Protein 5HAW (pdb70)

Radius of gyration: 21.85 Å; Cα contacts (8 Å, |Δi|>4): 457; chains: 4; bounding box: 50×58×68 Å

Sequence (393 aa):
INRREEILQALAEMLESNEGASRITTAKLAKQVGVSEAALYRHFPSKTRMFEGLIEFIEESLMSRINRIFDEEKDTLNRIRLVMQLLLAFAERNPGLTRILSGHALMFENERLRDRINQLFERIETSLRQILRERKKSFPVDENILAAQLLGQVEGSLNRFVRSDFKYLPTANFDEYWALLSAQIKNRREEILQALAEMLESNEGASRITTAKLAKQVGVSEAALYRHFPSKTRMFEGLIEFIEESLMSRINRIFDEEKDTLNRIRLVMQLLLAFAERNPGLTRILSGHALMFENERLRDRINQLFERIETSLRQILRERKLREGKSFPVDENILAAQLLGQVEGSLNRFVRSDFKYLPTANFDEYWALLSAQIKDYLDIPAFLRLDIPAFLR

CATH classification: 1.10.357.10

Foldseek 3Di:
DPLLVLLLVLQLVCLLDPNVQDADDLCNSCVSSVHDSVVNCVNPVDVLVSVVVLLVCVLCVLPVVLVCLVVPPDDLLSSLLVSLLCLLVVCLVRVSSLCQLLPSSCVNDDCVSVVSSVVSLVVSLVSQLVSQVVVPVHFPDDSSVVSVVSVVLSSVLSVCCNVVSNPRRSCVCSVVVSVVVVVRRD/DLLVLLLVLLLVCLLDPNVQDACDLCNSCVSSPHDSVVVCVNPVDVVVSVVVLVVVVLCQLVVVLVVLVVPPPDLLVSLLVSLVSLQVVCLVRVSVLCLLLPNSCVNDDCVSVVVSVVSLVVSLVSQLVSQVCCCVVPVDHWPDRSSVVSCVSVVLQSVLSVVCVVVSNPRRSCPCSVVVSVVVVVRTD/DDDDDDDDDD/DDDDDPPD

Secondary structure (DSSP, 8-state):
--HHHHHHHHHHHHHHSGGGGS---HHHHHHHHTS-HHHHTTT-S-HHHHHHHHHHHHHHHHHHHHHHHHHH---HHHHHHHHHHHHHHHHHH-HHHHHHHTSTGGGGS-THHHHHHHHHHHHHHHHHHHHHHTT----SS-HHHHHHHHHHHHHHHHHHHHHTTT-S-TTTTHHHHHHHHHTT--/-HHHHHHHHHHHHHHSGGGGS---HHHHHHHHTS-HHHHTTT-SSHHHHHHHHHHHHHHHHHHHHHHHHHH---HHHHHHHHHHHHHHHHHH-HHHHHHHTSTGGGGS-THHHHHHHHHHHHHHHHHHHHHHTHHHHHS---SS-HHHHHHHHHHHHHHHHHHHHHTTT-S-TTTTHHHHHHHHHHHH-/--PPPS--/-------S--

Organism: Vibrio cholerae serotype O1 (strain ATCC 39315 / El Tor Inaba N16961) (NCBI:txid243277)

Nearest PDB structures (foldseek):
  5haw-assembly1_A-2  TM=1.005E+00  e=2.336E-24  Vibrio cholerae O1 biovar El Tor str. N16961
  4gct-assembly1_A  TM=9.885E-01  e=1.305E-21  Vibrio cholerae O1 biovar El Tor str. N16961
  4gcl-assembly1_A  TM=9.780E-01  e=3.195E-18  Escherichia coli UTI89
  4gck-assembly1_D  TM=9.678E-01  e=8.045E-18  Klebsiella pneumoniae 342
  5hbu-assembly1_D  TM=9.707E-01  e=1.536E-17  Escherichia coli K-12

InterPro domains:
  IPR001647 DNA-binding HTH domain, TetR-type [PF00440] (18-58)
  IPR001647 DNA-binding HTH domain, TetR-type [PS50977] (7-68)
  IPR009057 Homedomain-like superfamily [SSF46689] (5-78)
  IPR023769 Nucleoid occlusion factor SlmA [MF_01839] (1-196)
  IPR036271 Tetracyclin repressor-like, C-terminal domain superfamily [SSF48498] (81-191)
  IPR050109 HTH-type, TetR-like transcriptional regulator [PTHR30055] (9-169)
  IPR054580 Nucleoid occlusion factor SlmA-like, C-terminal [PF22276] (80-196)

B-factor: mean 49.35, std 17.93, range [23.21, 140.12]

Structure (mmCIF, N/CA/C/O backbone):
data_5HAW
#
_entry.id   5HAW
#
_cell.length_a   69.585
_cell.length_b   69.585
_cell.length_c   249.795
_cell.angle_alpha   90.000
_cell.angle_beta   90.000
_cell.angle_gamma   120.000
#
_symmetry.space_group_name_H-M   'P 31 2 1'
#
loop_
_entity.id
_entity.type
_entity.pdbx_description
1 polymer 'Nucleoid occlusion factor SlmA'
2 polymer "DNA (5'-D(*GP*TP*GP*AP*GP*TP*AP*CP*TP*CP*AP*C)-3')"
3 polymer 'FtsZ CTT'
4 water water
#
loop_
_atom_site.group_PDB
_atom_site.id
_atom_site.type_symbol
_atom_site.label_atom_id
_atom_site.label_alt_id
_atom_site.label_comp_id
_atom_site.label_asym_id
_atom_site.label_entity_id
_atom_site.label_seq_id
_atom_site.pdbx_PDB_ins_code
_atom_site.Cartn_x
_atom_site.Cartn_y
_atom_site.Cartn_z
_atom_site.occupancy
_atom_site.B_iso_or_equiv
_atom_site.auth_seq_id
_atom_site.auth_comp_id
_atom_site.auth_asym_id
_atom_site.auth_atom_id
_atom_site.pdbx_PDB_model_num
ATOM 1 N N . ILE A 1 7 ? 35.916 -9.591 37.202 1.00 99.32 7 ILE A N 1
ATOM 2 C CA . ILE A 1 7 ? 37.260 -9.142 36.846 1.00 101.94 7 ILE A CA 1
ATOM 3 C C . ILE A 1 7 ? 38.189 -10.315 36.534 1.00 98.96 7 ILE A C 1
ATOM 4 O O . ILE A 1 7 ? 38.964 -10.266 35.579 1.00 99.56 7 ILE A O 1
ATOM 9 N N . ASN A 1 8 ? 38.105 -11.365 37.346 1.00 96.35 8 ASN A N 1
ATOM 10 C CA . ASN A 1 8 ? 38.933 -12.553 37.165 1.00 89.48 8 ASN A CA 1
ATOM 11 C C . ASN A 1 8 ? 38.085 -13.814 37.060 1.00 73.33 8 ASN A C 1
ATOM 12 O O . ASN A 1 8 ? 37.987 -14.419 35.995 1.00 59.88 8 ASN A O 1
ATOM 17 N N . ARG A 1 9 ? 37.474 -14.214 38.169 1.00 60.41 9 ARG A N 1
ATOM 18 C CA . ARG A 1 9 ? 36.616 -15.387 38.145 1.00 58.52 9 ARG A CA 1
ATOM 19 C C . ARG A 1 9 ? 35.328 -15.077 37.396 1.00 54.34 9 ARG A C 1
ATOM 20 O O . ARG A 1 9 ? 34.756 -15.944 36.736 1.00 52.48 9 ARG A O 1
ATOM 28 N N . ARG A 1 10 ? 34.873 -13.833 37.506 1.00 44.67 10 ARG A N 1
ATOM 29 C CA . ARG A 1 10 ? 33.674 -13.393 36.818 1.00 46.44 10 ARG A CA 1
ATOM 30 C C . ARG A 1 10 ? 33.927 -13.444 35.310 1.00 48.66 10 ARG A C 1
ATOM 31 O O . ARG A 1 10 ? 33.064 -13.832 34.533 1.00 48.56 10 ARG A O 1
ATOM 39 N N . GLU A 1 11 ? 35.128 -13.048 34.910 1.00 50.77 11 GLU A N 1
ATOM 40 C CA . GLU A 1 11 ? 35.497 -13.036 33.501 1.00 50.00 11 GLU A CA 1
ATOM 41 C C . GLU A 1 11 ? 35.699 -14.456 32.977 1.00 46.50 11 GLU A C 1
ATOM 42 O O . GLU A 1 11 ? 35.296 -14.773 31.857 1.00 44.48 11 GLU A O 1
ATOM 48 N N . GLU A 1 12 ? 36.302 -15.312 33.798 1.00 46.54 12 GLU A N 1
ATOM 49 C CA . GLU A 1 12 ? 36.456 -16.720 33.453 1.00 50.99 12 GLU A CA 1
ATOM 50 C C . GLU A 1 12 ? 35.117 -17.375 33.139 1.00 51.32 12 GLU A C 1
ATOM 51 O O . GLU A 1 12 ? 35.023 -18.190 32.221 1.00 47.35 12 GLU A O 1
ATOM 57 N N . ILE A 1 13 ? 34.089 -17.036 33.915 1.00 43.81 13 ILE A N 1
ATOM 58 C CA . ILE A 1 13 ? 32.762 -17.600 33.699 1.00 40.09 13 ILE A CA 1
ATOM 59 C C . ILE A 1 13 ? 32.181 -17.115 32.364 1.00 39.49 13 ILE A C 1
ATOM 60 O O . ILE A 1 13 ? 31.633 -17.903 31.594 1.00 38.66 13 ILE A O 1
ATOM 65 N N . LEU A 1 14 ? 32.303 -15.818 32.098 1.00 39.44 14 LEU A N 1
ATOM 66 C CA . LEU A 1 14 ? 31.797 -15.250 30.846 1.00 42.64 14 LEU A CA 1
ATOM 67 C C . LEU A 1 14 ? 32.535 -15.805 29.649 1.00 41.06 14 LEU A C 1
ATOM 68 O O . LEU A 1 14 ? 31.934 -16.023 28.595 1.00 34.63 14 LEU A O 1
ATOM 73 N N . GLN A 1 15 ? 33.839 -16.019 29.798 1.00 38.76 15 GLN A N 1
ATOM 74 C CA . GLN A 1 15 ? 34.616 -16.582 28.704 1.00 45.47 15 GLN A CA 1
ATOM 75 C C . GLN A 1 15 ? 34.203 -18.037 28.484 1.00 46.71 15 GLN A C 1
ATOM 76 O O . GLN A 1 15 ? 34.179 -18.516 27.352 1.00 40.52 15 GLN A O 1
ATOM 82 N N . ALA A 1 16 ? 33.861 -18.740 29.560 1.00 44.64 16 ALA A N 1
ATOM 83 C CA . ALA A 1 16 ? 33.408 -20.117 29.419 1.00 41.14 16 ALA A CA 1
ATOM 84 C C . ALA A 1 16 ? 32.056 -20.182 28.713 1.00 42.16 16 ALA A C 1
ATOM 85 O O . ALA A 1 16 ? 31.821 -21.072 27.894 1.00 42.10 16 ALA A O 1
ATOM 87 N N . LEU A 1 17 ? 31.169 -19.245 29.043 1.00 35.10 17 LEU A N 1
ATOM 88 C CA . LEU A 1 17 ? 29.861 -19.174 28.411 1.00 38.19 17 LEU A CA 1
ATOM 89 C C . LEU A 1 17 ? 30.009 -18.903 26.905 1.00 34.63 17 LEU A C 1
ATOM 90 O O . LEU A 1 17 ? 29.393 -19.568 26.068 1.00 35.80 17 LEU A O 1
ATOM 95 N N . ALA A 1 18 ? 30.837 -17.929 26.558 1.00 35.27 18 ALA A N 1
ATOM 96 C CA . ALA A 1 18 ? 31.057 -17.616 25.144 1.00 34.29 18 ALA A CA 1
ATOM 97 C C . ALA A 1 18 ? 31.699 -18.780 24.385 1.00 36.12 18 ALA A C 1
ATOM 98 O O . ALA A 1 18 ? 31.394 -18.994 23.219 1.00 33.91 18 ALA A O 1
ATOM 100 N N . GLU A 1 19 ? 32.577 -19.531 25.042 1.00 39.41 19 GLU A N 1
ATOM 101 C CA . GLU A 1 19 ? 33.173 -20.716 24.426 1.00 45.28 19 GLU A CA 1
ATOM 102 C C . GLU A 1 19 ? 32.108 -21.762 24.086 1.00 45.75 19 GLU A C 1
ATOM 103 O O . GLU A 1 19 ? 32.146 -22.381 23.029 1.00 45.00 19 GLU A O 1
ATOM 109 N N . MET A 1 20 ? 31.161 -21.967 24.991 1.00 38.89 20 MET A N 1
ATOM 110 C CA . MET A 1 20 ? 30.102 -22.944 24.761 1.00 36.34 20 MET A CA 1
ATOM 111 C C . MET A 1 20 ? 29.146 -22.472 23.665 1.00 38.24 20 MET A C 1
ATOM 112 O O . MET A 1 20 ? 28.708 -23.260 22.828 1.00 40.12 20 MET A O 1
ATOM 117 N N . LEU A 1 21 ? 28.828 -21.182 23.678 1.00 33.85 21 LEU A N 1
ATOM 118 C CA . LEU A 1 21 ? 27.963 -20.593 22.660 1.00 31.98 21 LEU A CA 1
ATOM 119 C C . LEU A 1 21 ? 28.546 -20.806 21.274 1.00 38.20 21 LEU A C 1
ATOM 120 O O . LEU A 1 21 ? 27.812 -20.907 20.299 1.00 39.45 21 LEU A O 1
ATOM 125 N N . GLU A 1 22 ? 29.870 -20.873 21.207 1.00 37.11 22 GLU A N 1
ATOM 126 C CA . GLU A 1 22 ? 30.606 -20.955 19.949 1.00 50.67 22 GLU A CA 1
ATOM 127 C C . GLU A 1 22 ? 30.703 -22.388 19.432 1.00 49.28 22 GLU A C 1
ATOM 128 O O . GLU A 1 22 ? 30.886 -22.610 18.240 1.00 48.44 22 GLU A O 1
ATOM 134 N N . SER A 1 23 ? 30.581 -23.360 20.330 1.00 41.16 23 SER A N 1
ATOM 135 C CA . SER A 1 23 ? 30.649 -24.763 19.937 1.00 46.70 23 SER A CA 1
ATOM 136 C C . SER A 1 23 ? 29.266 -25.345 19.632 1.00 44.06 23 SER A C 1
ATOM 137 O O . SER A 1 23 ? 28.269 -24.625 19.606 1.00 42.22 23 SER A O 1
ATOM 140 N N . ASN A 1 24 ? 29.215 -26.652 19.400 1.00 47.97 24 ASN A N 1
ATOM 141 C CA . ASN A 1 24 ? 27.950 -27.333 19.158 1.00 58.95 24 ASN A CA 1
ATOM 142 C C . ASN A 1 24 ? 26.973 -27.192 20.320 1.00 57.57 24 ASN A C 1
ATOM 143 O O . ASN A 1 24 ? 25.759 -27.192 20.117 1.00 59.42 24 ASN A O 1
ATOM 148 N N . GLU A 1 25 ? 27.505 -27.070 21.534 1.00 50.10 25 GLU A N 1
ATOM 149 C CA . GLU A 1 25 ? 26.670 -26.931 22.724 1.00 48.02 25 GLU A CA 1
ATOM 150 C C . GLU A 1 25 ? 25.793 -25.691 22.641 1.00 38.93 25 GLU A C 1
ATOM 151 O O . GLU A 1 25 ? 24.742 -25.629 23.274 1.00 43.47 25 GLU A O 1
ATOM 157 N N . GLY A 1 26 ? 26.240 -24.703 21.868 1.00 36.56 26 GLY A N 1
ATOM 158 C CA . GLY A 1 26 ? 25.496 -23.467 21.682 1.00 33.91 26 GLY A CA 1
ATOM 159 C C . GLY A 1 26 ? 24.141 -23.638 21.013 1.00 36.02 26 GLY A C 1
ATOM 160 O O . GLY A 1 26 ? 23.323 -22.724 21.021 1.00 39.00 26 GLY A O 1
ATOM 161 N N . ALA A 1 27 ? 23.896 -24.809 20.437 1.00 38.60 27 ALA A N 1
ATOM 162 C CA . ALA A 1 27 ? 22.625 -25.075 19.774 1.00 44.35 27 ALA A CA 1
ATOM 163 C C . ALA A 1 27 ? 21.583 -25.554 20.776 1.00 41.64 27 ALA A C 1
ATOM 164 O O . ALA A 1 27 ? 20.408 -25.721 20.438 1.00 39.48 27 ALA A O 1
ATOM 166 N N . SER A 1 28 ? 22.024 -25.769 22.013 1.00 36.06 28 SER A N 1
ATOM 167 C CA . SER A 1 28 ? 21.168 -26.309 23.063 1.00 40.15 28 SER A CA 1
ATOM 168 C C . SER A 1 28 ? 21.242 -25.464 24.328 1.00 35.60 28 SER A C 1
ATOM 169 O O . SER A 1 28 ? 22.092 -24.579 24.458 1.00 35.48 28 SER A O 1
ATOM 172 N N . ARG A 1 29 ? 20.344 -25.734 25.263 1.00 32.61 29 ARG A N 1
ATOM 173 C CA . ARG A 1 29 ? 20.363 -25.028 26.535 1.00 34.05 29 ARG A CA 1
ATOM 174 C C . ARG A 1 29 ? 21.729 -25.175 27.182 1.00 31.81 29 ARG A C 1
ATOM 175 O O . ARG A 1 29 ? 22.261 -26.278 27.298 1.00 36.73 29 ARG A O 1
ATOM 183 N N . ILE A 1 30 ? 22.309 -24.059 27.597 1.00 28.94 30 ILE A N 1
ATOM 184 C CA . ILE A 1 30 ? 23.514 -24.128 28.404 1.00 30.81 30 ILE A CA 1
ATOM 185 C C . ILE A 1 30 ? 23.098 -24.132 29.882 1.00 31.73 30 ILE A C 1
ATOM 186 O O . ILE A 1 30 ? 22.791 -23.094 30.478 1.00 34.51 30 ILE A O 1
ATOM 191 N N . THR A 1 31 ? 23.069 -25.321 30.455 1.00 30.69 31 THR A N 1
ATOM 192 C CA . THR A 1 31 ? 22.612 -25.489 31.840 1.00 29.68 31 THR A CA 1
ATOM 193 C C . THR A 1 31 ? 23.704 -25.080 32.814 1.00 33.12 31 THR A C 1
ATOM 194 O O . THR A 1 31 ? 24.875 -24.982 32.438 1.00 35.92 31 THR A O 1
ATOM 198 N N . THR A 1 32 ? 23.330 -24.837 34.075 1.00 34.84 32 THR A N 1
ATOM 199 C CA . THR A 1 32 ? 24.337 -24.485 35.055 1.00 33.62 32 THR A CA 1
ATOM 200 C C . THR A 1 32 ? 25.302 -25.651 35.228 1.00 40.07 32 THR A C 1
ATOM 201 O O . THR A 1 32 ? 26.496 -25.454 35.450 1.00 40.17 32 THR A O 1
ATOM 205 N N . ALA A 1 33 ? 24.790 -26.871 35.097 1.00 36.84 33 ALA A N 1
ATOM 206 C CA . ALA A 1 33 ? 25.639 -28.050 35.238 1.00 35.52 33 ALA A CA 1
ATOM 207 C C . ALA A 1 33 ? 26.718 -28.097 34.152 1.00 39.93 33 ALA A C 1
ATOM 208 O O . ALA A 1 33 ? 27.886 -28.359 34.436 1.00 42.73 33 ALA A O 1
ATOM 210 N N . LYS A 1 34 ? 26.336 -27.836 32.907 1.00 40.79 34 LYS A N 1
ATOM 211 C CA . LYS A 1 34 ? 27.316 -27.867 31.825 1.00 42.29 34 LYS A CA 1
ATOM 212 C C . LYS A 1 34 ? 28.264 -26.671 31.910 1.00 44.57 34 LYS A C 1
ATOM 213 O O . LYS A 1 34 ? 29.470 -26.803 31.686 1.00 44.62 34 LYS A O 1
ATOM 219 N N . LEU A 1 35 ? 27.728 -25.505 32.254 1.00 42.71 35 LEU A N 1
ATOM 220 C CA . LEU A 1 35 ? 28.563 -24.315 32.379 1.00 39.58 35 LEU A CA 1
ATOM 221 C C . LEU A 1 35 ? 29.610 -24.484 33.468 1.00 42.07 35 LEU A C 1
ATOM 222 O O . LEU A 1 35 ? 30.782 -24.170 33.255 1.00 43.54 35 LEU A O 1
ATOM 227 N N . ALA A 1 36 ? 29.189 -24.969 34.634 1.00 43.39 36 ALA A N 1
ATOM 228 C CA . ALA A 1 36 ? 30.118 -25.177 35.735 1.00 43.47 36 ALA A CA 1
ATOM 229 C C . ALA A 1 36 ? 31.242 -26.113 35.310 1.00 44.06 36 ALA A C 1
ATOM 230 O O . ALA A 1 36 ? 32.411 -25.853 35.587 1.00 44.35 36 ALA A O 1
ATOM 232 N N . LYS A 1 37 ? 30.886 -27.197 34.627 1.00 44.06 37 LYS A N 1
ATOM 233 C CA . LYS A 1 37 ? 31.877 -28.167 34.170 1.00 51.81 37 LYS A CA 1
ATOM 234 C C . LYS A 1 37 ? 32.857 -27.551 33.166 1.00 57.84 37 LYS A C 1
ATOM 235 O O . LYS A 1 37 ? 34.036 -27.908 33.130 1.00 53.68 37 LYS A O 1
ATOM 241 N N . GLN A 1 38 ? 32.365 -26.625 32.352 1.00 44.05 38 GLN A N 1
ATOM 242 C CA . GLN A 1 38 ? 33.216 -25.955 31.378 1.00 47.50 38 GLN A CA 1
ATOM 243 C C . GLN A 1 38 ? 34.187 -25.036 32.104 1.00 48.33 38 GLN A C 1
ATOM 244 O O . GLN A 1 38 ? 35.342 -24.912 31.715 1.00 48.40 38 GLN A O 1
ATOM 250 N N . VAL A 1 39 ? 33.716 -24.402 33.169 1.00 44.58 39 VAL A N 1
ATOM 251 C CA . VAL A 1 39 ? 34.547 -23.489 33.943 1.00 49.09 39 VAL A CA 1
ATOM 252 C C . VAL A 1 39 ? 35.500 -24.256 34.856 1.00 53.56 39 VAL A C 1
ATOM 253 O O . VAL A 1 39 ? 36.532 -23.734 35.258 1.00 55.74 39 VAL A O 1
ATOM 257 N N . GLY A 1 40 ? 35.146 -25.494 35.184 1.00 54.24 40 GLY A N 1
ATOM 258 C CA . GLY A 1 40 ? 35.944 -26.305 36.091 1.00 54.07 40 GLY A CA 1
ATOM 259 C C . GLY A 1 40 ? 35.660 -26.035 37.560 1.00 56.10 40 GLY A C 1
ATOM 260 O O . GLY A 1 40 ? 36.531 -26.185 38.417 1.00 55.91 40 GLY A O 1
ATOM 261 N N . VAL A 1 41 ? 34.435 -25.625 37.860 1.00 53.02 41 VAL A N 1
ATOM 262 C CA . VAL A 1 41 ? 34.046 -25.369 39.237 1.00 51.45 41 VAL A CA 1
ATOM 263 C C . VAL A 1 41 ? 32.691 -26.001 39.506 1.00 48.80 41 VAL A C 1
ATOM 264 O O . VAL A 1 41 ? 32.078 -26.582 38.613 1.00 51.21 41 VAL A O 1
ATOM 268 N N . SER A 1 42 ? 32.230 -25.907 40.747 1.00 49.72 42 SER A N 1
ATOM 269 C CA . SER A 1 42 ? 30.915 -26.421 41.099 1.00 45.50 42 SER A CA 1
ATOM 270 C C . SER A 1 42 ? 29.856 -25.424 40.636 1.00 44.76 42 SER A C 1
ATOM 271 O O . SER A 1 42 ? 30.150 -24.245 40.441 1.00 47.94 42 SER A O 1
ATOM 274 N N . GLU A 1 43 ? 28.623 -25.891 40.478 1.00 47.03 43 GLU A N 1
ATOM 275 C CA . GLU A 1 43 ? 27.521 -24.989 40.191 1.00 47.15 43 GLU A CA 1
ATOM 276 C C . GLU A 1 43 ? 27.447 -23.865 41.221 1.00 47.90 43 GLU A C 1
ATOM 277 O O . GLU A 1 43 ? 27.210 -22.714 40.877 1.00 44.68 43 GLU A O 1
ATOM 283 N N . ALA A 1 44 ? 27.681 -24.192 42.489 1.00 50.01 44 ALA A N 1
ATOM 284 C CA . ALA A 1 44 ? 27.555 -23.200 43.544 1.00 34.01 44 ALA A CA 1
ATOM 285 C C . ALA A 1 44 ? 28.539 -22.034 43.403 1.00 41.36 44 ALA A C 1
ATOM 286 O O . ALA A 1 44 ? 28.198 -20.882 43.701 1.00 45.02 44 ALA A O 1
ATOM 288 N N . ALA A 1 45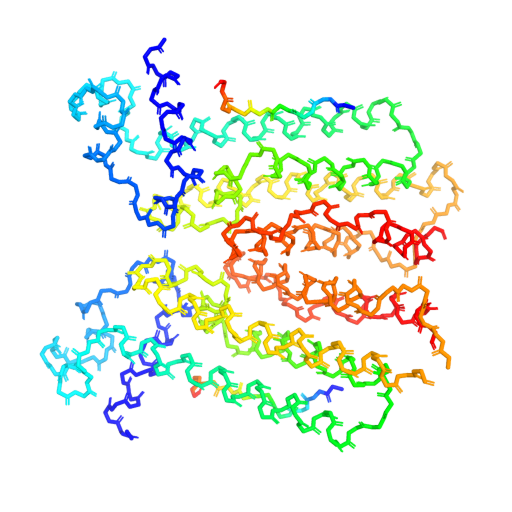 ? 29.751 -22.329 42.937 1.00 39.79 45 ALA A N 1
ATOM 289 C CA . ALA A 1 45 ? 30.757 -21.296 42.699 1.00 47.61 45 ALA A CA 1
ATOM 290 C C . ALA A 1 45 ? 30.293 -20.244 41.694 1.00 48.91 45 ALA A C 1
ATOM 291 O O . ALA A 1 45 ? 30.663 -19.075 41.802 1.00 50.55 45 ALA A O 1
ATOM 293 N N . LEU A 1 46 ? 29.494 -20.652 40.711 1.00 45.48 46 LEU A N 1
ATOM 294 C CA . LEU A 1 46 ? 29.010 -19.697 39.716 1.00 44.68 46 LEU A CA 1
ATOM 295 C C . LEU A 1 46 ? 28.253 -18.573 40.403 1.00 42.22 46 LEU A C 1
ATOM 296 O O . LEU A 1 46 ? 28.394 -17.401 40.040 1.00 45.36 46 LEU A O 1
ATOM 301 N N . TYR A 1 47 ? 27.463 -18.955 41.404 1.00 44.03 47 TYR A N 1
ATOM 302 C CA . TYR A 1 47 ? 26.549 -18.052 42.109 1.00 48.75 47 TYR A CA 1
ATOM 303 C C . TYR A 1 47 ? 27.226 -17.130 43.134 1.00 54.86 47 TYR A C 1
ATOM 304 O O . TYR A 1 47 ? 26.581 -16.257 43.712 1.00 52.70 47 TYR A O 1
ATOM 313 N N . ARG A 1 48 ? 28.529 -17.309 43.326 1.00 54.60 48 ARG A N 1
ATOM 314 C CA . ARG A 1 48 ? 29.316 -16.379 44.124 1.00 60.36 48 ARG A CA 1
ATOM 315 C C . ARG A 1 48 ? 29.707 -15.169 43.287 1.00 58.52 48 ARG A C 1
ATOM 316 O O . ARG A 1 48 ? 30.082 -14.130 43.814 1.00 56.81 48 ARG A O 1
ATOM 324 N N . HIS A 1 49 ? 29.611 -15.297 41.970 1.00 42.88 49 HIS A N 1
ATOM 325 C CA . HIS A 1 49 ? 30.022 -14.213 41.095 1.00 47.02 49 HIS A CA 1
ATOM 326 C C . HIS A 1 49 ? 28.857 -13.618 40.301 1.00 50.76 49 HIS A C 1
ATOM 327 O O . HIS A 1 49 ? 28.943 -12.496 39.807 1.00 49.37 49 HIS A O 1
ATOM 334 N N . PHE A 1 50 ? 27.765 -14.368 40.202 1.00 47.95 50 PHE A N 1
ATOM 335 C CA . PHE A 1 50 ? 26.560 -13.896 39.526 1.00 40.03 50 PHE A CA 1
ATOM 336 C C . PHE A 1 50 ? 25.346 -14.337 40.322 1.00 42.61 50 PHE A C 1
ATOM 337 O O . PHE A 1 50 ? 25.315 -15.450 40.846 1.00 53.06 50 PHE A O 1
ATOM 345 N N . PRO A 1 51 ? 24.332 -13.466 40.407 1.00 46.94 51 PRO A N 1
ATOM 346 C CA . PRO A 1 51 ? 23.060 -13.779 41.067 1.00 48.90 51 PRO A CA 1
ATOM 347 C C . PRO A 1 51 ? 22.243 -14.814 40.290 1.00 47.91 51 PRO A C 1
ATOM 348 O O . PRO A 1 51 ? 21.427 -15.521 40.881 1.00 43.72 51 PRO A O 1
ATOM 352 N N . SER A 1 52 ? 22.443 -14.894 38.977 1.00 39.38 52 SER A N 1
ATOM 353 C CA . SER A 1 52 ? 21.615 -15.760 38.151 1.00 36.61 52 SER A CA 1
ATOM 354 C C . SER A 1 52 ? 22.256 -15.973 36.785 1.00 36.26 52 SER A C 1
ATOM 355 O O . SER A 1 52 ? 23.119 -15.205 36.365 1.00 35.04 52 SER A O 1
ATOM 358 N N . LYS A 1 53 ? 21.824 -17.010 36.080 1.00 31.26 53 LYS A N 1
ATOM 359 C CA . LYS A 1 53 ? 22.338 -17.259 34.740 1.00 34.17 53 LYS A CA 1
ATOM 360 C C . LYS A 1 53 ? 21.933 -16.117 33.801 1.00 33.30 53 LYS A C 1
ATOM 361 O O . LYS A 1 53 ? 22.707 -15.706 32.948 1.00 32.02 53 LYS A O 1
ATOM 367 N N . THR A 1 54 ? 20.733 -15.578 33.977 1.00 34.19 54 THR A N 1
ATOM 368 C CA . THR A 1 54 ? 20.317 -14.427 33.176 1.00 37.54 54 THR A CA 1
ATOM 369 C C . THR A 1 54 ? 21.344 -13.286 33.245 1.00 41.14 54 THR A C 1
ATOM 370 O O . THR A 1 54 ? 21.612 -12.612 32.256 1.00 36.45 54 THR A O 1
ATOM 374 N N . ARG A 1 55 ? 21.931 -13.082 34.419 1.00 38.27 55 ARG A N 1
ATOM 375 C CA . ARG A 1 55 ? 22.929 -12.037 34.596 1.00 36.71 55 ARG A CA 1
ATOM 376 C C . ARG A 1 55 ? 24.252 -12.341 33.901 1.00 35.80 55 ARG A C 1
ATOM 377 O O . ARG A 1 55 ? 24.964 -11.427 33.506 1.00 35.65 55 ARG A O 1
ATOM 385 N N . MET A 1 56 ? 24.585 -13.619 33.752 1.00 35.88 56 MET A N 1
ATOM 386 C CA . MET A 1 56 ? 25.740 -14.006 32.950 1.00 38.09 56 MET A CA 1
ATOM 387 C C . MET A 1 56 ? 25.527 -13.625 31.488 1.00 32.70 56 MET A C 1
ATOM 388 O O . MET A 1 56 ? 26.418 -13.067 30.848 1.00 35.99 56 MET A O 1
ATOM 393 N N . PHE A 1 57 ? 24.345 -13.913 30.959 1.00 33.08 57 PHE A N 1
ATOM 394 C CA . PHE A 1 57 ? 24.032 -13.512 29.585 1.00 35.29 57 PHE A CA 1
ATOM 395 C C . PHE A 1 57 ? 24.035 -11.996 29.424 1.00 36.05 57 PHE A C 1
ATOM 396 O O . PHE A 1 57 ? 24.499 -11.479 28.408 1.00 34.75 57 PHE A O 1
ATOM 404 N N . GLU A 1 58 ? 23.534 -11.290 30.427 1.00 34.47 58 GLU A N 1
ATOM 405 C CA . GLU A 1 58 ? 23.557 -9.834 30.418 1.00 34.28 58 GLU A CA 1
ATOM 406 C C . GLU A 1 58 ? 24.976 -9.308 30.335 1.00 40.25 58 GLU A C 1
ATOM 407 O O . GLU A 1 58 ? 25.217 -8.254 29.754 1.00 37.06 58 GLU A O 1
ATOM 413 N N . GLY A 1 59 ? 25.918 -10.030 30.933 1.00 37.01 59 GLY A N 1
ATOM 414 C CA . GLY A 1 59 ? 27.316 -9.649 30.829 1.00 34.49 59 GLY A CA 1
ATOM 415 C C . GLY A 1 59 ? 27.768 -9.661 29.375 1.00 37.17 59 GLY A C 1
ATOM 416 O O . GLY A 1 59 ? 28.451 -8.741 28.905 1.00 38.77 59 GLY A O 1
ATOM 417 N N . LEU A 1 60 ? 27.390 -10.707 28.648 1.00 33.26 60 LEU A N 1
ATOM 418 C CA . LEU A 1 60 ? 27.751 -10.804 27.233 1.00 28.71 60 LEU A CA 1
ATOM 419 C C . LEU A 1 60 ? 27.034 -9.741 26.430 1.00 33.86 60 LEU A C 1
ATOM 420 O O . LEU A 1 60 ? 27.615 -9.136 25.525 1.00 39.44 60 LEU A O 1
ATOM 425 N N . ILE A 1 61 ? 25.766 -9.512 26.750 1.00 33.00 61 ILE A N 1
ATOM 426 C CA . ILE A 1 61 ? 24.994 -8.508 26.024 1.00 39.42 61 ILE A CA 1
ATOM 427 C C . ILE A 1 61 ? 25.576 -7.102 26.198 1.00 39.56 61 ILE A C 1
ATOM 428 O O . ILE A 1 61 ? 25.616 -6.313 25.246 1.00 35.91 61 ILE A O 1
ATOM 433 N N . GLU A 1 62 ? 26.049 -6.800 27.405 1.00 36.47 62 GLU A N 1
ATOM 434 C CA . GLU A 1 62 ? 26.665 -5.501 27.675 1.00 36.11 62 GLU A CA 1
ATOM 435 C C . GLU A 1 62 ? 27.929 -5.290 26.825 1.00 37.56 62 GLU A C 1
ATOM 436 O O . GLU A 1 62 ? 28.195 -4.181 26.366 1.00 39.21 62 GLU A O 1
ATOM 442 N N . PHE A 1 63 ? 28.701 -6.354 26.621 1.00 37.19 63 PHE A N 1
ATOM 443 C CA . PHE A 1 63 ? 29.877 -6.297 25.754 1.00 39.57 63 PHE A CA 1
ATOM 444 C C . PHE A 1 63 ? 29.496 -6.002 24.301 1.00 34.41 63 PHE A C 1
ATOM 445 O O . PHE A 1 63 ? 30.119 -5.173 23.641 1.00 33.35 63 PHE A O 1
ATOM 453 N N . ILE A 1 64 ? 28.472 -6.689 23.812 1.00 34.24 64 ILE A N 1
ATOM 454 C CA . ILE A 1 64 ? 27.977 -6.494 22.450 1.00 38.15 64 ILE A CA 1
ATOM 455 C C . ILE A 1 64 ? 27.500 -5.061 22.239 1.00 38.89 64 ILE A C 1
ATOM 456 O O . ILE A 1 64 ? 27.866 -4.408 21.256 1.00 39.74 64 ILE A O 1
ATOM 461 N N . GLU A 1 65 ? 26.694 -4.578 23.176 1.00 32.37 65 GLU A N 1
ATOM 462 C CA . GLU A 1 65 ? 26.148 -3.233 23.125 1.00 40.87 65 GLU A CA 1
ATOM 463 C C . GLU A 1 65 ? 27.247 -2.197 23.090 1.00 44.49 65 GLU A C 1
ATOM 464 O O . GLU A 1 65 ? 27.251 -1.319 22.236 1.00 43.92 65 GLU A O 1
ATOM 470 N N . GLU A 1 66 ? 28.164 -2.282 24.047 1.00 39.05 66 GLU A N 1
ATOM 471 C CA . GLU A 1 66 ? 29.208 -1.280 24.176 1.00 40.66 66 GLU A CA 1
ATOM 472 C C . GLU A 1 66 ? 30.189 -1.375 23.013 1.00 43.64 66 GLU A C 1
ATOM 473 O O . GLU A 1 66 ? 30.613 -0.357 22.469 1.00 41.31 66 GLU A O 1
ATOM 479 N N . SER A 1 67 ? 30.544 -2.598 22.635 1.00 40.79 67 SER A N 1
ATOM 480 C CA . SER A 1 67 ? 31.485 -2.808 21.553 1.00 38.03 67 SER A CA 1
ATOM 481 C C . SER A 1 67 ? 30.968 -2.178 20.267 1.00 44.13 67 SER A C 1
ATOM 482 O O . SER A 1 67 ? 31.694 -1.460 19.581 1.00 39.64 67 SER A O 1
ATOM 485 N N . LEU A 1 68 ? 29.707 -2.447 19.954 1.00 37.82 68 LEU A N 1
ATOM 486 C CA . LEU A 1 68 ? 29.138 -2.002 18.693 1.00 37.12 68 LEU A CA 1
ATOM 487 C C . LEU A 1 68 ? 28.775 -0.521 18.720 1.00 41.63 68 LEU A C 1
ATOM 488 O O . LEU A 1 68 ? 29.126 0.220 17.802 1.00 36.46 68 LEU A O 1
ATOM 493 N N . MET A 1 69 ? 28.095 -0.071 19.769 1.00 35.65 69 MET A N 1
ATOM 494 C CA . MET A 1 69 ? 27.632 1.310 19.751 1.00 38.08 69 MET A CA 1
ATOM 495 C C . MET A 1 69 ? 28.735 2.354 19.911 1.00 42.13 69 MET A C 1
ATOM 496 O O . MET A 1 69 ? 28.630 3.433 19.347 1.00 38.41 69 MET A O 1
ATOM 501 N N . SER A 1 70 ? 29.789 2.048 20.663 1.00 40.34 70 SER A N 1
ATOM 502 C CA . SER A 1 70 ? 30.895 2.990 20.777 1.00 41.53 70 SER A CA 1
ATOM 503 C C . SER A 1 70 ? 31.586 3.182 19.416 1.00 38.24 70 SER A C 1
ATOM 504 O O . SER A 1 70 ? 32.009 4.289 19.080 1.00 37.92 70 SER A O 1
ATOM 507 N N . ARG A 1 71 ? 31.692 2.108 18.642 1.00 37.45 71 ARG A N 1
ATOM 508 C CA . ARG A 1 71 ? 32.331 2.174 17.327 1.00 38.34 71 ARG A CA 1
ATOM 509 C C . ARG A 1 71 ? 31.437 2.819 16.261 1.00 37.01 71 ARG A C 1
ATOM 510 O O . ARG A 1 71 ? 31.921 3.558 15.407 1.00 37.27 71 ARG A O 1
ATOM 518 N N . ILE A 1 72 ? 30.139 2.552 16.324 1.00 38.61 72 ILE A N 1
ATOM 519 C CA . ILE A 1 72 ? 29.189 3.221 15.445 1.00 43.73 72 ILE A CA 1
ATOM 520 C C . ILE A 1 72 ? 29.165 4.727 15.702 1.00 44.66 72 ILE A C 1
ATOM 521 O O . ILE A 1 72 ? 29.162 5.514 14.759 1.00 38.35 72 ILE A O 1
ATOM 526 N N . ASN A 1 73 ? 29.168 5.136 16.973 1.00 37.72 73 ASN A N 1
ATOM 527 C CA . ASN A 1 73 ? 29.229 6.554 17.301 1.00 39.01 73 ASN A CA 1
ATOM 528 C C . ASN A 1 73 ? 30.525 7.196 16.812 1.00 43.37 73 ASN A C 1
ATOM 529 O O . ASN A 1 73 ? 30.530 8.349 16.376 1.00 38.63 73 ASN A O 1
ATOM 534 N N . ARG A 1 74 ? 31.625 6.449 16.896 1.00 36.56 74 ARG A N 1
ATOM 535 C CA . ARG A 1 74 ? 32.918 6.932 16.424 1.00 38.24 74 ARG A CA 1
ATOM 536 C C . ARG A 1 74 ? 32.921 7.123 14.906 1.00 35.06 74 ARG A C 1
ATOM 537 O O . ARG A 1 74 ? 33.459 8.112 14.404 1.00 40.92 74 ARG A O 1
ATOM 545 N N . ILE A 1 75 ? 32.341 6.164 14.192 1.00 32.09 75 ILE A N 1
ATOM 546 C CA . ILE A 1 75 ? 32.189 6.277 12.735 1.00 36.95 75 ILE A CA 1
ATOM 547 C C . ILE A 1 75 ? 31.374 7.520 12.407 1.00 43.60 75 ILE A C 1
ATOM 548 O O . ILE A 1 75 ? 31.772 8.352 11.580 1.00 39.92 75 ILE A O 1
ATOM 553 N N . PHE A 1 76 ? 30.237 7.651 13.080 1.00 40.45 76 PHE A N 1
ATOM 554 C CA . PHE A 1 76 ? 29.365 8.795 12.880 1.00 43.24 76 PHE A CA 1
ATOM 555 C C . PHE A 1 76 ? 30.088 10.123 13.113 1.00 52.61 76 PHE A C 1
ATOM 556 O O . PHE A 1 76 ? 29.955 11.048 12.312 1.00 49.29 76 PHE A O 1
ATOM 564 N N . ASP A 1 77 ? 30.861 10.211 14.196 1.00 43.26 77 ASP A N 1
ATOM 565 C CA . ASP A 1 77 ? 31.543 11.449 14.555 1.00 45.20 77 ASP A CA 1
ATOM 566 C C . ASP A 1 77 ? 32.834 11.716 13.783 1.00 44.53 77 ASP A C 1
ATOM 567 O O . ASP A 1 77 ? 33.222 12.867 13.625 1.00 45.67 77 ASP A O 1
ATOM 572 N N . GLU A 1 78 ? 33.512 10.666 13.325 1.00 43.95 78 GLU A N 1
ATOM 573 C CA . GLU A 1 78 ? 34.855 10.839 12.776 1.00 40.62 78 GLU A CA 1
ATOM 574 C C . GLU A 1 78 ? 34.939 10.703 11.252 1.00 49.58 78 GLU A C 1
ATOM 575 O O . GLU A 1 78 ? 35.816 11.293 10.618 1.00 45.94 78 GLU A O 1
ATOM 581 N N . GLU A 1 79 ? 34.028 9.938 10.667 1.00 45.94 79 GLU A N 1
ATOM 582 C CA . GLU A 1 79 ? 33.976 9.800 9.213 1.00 48.56 79 GLU A CA 1
ATOM 583 C C . GLU A 1 79 ? 32.910 10.736 8.651 1.00 54.28 79 GLU A C 1
ATOM 584 O O . GLU A 1 79 ? 31.800 10.806 9.172 1.00 58.36 79 GLU A O 1
ATOM 590 N N . LYS A 1 80 ? 33.254 11.449 7.585 1.00 59.50 80 LYS A N 1
ATOM 591 C CA . LYS A 1 80 ? 32.439 12.555 7.091 1.00 67.36 80 LYS A CA 1
ATOM 592 C C . LYS A 1 80 ? 31.401 12.181 6.022 1.00 68.38 80 LYS A C 1
ATOM 593 O O . LYS A 1 80 ? 30.295 12.723 6.008 1.00 73.38 80 LYS A O 1
ATOM 599 N N . ASP A 1 81 ? 31.756 11.261 5.132 1.00 56.86 81 ASP A N 1
ATOM 600 C CA . ASP A 1 81 ? 30.937 10.971 3.956 1.00 57.20 81 ASP A CA 1
ATOM 601 C C . ASP A 1 81 ? 29.781 10.025 4.276 1.00 54.80 81 ASP A C 1
ATOM 602 O O . ASP A 1 81 ? 29.943 9.084 5.047 1.00 54.24 81 ASP A O 1
ATOM 607 N N . THR A 1 82 ? 28.624 10.270 3.667 1.00 50.89 82 THR A N 1
ATOM 608 C CA . THR A 1 82 ? 27.442 9.430 3.874 1.00 51.16 82 THR A CA 1
ATOM 609 C C . THR A 1 82 ? 27.658 7.958 3.516 1.00 47.91 82 THR A C 1
ATOM 610 O O . THR A 1 82 ? 27.516 7.084 4.371 1.00 46.31 82 THR A O 1
ATOM 614 N N . LEU A 1 83 ? 27.982 7.676 2.258 1.00 47.53 83 LEU A N 1
ATOM 615 C CA . LEU A 1 83 ? 28.177 6.294 1.827 1.00 45.52 83 LEU A CA 1
ATOM 616 C C . LEU A 1 83 ? 29.313 5.640 2.599 1.00 40.73 83 LEU A C 1
ATOM 617 O O . LEU A 1 83 ? 29.227 4.479 2.987 1.00 41.26 83 LEU A O 1
ATOM 622 N N . ASN A 1 84 ? 30.390 6.381 2.798 1.00 36.68 84 ASN A N 1
ATOM 623 C CA . ASN A 1 84 ? 31.484 5.885 3.614 1.00 42.25 84 ASN A CA 1
ATOM 624 C C . ASN A 1 84 ? 31.042 5.436 5.017 1.00 43.72 84 ASN A C 1
ATOM 625 O O . ASN A 1 84 ? 31.447 4.373 5.493 1.00 38.56 84 ASN A O 1
ATOM 630 N N . ARG A 1 85 ? 30.210 6.247 5.667 1.00 39.00 85 ARG A N 1
ATOM 631 C CA . ARG A 1 85 ? 29.715 5.948 7.010 1.00 40.50 85 ARG A CA 1
ATOM 632 C C . ARG A 1 85 ? 28.871 4.687 7.037 1.00 37.30 85 ARG A C 1
ATOM 633 O O . ARG A 1 85 ? 29.018 3.858 7.933 1.00 37.63 85 ARG A O 1
ATOM 641 N N . ILE A 1 86 ? 27.962 4.566 6.073 1.00 40.56 86 ILE A N 1
ATOM 642 C CA . ILE A 1 86 ? 27.122 3.380 5.952 1.00 37.85 86 ILE A CA 1
ATOM 643 C C . ILE A 1 86 ? 27.963 2.128 5.732 1.00 38.79 86 ILE A C 1
ATOM 644 O O . ILE A 1 86 ? 27.753 1.108 6.390 1.00 33.82 86 ILE A O 1
ATOM 649 N N . ARG A 1 87 ? 28.911 2.196 4.799 1.00 38.89 87 ARG A N 1
ATOM 650 C CA . ARG A 1 87 ? 29.749 1.032 4.529 1.00 39.22 87 ARG A CA 1
ATOM 651 C C . ARG A 1 87 ? 30.448 0.539 5.801 1.00 32.23 87 ARG A C 1
ATOM 652 O O . ARG A 1 87 ? 30.490 -0.655 6.065 1.00 31.20 87 ARG A O 1
ATOM 660 N N . LEU A 1 88 ? 31.015 1.468 6.561 1.00 30.37 88 LEU A N 1
ATOM 661 C CA . LEU A 1 88 ? 31.761 1.133 7.771 1.00 37.10 88 LEU A CA 1
ATOM 662 C C . LEU A 1 88 ? 30.874 0.541 8.861 1.00 31.25 88 LEU A C 1
ATOM 663 O O . LEU A 1 88 ? 31.291 -0.371 9.573 1.00 30.99 88 LEU A O 1
ATOM 668 N N . VAL A 1 89 ? 29.658 1.062 9.000 1.00 28.90 89 VAL A N 1
ATOM 669 C CA . VAL A 1 89 ? 28.754 0.557 10.027 1.00 31.98 89 VAL A CA 1
ATOM 670 C C . VAL A 1 89 ? 28.320 -0.855 9.635 1.00 34.41 89 VAL A C 1
ATOM 671 O O . VAL A 1 89 ? 28.304 -1.759 10.460 1.00 31.44 89 VAL A O 1
ATOM 675 N N . MET A 1 90 ? 28.024 -1.057 8.352 1.00 31.29 90 MET A N 1
ATOM 676 C CA . MET A 1 90 ? 27.632 -2.375 7.876 1.00 29.41 90 MET A CA 1
ATOM 677 C C . MET A 1 90 ? 28.756 -3.373 8.043 1.00 29.61 90 MET A C 1
ATOM 678 O O . MET A 1 90 ? 28.538 -4.489 8.517 1.00 29.74 90 MET A O 1
ATOM 683 N N . GLN A 1 91 ? 29.952 -2.982 7.621 1.00 29.03 91 GLN A N 1
ATOM 684 C CA . GLN A 1 91 ? 31.098 -3.880 7.684 1.00 34.04 91 GLN A CA 1
ATOM 685 C C . GLN A 1 91 ? 31.500 -4.182 9.123 1.00 29.20 91 GLN A C 1
ATOM 686 O O . GLN A 1 91 ? 31.927 -5.294 9.429 1.00 30.96 91 GLN A O 1
ATOM 692 N N . LEU A 1 92 ? 31.381 -3.185 9.994 1.00 28.32 92 LEU A N 1
ATOM 693 C CA . LEU A 1 92 ? 31.600 -3.401 11.425 1.00 27.82 92 LEU A CA 1
ATOM 694 C C . LEU A 1 92 ? 30.692 -4.505 11.987 1.00 30.24 92 LEU A C 1
ATOM 695 O O . LEU A 1 92 ? 31.166 -5.418 12.673 1.00 28.32 92 LEU A O 1
ATOM 700 N N . LEU A 1 93 ? 29.392 -4.418 11.705 1.00 27.83 93 LEU A N 1
ATOM 701 C CA . LEU A 1 93 ? 28.432 -5.404 12.198 1.00 29.13 93 LEU A CA 1
ATOM 702 C C . LEU A 1 93 ? 28.740 -6.801 11.699 1.00 28.86 93 LEU A C 1
ATOM 703 O O . LEU A 1 93 ? 28.708 -7.763 12.466 1.00 27.00 93 LEU A O 1
ATOM 708 N N . LEU A 1 94 ? 29.030 -6.922 10.405 1.00 29.19 94 LEU A N 1
ATOM 709 C CA . LEU A 1 94 ? 29.259 -8.228 9.810 1.00 29.06 94 LEU A CA 1
ATOM 710 C C . LEU A 1 94 ? 30.572 -8.831 10.309 1.00 25.31 94 LEU A C 1
ATOM 711 O O . LEU A 1 94 ? 30.641 -10.024 10.622 1.00 30.12 94 LEU A O 1
ATOM 716 N N . ALA A 1 95 ? 31.613 -8.007 10.381 1.00 25.21 95 ALA A N 1
ATOM 717 C CA . ALA A 1 95 ? 32.921 -8.470 10.860 1.00 28.37 95 ALA A CA 1
ATOM 718 C C . ALA A 1 95 ? 32.902 -8.795 12.355 1.00 30.71 95 ALA A C 1
ATOM 719 O O . ALA A 1 95 ? 33.598 -9.698 12.806 1.00 27.82 95 ALA A O 1
ATOM 721 N N . PHE A 1 96 ? 32.137 -8.032 13.119 1.00 27.42 96 PHE A N 1
ATOM 722 C CA . PHE A 1 96 ? 32.009 -8.299 14.558 1.00 23.92 96 PHE A CA 1
ATOM 723 C C . PHE A 1 96 ? 31.388 -9.678 14.726 1.00 30.65 96 PHE A C 1
ATOM 724 O O . PHE A 1 96 ? 31.839 -10.486 15.541 1.00 29.52 96 PHE A O 1
ATOM 732 N N . ALA A 1 97 ? 30.359 -9.958 13.932 1.00 29.44 97 ALA A N 1
ATOM 733 C CA . ALA A 1 97 ? 29.682 -11.246 14.030 1.00 33.27 97 ALA A CA 1
ATOM 734 C C . ALA A 1 97 ? 30.631 -12.375 13.647 1.00 29.93 97 ALA A C 1
ATOM 735 O O . ALA A 1 97 ? 30.720 -13.396 14.321 1.00 30.02 97 ALA A O 1
ATOM 737 N N . GLU A 1 98 ? 31.355 -12.188 12.557 1.00 30.47 98 GLU A N 1
ATOM 738 C CA . GLU A 1 98 ? 32.255 -13.225 12.073 1.00 25.29 98 GLU A CA 1
ATOM 739 C C . GLU A 1 98 ? 33.387 -13.535 13.068 1.00 31.24 98 GLU A C 1
ATOM 740 O O . GLU A 1 98 ? 33.798 -14.686 13.222 1.00 33.07 98 GLU A O 1
ATOM 746 N N . ARG A 1 99 ? 33.884 -12.502 13.736 1.00 30.99 99 ARG A N 1
ATOM 747 C CA . ARG A 1 99 ? 34.931 -12.649 14.747 1.00 29.14 99 ARG A CA 1
ATOM 748 C C . ARG A 1 99 ? 34.410 -13.207 16.082 1.00 33.39 99 ARG A C 1
ATOM 749 O O . ARG A 1 99 ? 35.200 -13.699 16.900 1.00 30.69 99 ARG A O 1
ATOM 757 N N . ASN A 1 100 ? 33.095 -13.125 16.293 1.00 30.65 100 ASN A N 1
ATOM 758 C CA . ASN A 1 100 ? 32.456 -13.577 17.547 1.00 29.01 100 ASN A CA 1
ATOM 759 C C . ASN A 1 100 ? 31.245 -14.480 17.308 1.00 26.61 100 ASN A C 1
ATOM 760 O O . ASN A 1 100 ? 30.122 -14.075 17.571 1.00 29.60 100 ASN A O 1
ATOM 765 N N . PRO A 1 101 ? 31.467 -15.700 16.784 1.00 30.63 101 PRO A N 1
ATOM 766 C CA . PRO A 1 101 ? 30.375 -16.611 16.416 1.00 31.29 101 PRO A CA 1
ATOM 767 C C . PRO A 1 101 ? 29.400 -16.873 17.571 1.00 34.06 101 PRO A C 1
ATOM 768 O O . PRO A 1 101 ? 28.186 -16.782 17.383 1.00 31.92 101 PRO A O 1
ATOM 772 N N . GLY A 1 102 ? 29.925 -17.224 18.737 1.00 29.88 102 GLY A N 1
ATOM 773 C CA . GLY A 1 102 ? 29.086 -17.463 19.906 1.00 28.84 102 GLY A CA 1
ATOM 774 C C . GLY A 1 102 ? 28.188 -16.285 20.241 1.00 32.47 102 GLY A C 1
ATOM 775 O O . GLY A 1 102 ? 26.993 -16.452 20.486 1.00 31.87 102 GLY A O 1
ATOM 776 N N . LEU A 1 103 ? 28.753 -15.085 20.246 1.00 29.88 103 LEU A N 1
ATOM 777 C CA . LEU A 1 103 ? 27.962 -13.894 20.545 1.00 25.25 103 LEU A CA 1
ATOM 778 C C . LEU A 1 103 ? 26.923 -13.630 19.460 1.00 30.59 103 LEU A C 1
ATOM 779 O O . LEU A 1 103 ? 25.896 -13.015 19.718 1.00 30.82 103 LEU A O 1
ATOM 784 N N . THR A 1 104 ? 27.178 -14.093 18.240 1.00 32.16 104 THR A N 1
ATOM 785 C CA . THR A 1 104 ? 26.192 -13.925 17.167 1.00 29.88 104 THR A CA 1
ATOM 786 C C . THR A 1 104 ? 24.934 -14.742 17.448 1.00 27.37 104 THR A C 1
ATOM 787 O O . THR A 1 104 ? 23.831 -14.342 17.084 1.00 29.68 104 THR A O 1
ATOM 791 N N . ARG A 1 105 ? 25.096 -15.881 18.108 1.00 25.07 105 ARG A N 1
ATOM 792 C CA . ARG A 1 105 ? 23.943 -16.674 18.534 1.00 31.80 105 ARG A CA 1
ATOM 793 C C . ARG A 1 105 ? 23.073 -15.898 19.529 1.00 35.05 105 ARG A C 1
ATOM 794 O O . ARG A 1 105 ? 21.877 -16.161 19.651 1.00 30.06 105 ARG A O 1
ATOM 802 N N . ILE A 1 106 ? 23.675 -14.943 20.238 1.00 28.82 106 ILE A N 1
ATOM 803 C CA . ILE A 1 106 ? 22.914 -14.037 21.094 1.00 29.23 106 ILE A CA 1
ATOM 804 C C . ILE A 1 106 ? 22.238 -12.930 20.290 1.00 33.43 106 ILE A C 1
ATOM 805 O O . ILE A 1 106 ? 21.041 -12.674 20.451 1.00 33.40 106 ILE A O 1
ATOM 810 N N . LEU A 1 107 ? 23.006 -12.288 19.414 1.00 32.80 107 LEU A N 1
ATOM 811 C CA . LEU A 1 107 ? 22.479 -11.288 18.487 1.00 34.00 107 LEU A CA 1
ATOM 812 C C . LEU A 1 107 ? 21.310 -11.798 17.645 1.00 34.01 107 LEU A C 1
ATOM 813 O O . LEU A 1 107 ? 20.342 -11.0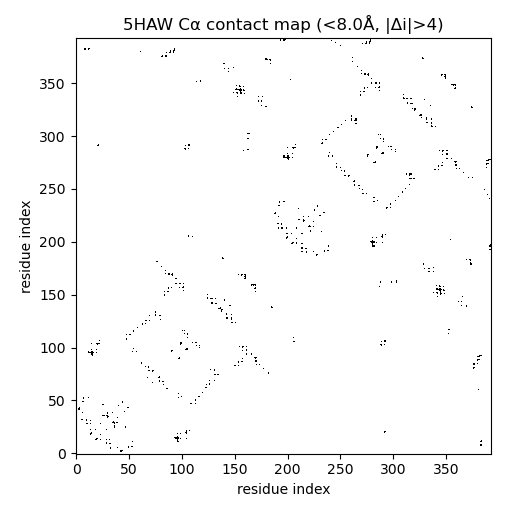72 17.418 1.00 34.76 107 LEU A O 1
ATOM 818 N N . SER A 1 108 ? 21.409 -13.033 17.162 1.00 30.75 108 SER A N 1
ATOM 819 C CA . SER A 1 108 ? 20.349 -13.609 16.342 1.00 35.09 108 SER A CA 1
ATOM 820 C C . SER A 1 108 ? 19.134 -14.026 17.176 1.00 38.32 108 SER A C 1
ATOM 821 O O . SER A 1 108 ? 18.068 -14.307 16.633 1.00 35.55 108 SER A O 1
ATOM 824 N N . GLY A 1 109 ? 19.297 -14.081 18.494 1.00 34.42 109 GLY A N 1
ATOM 825 C CA . GLY A 1 109 ? 18.195 -14.428 19.365 1.00 34.34 109 GLY A CA 1
ATOM 826 C C . GLY A 1 109 ? 18.052 -15.906 19.661 1.00 37.50 109 GLY A C 1
ATOM 827 O O . GLY A 1 109 ? 17.325 -16.282 20.575 1.00 36.84 109 GLY A O 1
ATOM 828 N N . HIS A 1 110 ? 18.746 -16.754 18.910 1.00 30.40 110 HIS A N 1
ATOM 829 C CA . HIS A 1 110 ? 18.600 -18.200 19.101 1.00 32.57 110 HIS A CA 1
ATOM 830 C C . HIS A 1 110 ? 19.055 -18.699 20.467 1.00 30.56 110 HIS A C 1
ATOM 831 O O . HIS A 1 110 ? 18.357 -19.488 21.108 1.00 31.90 110 HIS A O 1
ATOM 838 N N . ALA A 1 111 ? 20.213 -18.235 20.919 1.00 31.56 111 ALA A N 1
ATOM 839 C CA . ALA A 1 111 ? 20.741 -18.682 22.213 1.00 31.98 111 ALA A CA 1
ATOM 840 C C . ALA A 1 111 ? 19.892 -18.154 23.376 1.00 38.27 111 ALA A C 1
ATOM 841 O O . ALA A 1 111 ? 19.852 -18.740 24.478 1.00 34.93 111 ALA A O 1
ATOM 843 N N . LEU A 1 112 ? 19.197 -17.053 23.123 1.00 37.12 112 LEU A N 1
ATOM 844 C CA . LEU A 1 112 ? 18.402 -16.420 24.166 1.00 38.50 112 LEU A CA 1
ATOM 845 C C . LEU A 1 112 ? 17.041 -17.086 24.358 1.00 37.73 112 LEU A C 1
ATOM 846 O O . LEU A 1 112 ? 16.367 -16.843 25.361 1.00 36.04 112 LEU A O 1
ATOM 851 N N . MET A 1 113 ? 16.636 -17.926 23.405 1.00 33.63 113 MET A N 1
ATOM 852 C CA . MET A 1 113 ? 15.373 -18.647 23.535 1.00 32.96 113 MET A CA 1
ATOM 853 C C . MET A 1 113 ? 15.309 -19.443 24.837 1.00 38.12 113 MET A C 1
ATOM 854 O O . MET A 1 113 ? 14.236 -19.693 25.365 1.00 33.45 113 MET A O 1
ATOM 859 N N . PHE A 1 114 ? 16.464 -19.842 25.351 1.00 36.83 114 PHE A N 1
ATOM 860 C CA . PHE A 1 114 ? 16.516 -20.680 26.534 1.00 38.85 114 PHE A CA 1
ATOM 861 C C . PHE A 1 114 ? 16.490 -19.853 27.817 1.00 39.18 114 PHE A C 1
ATOM 862 O O . PHE A 1 114 ? 16.450 -20.397 28.912 1.00 43.82 114 PHE A O 1
ATOM 870 N N . GLU A 1 115 ? 16.510 -18.535 27.669 1.00 41.76 115 GLU A N 1
ATOM 871 C CA . GLU A 1 115 ? 16.650 -17.639 28.808 1.00 39.78 115 GLU A CA 1
ATOM 872 C C . GLU A 1 115 ? 15.491 -16.653 28.887 1.00 41.27 115 GLU A C 1
ATOM 873 O O . GLU A 1 115 ? 14.676 -16.559 27.974 1.00 41.80 115 GLU A O 1
ATOM 879 N N . ASN A 1 116 ? 15.419 -15.918 29.985 1.00 43.36 116 ASN A N 1
ATOM 880 C CA . ASN A 1 116 ? 14.309 -15.007 30.206 1.00 42.42 116 ASN A CA 1
ATOM 881 C C . ASN A 1 116 ? 14.134 -13.999 29.068 1.00 43.49 116 ASN A C 1
ATOM 882 O O . ASN A 1 116 ? 15.104 -13.414 28.588 1.00 43.60 116 ASN A O 1
ATOM 887 N N . GLU A 1 117 ? 12.891 -13.794 28.646 1.00 44.06 117 GLU A N 1
ATOM 888 C CA . GLU A 1 117 ? 12.617 -13.011 27.445 1.00 47.57 117 GLU A CA 1
ATOM 889 C C . GLU A 1 117 ? 13.079 -11.554 27.521 1.00 46.56 117 GLU A C 1
ATOM 890 O O . GLU A 1 117 ? 13.202 -10.881 26.492 1.00 43.11 117 GLU A O 1
ATOM 896 N N . ARG A 1 118 ? 13.344 -11.054 28.721 1.00 42.32 118 ARG A N 1
ATOM 897 C CA . ARG A 1 118 ? 13.806 -9.676 28.827 1.00 41.58 118 ARG A CA 1
ATOM 898 C C . ARG A 1 118 ? 15.173 -9.482 28.155 1.00 36.31 118 ARG A C 1
ATOM 899 O O . ARG A 1 118 ? 15.553 -8.364 27.808 1.00 41.36 118 ARG A O 1
ATOM 907 N N . LEU A 1 119 ? 15.911 -10.572 27.970 1.00 36.32 119 LEU A N 1
ATOM 908 C CA . LEU A 1 119 ? 17.213 -10.495 27.319 1.00 34.97 119 LEU A CA 1
ATOM 909 C C . LEU A 1 119 ? 17.058 -10.258 25.816 1.00 35.93 119 LEU A C 1
ATOM 910 O O . LEU A 1 119 ? 17.869 -9.564 25.204 1.00 33.79 119 LEU A O 1
ATOM 915 N N . ARG A 1 120 ? 16.021 -10.844 25.225 1.00 38.76 120 ARG A N 1
ATOM 916 C CA . ARG A 1 120 ? 15.713 -10.596 23.814 1.00 37.17 120 ARG A CA 1
ATOM 917 C C . ARG A 1 120 ? 15.201 -9.166 23.644 1.00 38.93 120 ARG A C 1
ATOM 918 O O . ARG A 1 120 ? 15.438 -8.529 22.618 1.00 37.49 120 ARG A O 1
ATOM 926 N N . ASP A 1 121 ? 14.505 -8.661 24.659 1.00 39.38 121 ASP A N 1
ATOM 927 C CA . ASP A 1 121 ? 14.099 -7.259 24.660 1.00 41.81 121 ASP A CA 1
ATOM 928 C C . ASP A 1 121 ? 15.312 -6.340 24.567 1.00 38.97 121 ASP A C 1
ATOM 929 O O . ASP A 1 121 ? 15.291 -5.348 23.834 1.00 43.28 121 ASP A O 1
ATOM 934 N N . ARG A 1 122 ? 16.364 -6.666 25.317 1.00 40.51 122 ARG A N 1
ATOM 935 C CA . ARG A 1 122 ? 17.602 -5.882 25.290 1.00 44.21 122 ARG A CA 1
ATOM 936 C C . ARG A 1 122 ? 18.244 -5.925 23.903 1.00 36.60 122 ARG A C 1
ATOM 937 O O . ARG A 1 122 ? 18.769 -4.924 23.418 1.00 36.23 122 ARG A O 1
ATOM 945 N N . ILE A 1 123 ? 18.210 -7.087 23.263 1.00 33.22 123 ILE A N 1
ATOM 946 C CA . ILE A 1 123 ? 18.749 -7.181 21.907 1.00 31.87 123 ILE A CA 1
ATOM 947 C C . ILE A 1 123 ? 17.920 -6.349 20.922 1.00 36.22 123 ILE A C 1
ATOM 948 O O . ILE A 1 123 ? 18.472 -5.669 20.048 1.00 40.73 123 ILE A O 1
ATOM 953 N N . ASN A 1 124 ? 16.597 -6.390 21.065 1.00 34.81 124 ASN A N 1
ATOM 954 C CA . ASN A 1 124 ? 15.740 -5.521 20.257 1.00 38.90 124 ASN A CA 1
ATOM 955 C C . ASN A 1 124 ? 16.083 -4.045 20.418 1.00 40.55 124 ASN A C 1
ATOM 956 O O . ASN A 1 124 ? 16.036 -3.281 19.451 1.00 38.97 124 ASN A O 1
ATOM 961 N N . GLN A 1 125 ? 16.410 -3.641 21.644 1.00 39.42 125 GLN A N 1
ATOM 962 C CA . GLN A 1 125 ? 16.784 -2.260 21.902 1.00 34.23 125 GLN A CA 1
ATOM 963 C C . GLN A 1 125 ? 18.097 -1.901 21.218 1.00 33.89 125 GLN A C 1
ATOM 964 O O . GLN A 1 125 ? 18.282 -0.774 20.788 1.00 38.78 125 GLN A O 1
ATOM 970 N N . LEU A 1 126 ? 19.016 -2.854 21.128 1.00 35.53 126 LEU A N 1
ATOM 971 C CA . LEU A 1 126 ? 20.280 -2.607 20.441 1.00 34.59 126 LEU A CA 1
ATOM 972 C C . LEU A 1 126 ? 20.049 -2.422 18.934 1.00 33.77 126 LEU A C 1
ATOM 973 O O . LEU A 1 126 ? 20.597 -1.504 18.331 1.00 35.37 126 LEU A O 1
ATOM 978 N N . PHE A 1 127 ? 19.236 -3.285 18.333 1.00 33.17 127 PHE A N 1
ATOM 979 C CA . PHE A 1 127 ? 18.949 -3.156 16.898 1.00 39.03 127 PHE A CA 1
ATOM 980 C C . PHE A 1 127 ? 18.255 -1.841 16.582 1.00 34.09 127 PHE A C 1
ATOM 981 O O . PHE A 1 127 ? 18.527 -1.225 15.562 1.00 40.37 127 PHE A O 1
ATOM 989 N N . GLU A 1 128 ? 17.365 -1.403 17.464 1.00 37.24 128 GLU A N 1
ATOM 990 C CA . GLU A 1 128 ? 16.720 -0.107 17.285 1.00 41.09 128 GLU A CA 1
ATOM 991 C C . GLU A 1 128 ? 17.742 1.028 17.358 1.00 39.45 128 GLU A C 1
ATOM 992 O O . GLU A 1 128 ? 17.668 1.978 16.583 1.00 43.95 128 GLU A O 1
ATOM 998 N N . ARG A 1 129 ? 18.705 0.930 18.272 1.00 37.34 129 ARG A N 1
ATOM 999 C CA . ARG A 1 129 ? 19.787 1.915 18.316 1.00 35.89 129 ARG A CA 1
ATOM 1000 C C . ARG A 1 129 ? 20.618 1.941 17.027 1.00 38.51 129 ARG A C 1
ATOM 1001 O O . ARG A 1 129 ? 21.002 3.006 16.551 1.00 36.05 129 ARG A O 1
ATOM 1009 N N . ILE A 1 130 ? 20.914 0.763 16.486 1.00 33.77 130 ILE A N 1
ATOM 1010 C CA . ILE A 1 130 ? 21.667 0.672 15.242 1.00 40.70 130 ILE A CA 1
ATOM 1011 C C . ILE A 1 130 ? 20.853 1.247 14.097 1.00 38.99 130 ILE A C 1
ATOM 1012 O O . ILE A 1 130 ? 21.366 2.014 13.281 1.00 38.23 130 ILE A O 1
ATOM 1017 N N . GLU A 1 131 ? 19.579 0.882 14.030 1.00 35.63 131 GLU A N 1
ATOM 1018 C CA . GLU A 1 131 ? 18.738 1.402 12.965 1.00 41.18 131 GLU A CA 1
ATOM 1019 C C . GLU A 1 131 ? 18.630 2.927 13.058 1.00 41.62 131 GLU A C 1
ATOM 1020 O O . GLU A 1 131 ? 18.640 3.624 12.045 1.00 39.92 131 GLU A O 1
ATOM 1026 N N . THR A 1 132 ? 18.557 3.446 14.277 1.00 40.64 132 THR A N 1
ATOM 1027 C CA . THR A 1 132 ? 18.538 4.886 14.478 1.00 43.15 132 THR A CA 1
ATOM 1028 C C . THR A 1 132 ? 19.795 5.547 13.912 1.00 47.20 132 THR A C 1
ATOM 1029 O O . THR A 1 132 ? 19.710 6.567 13.224 1.00 47.01 132 THR A O 1
ATOM 1033 N N . SER A 1 133 ? 20.959 4.961 14.179 1.00 43.42 133 SER A N 1
ATOM 1034 C CA . SER A 1 133 ? 22.206 5.498 13.631 1.00 41.34 133 SER A CA 1
ATOM 1035 C C . SER A 1 133 ? 22.183 5.538 12.107 1.00 42.58 133 SER A C 1
ATOM 1036 O O . SER A 1 133 ? 22.602 6.521 11.499 1.00 42.22 133 SER A O 1
ATOM 1039 N N . LEU A 1 134 ? 21.704 4.456 11.503 1.00 36.59 134 LEU A N 1
ATOM 1040 C CA . LEU A 1 134 ? 21.595 4.343 10.059 1.00 39.04 134 LEU A CA 1
ATOM 1041 C C . LEU A 1 134 ? 20.714 5.452 9.495 1.00 45.53 134 LEU A C 1
ATOM 1042 O O . LEU A 1 134 ? 21.072 6.092 8.502 1.00 43.79 134 LEU A O 1
ATOM 1047 N N . ARG A 1 135 ? 19.554 5.664 10.117 1.00 44.11 135 ARG A N 1
ATOM 1048 C CA . ARG A 1 135 ? 18.623 6.701 9.672 1.00 47.11 135 ARG A CA 1
ATOM 1049 C C . ARG A 1 135 ? 19.268 8.079 9.744 1.00 48.23 135 ARG A C 1
ATOM 1050 O O . ARG A 1 135 ? 19.134 8.881 8.821 1.00 48.70 135 ARG A O 1
ATOM 1058 N N . GLN A 1 136 ? 19.954 8.350 10.850 1.00 44.71 136 GLN A N 1
ATOM 1059 C CA . GLN A 1 136 ? 20.597 9.645 11.058 1.00 50.26 136 GLN A CA 1
ATOM 1060 C C . GLN A 1 136 ? 21.694 9.889 10.030 1.00 51.06 136 GLN A C 1
ATOM 1061 O O . GLN A 1 136 ? 21.829 10.996 9.506 1.00 53.54 136 GLN A O 1
ATOM 1067 N N . ILE A 1 137 ? 22.475 8.854 9.741 1.00 47.45 137 ILE A N 1
ATOM 1068 C CA . ILE A 1 137 ? 23.507 8.957 8.722 1.00 49.08 137 ILE A CA 1
ATOM 1069 C C . ILE A 1 137 ? 22.891 9.321 7.375 1.00 52.81 137 ILE A C 1
ATOM 1070 O O . ILE A 1 137 ? 23.357 10.241 6.703 1.00 52.99 137 ILE A O 1
ATOM 1075 N N . LEU A 1 138 ? 21.837 8.604 6.993 1.00 51.35 138 LEU A N 1
ATOM 1076 C CA . LEU A 1 138 ? 21.165 8.840 5.721 1.00 49.46 138 LEU A CA 1
ATOM 1077 C C . LEU A 1 138 ? 20.522 10.233 5.631 1.00 54.22 138 LEU A C 1
ATOM 1078 O O . LEU A 1 138 ? 20.590 10.886 4.588 1.00 53.00 138 LEU A O 1
ATOM 1083 N N . ARG A 1 139 ? 19.908 10.690 6.716 1.00 55.41 139 ARG A N 1
ATOM 1084 C CA . ARG A 1 139 ? 19.228 11.983 6.705 1.00 63.80 139 ARG A CA 1
ATOM 1085 C C . ARG A 1 139 ? 20.189 13.164 6.528 1.00 61.91 139 ARG A C 1
ATOM 1086 O O . ARG A 1 139 ? 19.785 14.239 6.094 1.00 59.40 139 ARG A O 1
ATOM 1094 N N . GLU A 1 140 ? 21.460 12.960 6.858 1.00 57.75 140 GLU A N 1
ATOM 1095 C CA . GLU A 1 140 ? 22.445 14.028 6.771 1.00 60.23 140 GLU A CA 1
ATOM 1096 C C . GLU A 1 140 ? 22.950 14.261 5.353 1.00 66.03 140 GLU A C 1
ATOM 1097 O O . GLU A 1 140 ? 23.684 15.215 5.106 1.00 74.42 140 GLU A O 1
ATOM 1103 N N . ARG A 1 141 ? 22.574 13.392 4.423 1.00 75.17 141 ARG A N 1
ATOM 1104 C CA . ARG A 1 141 ? 22.977 13.586 3.037 1.00 83.53 141 ARG A CA 1
ATOM 1105 C C . ARG A 1 141 ? 22.263 14.801 2.454 1.00 90.86 141 ARG A C 1
ATOM 1106 O O . ARG A 1 141 ? 22.818 15.519 1.625 1.00 92.85 141 ARG A O 1
ATOM 1114 N N . LYS A 1 142 ? 21.029 15.023 2.899 1.00 101.72 142 LYS A N 1
ATOM 1115 C CA . LYS A 1 142 ? 20.224 16.146 2.430 1.00 115.62 142 LYS A CA 1
ATOM 1116 C C . LYS A 1 142 ? 20.896 17.480 2.742 1.00 120.15 142 LYS A C 1
ATOM 1117 O O . LYS A 1 142 ? 21.210 18.256 1.837 1.00 121.80 142 LYS A O 1
ATOM 1123 N N . LYS A 1 147 ? 21.652 16.503 -1.797 1.00 120.55 143 LYS A N 1
ATOM 1124 C CA . LYS A 1 147 ? 21.115 15.472 -2.678 1.00 125.11 143 LYS A CA 1
ATOM 1125 C C . LYS A 1 147 ? 20.154 14.552 -1.930 1.00 125.45 143 LYS A C 1
ATOM 1126 O O . LYS A 1 147 ? 20.302 14.329 -0.728 1.00 125.13 143 LYS A O 1
ATOM 1132 N N . SER A 1 148 ? 19.171 14.019 -2.649 1.00 123.53 148 SER A N 1
ATOM 1133 C CA . SER A 1 148 ? 18.181 13.127 -2.056 1.00 121.38 148 SER A CA 1
ATOM 1134 C C . SER A 1 148 ? 18.388 11.680 -2.499 1.00 118.82 148 SER A C 1
ATOM 1135 O O . SER A 1 148 ? 18.975 11.419 -3.550 1.00 120.74 148 SER A O 1
ATOM 1138 N N . PHE A 1 149 ? 17.905 10.742 -1.690 1.00 112.34 149 PHE A N 1
ATOM 1139 C CA . PHE A 1 149 ? 17.961 9.328 -2.041 1.00 107.22 149 PHE A CA 1
ATOM 1140 C C . PHE A 1 149 ? 16.778 8.942 -2.916 1.00 109.52 149 PHE A C 1
ATOM 1141 O O . PHE A 1 149 ? 15.718 9.561 -2.842 1.00 112.20 149 PHE A O 1
ATOM 1149 N N . PRO A 1 150 ? 16.959 7.911 -3.750 1.00 108.34 150 PRO A N 1
ATOM 1150 C CA . PRO A 1 150 ? 15.864 7.400 -4.579 1.00 107.81 150 PRO A CA 1
ATOM 1151 C C . PRO A 1 150 ? 14.842 6.686 -3.708 1.00 98.85 150 PRO A C 1
ATOM 1152 O O . PRO A 1 150 ? 13.862 6.141 -4.215 1.00 96.23 150 PRO A O 1
ATOM 1156 N N . VAL A 1 151 ? 15.075 6.703 -2.399 1.00 93.11 151 VAL A N 1
ATOM 1157 C CA . VAL A 1 151 ? 14.224 5.993 -1.457 1.00 86.23 151 VAL A CA 1
ATOM 1158 C C . VAL A 1 151 ? 14.174 6.696 -0.096 1.00 78.64 151 VAL A C 1
ATOM 1159 O O . VAL A 1 151 ? 15.117 7.379 0.302 1.00 73.26 151 VAL A O 1
ATOM 1163 N N . ASP A 1 152 ? 13.050 6.533 0.595 1.00 74.55 152 ASP A N 1
ATOM 1164 C CA . ASP A 1 152 ? 12.878 6.998 1.963 1.00 73.15 152 ASP A CA 1
ATOM 1165 C C . ASP A 1 152 ? 14.054 6.549 2.836 1.00 65.09 152 ASP A C 1
ATOM 1166 O O . ASP A 1 152 ? 14.514 5.410 2.740 1.00 56.92 152 ASP A O 1
ATOM 1171 N N . GLU A 1 153 ? 14.537 7.452 3.685 1.00 59.25 153 GLU A N 1
ATOM 11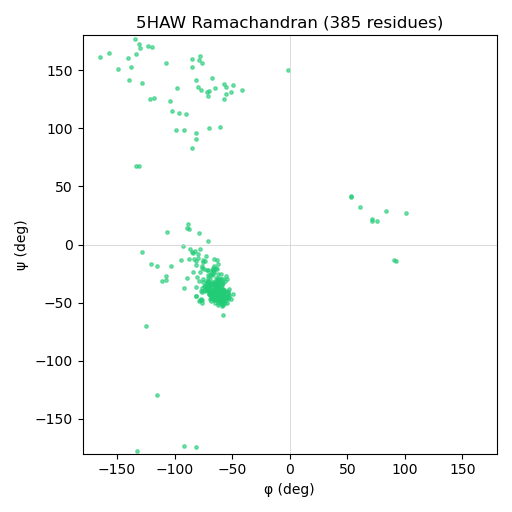72 C CA . GLU A 1 153 ? 15.628 7.145 4.606 1.00 60.70 153 GLU A CA 1
ATOM 1173 C C . GLU A 1 153 ? 15.271 6.023 5.590 1.00 53.89 153 GLU A C 1
ATOM 1174 O O . GLU A 1 153 ? 16.088 5.137 5.856 1.00 47.47 153 GLU A O 1
ATOM 1180 N N . ASN A 1 154 ? 14.059 6.063 6.135 1.00 55.91 154 ASN A N 1
ATOM 1181 C CA . ASN A 1 154 ? 13.608 5.018 7.050 1.00 55.60 154 ASN A CA 1
ATOM 1182 C C . ASN A 1 154 ? 13.550 3.668 6.345 1.00 52.73 154 ASN A C 1
ATOM 1183 O O . ASN A 1 154 ? 13.906 2.637 6.917 1.00 52.30 154 ASN A O 1
ATOM 1188 N N . ILE A 1 155 ? 13.098 3.683 5.098 1.00 40.94 155 ILE A N 1
ATOM 1189 C CA . ILE A 1 155 ? 12.983 2.455 4.325 1.00 39.23 155 ILE A CA 1
ATOM 1190 C C . ILE A 1 155 ? 14.357 1.873 4.022 1.00 40.20 155 ILE A C 1
ATOM 1191 O O . ILE A 1 155 ? 14.573 0.678 4.186 1.00 46.31 155 ILE A O 1
ATOM 1196 N N . LEU A 1 156 ? 15.293 2.718 3.604 1.00 42.80 156 LEU A N 1
ATOM 1197 C CA . LEU A 1 156 ? 16.631 2.243 3.269 1.00 42.12 156 LEU A CA 1
ATOM 1198 C C . LEU A 1 156 ? 17.329 1.677 4.502 1.00 42.80 156 LEU A C 1
ATOM 1199 O O . LEU A 1 156 ? 17.962 0.624 4.434 1.00 41.55 156 LEU A O 1
ATOM 1204 N N . ALA A 1 157 ? 17.229 2.395 5.616 1.00 43.05 157 ALA A N 1
ATOM 1205 C CA . ALA A 1 157 ? 17.864 1.967 6.862 1.00 40.47 157 ALA A CA 1
ATOM 1206 C C . ALA A 1 157 ? 17.374 0.578 7.254 1.00 40.12 157 ALA A C 1
ATOM 1207 O O . ALA A 1 157 ? 18.167 -0.285 7.639 1.00 37.33 157 ALA A O 1
ATOM 1209 N N . ALA A 1 158 ? 16.066 0.368 7.145 1.00 40.15 158 ALA A N 1
ATOM 1210 C CA . ALA A 1 158 ? 15.470 -0.930 7.452 1.00 43.74 158 ALA A CA 1
ATOM 1211 C C . ALA A 1 158 ? 15.936 -2.025 6.501 1.00 38.58 158 ALA A C 1
ATOM 1212 O O . ALA A 1 158 ? 16.111 -3.167 6.920 1.00 41.03 158 ALA A O 1
ATOM 1214 N N . GLN A 1 159 ? 16.109 -1.688 5.221 1.00 39.22 159 GLN A N 1
ATOM 1215 C CA . GLN A 1 159 ? 16.596 -2.661 4.244 1.00 43.01 159 GLN A CA 1
ATOM 1216 C C . GLN A 1 159 ? 18.032 -3.058 4.557 1.00 38.15 159 GLN A C 1
ATOM 1217 O O . GLN A 1 159 ? 18.364 -4.235 4.515 1.00 35.32 159 GLN A O 1
ATOM 1223 N N . LEU A 1 160 ? 18.875 -2.063 4.842 1.00 33.47 160 LEU A N 1
ATOM 1224 C CA . LEU A 1 160 ? 20.284 -2.275 5.188 1.00 34.86 160 LEU A CA 1
ATOM 1225 C C . LEU A 1 160 ? 20.458 -3.176 6.414 1.00 36.33 160 LEU A C 1
ATOM 1226 O O . LEU A 1 160 ? 21.247 -4.127 6.403 1.00 33.78 160 LEU A O 1
ATOM 1231 N N . LEU A 1 161 ? 19.730 -2.874 7.480 1.00 38.50 161 LEU A N 1
ATOM 1232 C CA . LEU A 1 161 ? 19.829 -3.676 8.695 1.00 32.90 161 LEU A CA 1
ATOM 1233 C C . LEU A 1 161 ? 19.229 -5.069 8.471 1.00 31.67 161 LEU A C 1
ATOM 1234 O O . LEU A 1 161 ? 19.708 -6.068 9.016 1.00 32.61 161 LEU A O 1
ATOM 1239 N N . GLY A 1 162 ? 18.180 -5.130 7.662 1.00 36.72 162 GLY A N 1
ATOM 1240 C CA . GLY A 1 162 ? 17.599 -6.406 7.273 1.00 36.06 162 GLY A CA 1
ATOM 1241 C C . GLY A 1 162 ? 18.588 -7.332 6.581 1.00 35.35 162 GLY A C 1
ATOM 1242 O O . GLY A 1 162 ? 18.609 -8.532 6.842 1.00 34.80 162 GLY A O 1
ATOM 1243 N N . GLN A 1 163 ? 19.392 -6.781 5.675 1.00 33.90 163 GLN A N 1
ATOM 1244 C CA . GLN A 1 163 ? 20.443 -7.558 5.019 1.00 33.12 163 GLN A CA 1
ATOM 1245 C C . GLN A 1 163 ? 21.448 -8.086 6.059 1.00 29.60 163 GLN A C 1
ATOM 1246 O O . GLN A 1 163 ? 21.809 -9.260 6.033 1.00 31.88 163 GLN A O 1
ATOM 1252 N N . VAL A 1 164 ? 21.875 -7.230 6.988 1.00 30.27 164 VAL A N 1
ATOM 1253 C CA . VAL A 1 164 ? 22.753 -7.659 8.075 1.00 31.26 164 VAL A CA 1
ATOM 1254 C C . VAL A 1 164 ? 22.104 -8.770 8.910 1.00 29.51 164 VAL A C 1
ATOM 1255 O O . VAL A 1 164 ? 22.732 -9.794 9.193 1.00 30.85 164 VAL A O 1
ATOM 1259 N N . GLU A 1 165 ? 20.849 -8.576 9.307 1.00 29.12 165 GLU A N 1
ATOM 1260 C CA . GLU A 1 165 ? 20.174 -9.570 10.138 1.00 29.59 165 GLU A CA 1
ATOM 1261 C C . GLU A 1 165 ? 20.080 -10.919 9.445 1.00 33.70 165 GLU A C 1
ATOM 1262 O O . GLU A 1 165 ? 20.213 -11.968 10.082 1.00 27.71 165 GLU A O 1
ATOM 1268 N N . GLY A 1 166 ? 19.860 -10.895 8.133 1.00 31.92 166 GLY A N 1
ATOM 1269 C CA . GLY A 1 166 ? 19.724 -12.134 7.401 1.00 26.59 166 GLY A CA 1
ATOM 1270 C C . GLY A 1 166 ? 21.059 -12.827 7.308 1.00 28.46 166 GLY A C 1
ATOM 1271 O O . GLY A 1 166 ? 21.129 -14.051 7.363 1.00 30.42 166 GLY A O 1
ATOM 1272 N N . SER A 1 167 ? 22.116 -12.039 7.113 1.00 27.84 167 SER A N 1
ATOM 1273 C CA . SER A 1 167 ? 23.472 -12.575 7.097 1.00 30.74 167 SER A CA 1
ATOM 1274 C C . SER A 1 167 ? 23.829 -13.209 8.437 1.00 28.96 167 SER A C 1
ATOM 1275 O O . SER A 1 167 ? 24.482 -14.254 8.480 1.00 32.53 167 SER A O 1
ATOM 1278 N N . LEU A 1 168 ? 23.407 -12.589 9.534 1.00 28.37 168 LEU A N 1
ATOM 1279 C CA . LEU A 1 168 ? 23.715 -13.146 10.850 1.00 28.37 168 LEU A CA 1
ATOM 1280 C C . LEU A 1 168 ? 22.972 -14.451 11.037 1.00 30.68 168 LEU A C 1
ATOM 1281 O O . LEU A 1 168 ? 23.532 -15.444 11.522 1.00 27.78 168 LEU A O 1
ATOM 1286 N N . ASN A 1 169 ? 21.699 -14.442 10.650 1.00 26.15 169 ASN A N 1
ATOM 1287 C CA . ASN A 1 169 ? 20.889 -15.647 10.733 1.00 29.60 169 ASN A CA 1
ATOM 1288 C C . ASN A 1 169 ? 21.456 -16.794 9.913 1.00 32.64 169 ASN A C 1
ATOM 1289 O O . ASN A 1 169 ? 21.452 -17.931 10.369 1.00 28.57 169 ASN A O 1
ATOM 1294 N N . ARG A 1 170 ? 21.943 -16.496 8.706 1.00 30.67 170 ARG A N 1
ATOM 1295 C CA . ARG A 1 170 ? 22.525 -17.525 7.838 1.00 34.71 170 ARG A CA 1
ATOM 1296 C C . ARG A 1 170 ? 23.814 -18.087 8.435 1.00 29.04 170 ARG A C 1
ATOM 1297 O O . ARG A 1 170 ? 24.071 -19.290 8.359 1.00 31.96 170 ARG A O 1
ATOM 1305 N N . PHE A 1 171 ? 24.613 -17.204 9.025 1.00 29.35 171 PHE A N 1
ATOM 1306 C CA . PHE A 1 171 ? 25.846 -17.585 9.724 1.00 28.33 171 PHE A CA 1
ATOM 1307 C C . PHE A 1 171 ? 25.542 -18.583 10.843 1.00 31.83 171 PHE A C 1
ATOM 1308 O O . PHE A 1 171 ? 26.186 -19.631 10.952 1.00 30.45 171 PHE A O 1
ATOM 1316 N N . VAL A 1 172 ? 24.545 -18.266 11.663 1.00 29.81 172 VAL A N 1
ATOM 1317 C CA . VAL A 1 172 ? 24.191 -19.118 12.802 1.00 28.99 172 VAL A CA 1
ATOM 1318 C C . VAL A 1 172 ? 23.569 -20.446 12.381 1.00 33.89 172 VAL A C 1
ATOM 1319 O O . VAL A 1 172 ? 23.961 -21.506 12.873 1.00 29.27 172 VAL A O 1
ATOM 1323 N N . ARG A 1 173 ? 22.609 -20.409 11.461 1.00 29.08 173 ARG A N 1
ATOM 1324 C CA . ARG A 1 173 ? 21.910 -21.638 11.114 1.00 30.56 173 ARG A CA 1
ATOM 1325 C C . ARG A 1 173 ? 22.804 -22.589 10.310 1.00 31.91 173 ARG A C 1
ATOM 1326 O O . ARG A 1 173 ? 22.577 -23.791 10.313 1.00 34.39 173 ARG A O 1
ATOM 1334 N N . SER A 1 174 ? 23.840 -22.059 9.664 1.00 30.55 174 SER A N 1
ATOM 1335 C CA . SER A 1 174 ? 24.769 -22.891 8.890 1.00 32.34 174 SER A CA 1
ATOM 1336 C C . SER A 1 174 ? 25.906 -23.450 9.740 1.00 38.50 174 SER A C 1
ATOM 1337 O O . SER A 1 174 ? 26.887 -23.956 9.208 1.00 37.79 174 SER A O 1
ATOM 1340 N N . ASP A 1 175 ? 25.768 -23.364 11.060 1.00 40.26 175 ASP A N 1
ATOM 1341 C CA . ASP A 1 175 ? 26.865 -23.700 11.970 1.00 40.73 175 ASP A CA 1
ATOM 1342 C C . ASP A 1 175 ? 28.141 -22.928 11.629 1.00 41.16 175 ASP A C 1
ATOM 1343 O O . ASP A 1 175 ? 29.248 -23.466 11.674 1.00 40.09 175 ASP A O 1
ATOM 1348 N N . PHE A 1 176 ? 27.960 -21.654 11.295 1.00 31.10 176 PHE A N 1
ATOM 1349 C CA . PHE A 1 176 ? 29.061 -20.724 11.073 1.00 33.23 176 PHE A CA 1
ATOM 1350 C C . PHE A 1 176 ? 29.822 -21.006 9.774 1.00 36.34 176 PHE A C 1
ATOM 1351 O O . PHE A 1 176 ? 30.971 -20.612 9.630 1.00 35.03 176 PHE A O 1
ATOM 1359 N N . LYS A 1 177 ? 29.175 -21.692 8.842 1.00 35.28 177 LYS A N 1
ATOM 1360 C CA . LYS A 1 177 ? 29.784 -21.951 7.534 1.00 42.44 177 LYS A CA 1
ATOM 1361 C C . LYS A 1 177 ? 29.630 -20.749 6.603 1.00 39.84 177 LYS A C 1
ATOM 1362 O O . LYS A 1 177 ? 30.577 -20.358 5.904 1.00 44.48 177 LYS A O 1
ATOM 1368 N N . TYR A 1 178 ? 28.432 -20.171 6.575 1.00 34.33 178 TYR A N 1
ATOM 1369 C CA . TYR A 1 178 ? 28.160 -19.024 5.706 1.00 32.95 178 TYR A CA 1
ATOM 1370 C C . TYR A 1 178 ? 28.649 -17.725 6.337 1.00 32.19 178 TYR A C 1
ATOM 1371 O O . TYR A 1 178 ? 27.934 -17.108 7.132 1.00 33.96 178 TYR A O 1
ATOM 1380 N N . LEU A 1 179 ? 29.855 -17.294 5.971 1.00 34.07 179 LEU A N 1
ATOM 1381 C CA . LEU A 1 179 ? 30.471 -16.135 6.623 1.00 33.34 179 LEU A CA 1
ATOM 1382 C C . LEU A 1 179 ? 29.774 -14.833 6.258 1.00 34.02 179 LEU A C 1
ATOM 1383 O O . LEU A 1 179 ? 29.522 -14.568 5.090 1.00 33.48 179 LEU A O 1
ATOM 1388 N N . PRO A 1 180 ? 29.462 -14.013 7.267 1.00 33.39 180 PRO A N 1
ATOM 1389 C CA . PRO A 1 180 ? 28.669 -12.796 7.079 1.00 30.02 180 PRO A CA 1
ATOM 1390 C C . PRO A 1 180 ? 29.348 -11.755 6.202 1.00 31.10 180 PRO A C 1
ATOM 1391 O O . PRO A 1 180 ? 28.642 -10.967 5.580 1.00 32.27 180 PRO A O 1
ATOM 1395 N N . THR A 1 181 ? 30.678 -11.717 6.178 1.00 32.04 181 THR A N 1
ATOM 1396 C CA . THR A 1 181 ? 31.370 -10.707 5.381 1.00 32.88 181 THR A CA 1
ATOM 1397 C C . THR A 1 181 ? 31.598 -11.139 3.937 1.00 34.63 181 THR A C 1
ATOM 1398 O O . THR A 1 181 ? 31.944 -10.305 3.104 1.00 36.60 181 THR A O 1
ATOM 1402 N N . ALA A 1 182 ? 31.396 -12.424 3.641 1.00 35.70 182 ALA A N 1
ATOM 1403 C CA . ALA A 1 182 ? 31.828 -13.003 2.367 1.00 35.78 182 ALA A CA 1
ATOM 1404 C C . ALA A 1 182 ? 31.280 -12.271 1.161 1.00 41.01 182 ALA A C 1
ATOM 1405 O O . ALA A 1 182 ? 31.994 -12.025 0.197 1.00 37.86 182 ALA A O 1
ATOM 1407 N N . ASN A 1 183 ? 30.005 -11.926 1.193 1.00 39.44 183 ASN A N 1
ATOM 1408 C CA . ASN A 1 183 ? 29.416 -11.332 0.001 1.00 49.68 183 ASN A CA 1
ATOM 1409 C C . ASN A 1 183 ? 29.169 -9.833 0.132 1.00 48.04 183 ASN A C 1
ATOM 1410 O O . ASN A 1 183 ? 28.508 -9.236 -0.718 1.00 40.61 183 ASN A O 1
ATOM 1415 N N . PHE A 1 184 ? 29.709 -9.219 1.184 1.00 38.56 184 PHE A N 1
ATOM 1416 C CA . PHE A 1 184 ? 29.391 -7.823 1.445 1.00 31.44 184 PHE A CA 1
ATOM 1417 C C . PHE A 1 184 ? 29.923 -6.854 0.385 1.00 33.71 184 PHE A C 1
ATOM 1418 O O . PHE A 1 184 ? 29.247 -5.891 0.017 1.00 36.24 184 PHE A O 1
ATOM 1426 N N . ASP A 1 185 ? 31.133 -7.090 -0.102 1.00 33.91 185 ASP A N 1
ATOM 1427 C CA . ASP A 1 185 ? 31.692 -6.198 -1.110 1.00 38.67 185 ASP A CA 1
ATOM 1428 C C . ASP A 1 185 ? 30.840 -6.165 -2.391 1.00 40.62 185 ASP A C 1
ATOM 1429 O O . ASP A 1 185 ? 30.597 -5.096 -2.943 1.00 37.02 185 ASP A O 1
ATOM 1434 N N . GLU A 1 186 ? 30.376 -7.329 -2.840 1.00 34.03 186 GLU A N 1
ATOM 1435 C CA . GLU A 1 186 ? 29.484 -7.400 -3.993 1.00 44.03 186 GLU A CA 1
ATOM 1436 C C . GLU A 1 186 ? 28.148 -6.722 -3.688 1.00 35.51 186 GLU A C 1
ATOM 1437 O O . GLU A 1 186 ? 27.625 -5.962 -4.498 1.00 36.48 186 GLU A O 1
ATOM 1443 N N . TYR A 1 187 ? 27.586 -7.015 -2.522 1.00 36.92 187 TYR A N 1
ATOM 1444 C CA . TYR A 1 187 ? 26.357 -6.359 -2.096 1.00 37.12 187 TYR A CA 1
ATOM 1445 C C . TYR A 1 187 ? 26.486 -4.831 -2.133 1.00 35.80 187 TYR A C 1
ATOM 1446 O O . TYR A 1 187 ? 25.609 -4.135 -2.632 1.00 39.66 187 TYR A O 1
ATOM 1455 N N . TRP A 1 188 ? 27.582 -4.321 -1.587 1.00 31.58 188 TRP A N 1
ATOM 1456 C CA . TRP A 1 188 ? 27.796 -2.882 -1.484 1.00 32.43 188 TRP A CA 1
ATOM 1457 C C . TRP A 1 188 ? 28.117 -2.246 -2.846 1.00 34.36 188 TRP A C 1
ATOM 1458 O O . TRP A 1 188 ? 27.705 -1.126 -3.135 1.00 35.41 188 TRP A O 1
ATOM 1469 N N . ALA A 1 189 ? 28.849 -2.965 -3.684 1.00 33.66 189 ALA A N 1
ATOM 1470 C CA . ALA A 1 189 ? 29.129 -2.476 -5.035 1.00 36.81 189 ALA A CA 1
ATOM 1471 C C . ALA A 1 189 ? 27.821 -2.254 -5.794 1.00 39.03 189 ALA A C 1
ATOM 1472 O O . ALA A 1 189 ? 27.625 -1.219 -6.435 1.00 41.20 189 ALA A O 1
ATOM 1474 N N . LEU A 1 190 ? 26.927 -3.234 -5.707 1.00 37.04 190 LEU A N 1
ATOM 1475 C CA . LEU A 1 190 ? 25.642 -3.176 -6.398 1.00 42.35 190 LEU A CA 1
ATOM 1476 C C . LEU A 1 190 ? 24.809 -2.011 -5.897 1.00 44.15 190 LEU A C 1
ATOM 1477 O O . LEU A 1 190 ? 24.281 -1.222 -6.683 1.00 42.12 190 LEU A O 1
ATOM 1482 N N . LEU A 1 191 ? 24.678 -1.920 -4.579 1.00 36.91 191 LEU A N 1
ATOM 1483 C CA . LEU A 1 191 ? 23.838 -0.906 -3.968 1.00 36.51 191 LEU A CA 1
ATOM 1484 C C . LEU A 1 191 ? 24.400 0.497 -4.161 1.00 42.32 191 LEU A C 1
ATOM 1485 O O . LEU A 1 191 ? 23.674 1.407 -4.559 1.00 47.99 191 LEU A O 1
ATOM 1490 N N . SER A 1 192 ? 25.689 0.673 -3.882 1.00 38.72 192 SER A N 1
ATOM 1491 C CA . SER A 1 192 ? 26.290 2.005 -3.915 1.00 44.94 192 SER A CA 1
ATOM 1492 C C . SER A 1 192 ? 26.236 2.640 -5.303 1.00 47.34 192 SER A C 1
ATOM 1493 O O . SER A 1 192 ? 26.176 3.860 -5.423 1.00 52.10 192 SER A O 1
ATOM 1496 N N . ALA A 1 193 ? 26.240 1.817 -6.348 1.00 46.01 193 ALA A N 1
ATOM 1497 C CA . ALA A 1 193 ? 26.143 2.327 -7.716 1.00 50.60 193 ALA A CA 1
ATOM 1498 C C . ALA A 1 193 ? 24.789 2.989 -7.958 1.00 56.42 193 ALA A C 1
ATOM 1499 O O . ALA A 1 193 ? 24.632 3.765 -8.897 1.00 57.97 193 ALA A O 1
ATOM 1501 N N . GLN A 1 194 ? 23.814 2.682 -7.108 1.00 53.26 194 GLN A N 1
ATOM 1502 C CA . GLN A 1 194 ? 22.466 3.200 -7.297 1.00 55.64 194 GLN A CA 1
ATOM 1503 C C . GLN A 1 194 ? 22.078 4.281 -6.288 1.00 61.56 194 GLN A C 1
ATOM 1504 O O . GLN A 1 194 ? 21.297 5.174 -6.607 1.00 70.90 194 GLN A O 1
ATOM 1510 N N . ILE A 1 195 ? 22.613 4.219 -5.076 1.00 61.28 195 ILE A N 1
ATOM 1511 C CA . ILE A 1 195 ? 22.319 5.285 -4.118 1.00 62.51 195 ILE A CA 1
ATOM 1512 C C . ILE A 1 195 ? 23.325 6.416 -4.260 1.00 66.44 195 ILE A C 1
ATOM 1513 O O . ILE A 1 195 ? 23.487 7.248 -3.372 1.00 68.97 195 ILE A O 1
ATOM 1518 N N . LYS A 1 196 ? 23.997 6.414 -5.405 1.00 83.87 196 LYS A N 1
ATOM 1519 C CA . LYS A 1 196 ? 24.688 7.588 -5.919 1.00 96.29 196 LYS A CA 1
ATOM 1520 C C . LYS A 1 196 ? 25.813 8.039 -5.013 1.00 98.11 196 LYS A C 1
ATOM 1521 O O . LYS A 1 196 ? 25.950 9.221 -4.702 1.00 105.42 196 LYS A O 1
ATOM 1528 N N . ASN B 1 8 ? -8.131 -36.886 11.494 1.00 120.38 8 ASN B N 1
ATOM 1529 C CA . ASN B 1 8 ? -8.997 -35.776 11.875 1.00 116.13 8 ASN B CA 1
ATOM 1530 C C . ASN B 1 8 ? -8.516 -35.118 13.164 1.00 101.19 8 ASN B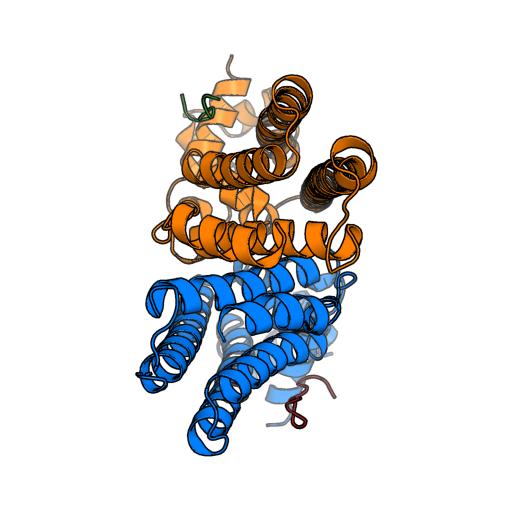 C 1
ATOM 1531 O O . ASN B 1 8 ? -8.470 -33.892 13.270 1.00 92.53 8 ASN B O 1
ATOM 1536 N N . ARG B 1 9 ? -8.156 -35.943 14.143 1.00 93.60 9 ARG B N 1
ATOM 1537 C CA . ARG B 1 9 ? -7.611 -35.447 15.400 1.00 88.31 9 ARG B CA 1
ATOM 1538 C C . ARG B 1 9 ? -6.163 -35.007 15.199 1.00 81.44 9 ARG B C 1
ATOM 1539 O O . ARG B 1 9 ? -5.680 -34.095 15.872 1.00 71.74 9 ARG B O 1
ATOM 1547 N N . ARG B 1 10 ? -5.482 -35.659 14.261 1.00 82.60 10 ARG B N 1
ATOM 1548 C CA . ARG B 1 10 ? -4.103 -35.323 13.925 1.00 72.48 10 ARG B CA 1
ATOM 1549 C C . ARG B 1 10 ? -3.985 -33.871 13.473 1.00 69.08 10 ARG B C 1
ATOM 1550 O O . ARG B 1 10 ? -3.095 -33.145 13.914 1.00 69.43 10 ARG B O 1
ATOM 1558 N N . GLU B 1 11 ? -4.886 -33.446 12.593 1.00 59.50 11 GLU B N 1
ATOM 1559 C CA . GLU B 1 11 ? -4.850 -32.078 12.093 1.00 66.47 11 GLU B CA 1
ATOM 1560 C C . GLU B 1 11 ? -5.336 -31.075 13.131 1.00 62.23 11 GLU B C 1
ATOM 1561 O O . GLU B 1 11 ? -5.029 -29.889 13.044 1.00 62.59 11 GLU B O 1
ATOM 1567 N N . GLU B 1 12 ? -6.098 -31.547 14.112 1.00 65.04 12 GLU B N 1
ATOM 1568 C CA . GLU B 1 12 ? -6.565 -30.670 15.179 1.00 67.53 12 GLU B CA 1
ATOM 1569 C C . GLU B 1 12 ? -5.410 -30.377 16.141 1.00 60.72 12 GLU B C 1
ATOM 1570 O O . GLU B 1 12 ? -5.322 -29.295 16.725 1.00 54.39 12 GLU B O 1
ATOM 1576 N N . ILE B 1 13 ? -4.518 -31.349 16.296 1.00 56.87 13 ILE B N 1
ATOM 1577 C CA . ILE B 1 13 ? -3.320 -31.141 17.094 1.00 53.35 13 ILE B CA 1
ATOM 1578 C C . ILE B 1 13 ? -2.389 -30.156 16.389 1.00 52.85 13 ILE B C 1
ATOM 1579 O O . ILE B 1 13 ? -1.849 -29.247 17.023 1.00 50.78 13 ILE B O 1
ATOM 1584 N N . LEU B 1 14 ? -2.220 -30.320 15.076 1.00 46.81 14 LEU B N 1
ATOM 1585 C CA . LEU B 1 14 ? -1.389 -29.393 14.301 1.00 47.52 14 LEU B CA 1
ATOM 1586 C C . LEU B 1 14 ? -1.954 -27.970 14.317 1.00 47.58 14 LEU B C 1
ATOM 1587 O O . LEU B 1 14 ? -1.207 -26.998 14.431 1.00 48.66 14 LEU B O 1
ATOM 1592 N N . GLN B 1 15 ? -3.274 -27.852 14.197 1.00 49.26 15 GLN B N 1
ATOM 1593 C CA . GLN B 1 15 ? -3.925 -26.548 14.270 1.00 55.03 15 GLN B CA 1
ATOM 1594 C C . GLN B 1 15 ? -3.667 -25.880 15.619 1.00 53.78 15 GLN B C 1
ATOM 1595 O O . GLN B 1 15 ? -3.442 -24.675 15.687 1.00 57.50 15 GLN B O 1
ATOM 1601 N N . ALA B 1 16 ? -3.709 -26.667 16.690 1.00 48.32 16 ALA B N 1
ATOM 1602 C CA . ALA B 1 16 ? -3.496 -26.135 18.032 1.00 50.05 16 ALA B CA 1
ATOM 1603 C C . ALA B 1 16 ? -2.064 -25.638 18.203 1.00 52.01 16 ALA B C 1
ATOM 1604 O O . ALA B 1 16 ? -1.834 -24.554 18.741 1.00 53.10 16 ALA B O 1
ATOM 1606 N N . LEU B 1 17 ? -1.107 -26.442 17.752 1.00 47.67 17 LEU B N 1
ATOM 1607 C CA . LEU B 1 17 ? 0.300 -26.062 17.807 1.00 46.27 17 LEU B CA 1
ATOM 1608 C C . LEU B 1 17 ? 0.556 -24.758 17.054 1.00 48.47 17 LEU B C 1
ATOM 1609 O O . LEU B 1 17 ? 1.317 -23.907 17.514 1.00 43.48 17 LEU B O 1
ATOM 1614 N N . ALA B 1 18 ? -0.089 -24.595 15.902 1.00 46.04 18 ALA B N 1
ATOM 1615 C CA . ALA B 1 18 ? 0.101 -23.389 15.107 1.00 48.30 18 ALA B CA 1
ATOM 1616 C C . ALA B 1 18 ? -0.522 -22.158 15.771 1.00 43.98 18 ALA B C 1
ATOM 1617 O O . ALA B 1 18 ? 0.018 -21.060 15.677 1.00 47.07 18 ALA B O 1
ATOM 1619 N N . GLU B 1 19 ? -1.657 -22.344 16.434 1.00 46.77 19 GLU B N 1
ATOM 1620 C CA . GLU B 1 19 ? -2.302 -21.254 17.164 1.00 52.85 19 GLU B CA 1
ATOM 1621 C C . GLU B 1 19 ? -1.415 -20.761 18.296 1.00 48.62 19 GLU B C 1
ATOM 1622 O O . GLU B 1 19 ? -1.348 -19.564 18.584 1.00 54.46 19 GLU B O 1
ATOM 1628 N N . MET B 1 20 ? -0.736 -21.695 18.948 1.00 45.93 20 MET B N 1
ATOM 1629 C CA . MET B 1 20 ? 0.115 -21.353 20.077 1.00 44.40 20 MET B CA 1
ATOM 1630 C C . MET B 1 20 ? 1.390 -20.676 19.611 1.00 44.15 20 MET B C 1
ATOM 1631 O O . MET B 1 20 ? 1.875 -19.739 20.235 1.00 44.61 20 MET B O 1
ATOM 1636 N N . LEU B 1 21 ? 1.922 -21.163 18.499 1.00 39.78 21 LEU B N 1
ATOM 1637 C CA . LEU B 1 21 ? 3.114 -20.607 17.894 1.00 40.35 21 LEU B CA 1
ATOM 1638 C C . LEU B 1 21 ? 2.823 -19.173 17.455 1.00 41.35 21 LEU B C 1
ATOM 1639 O O . LEU B 1 21 ? 3.695 -18.304 17.464 1.00 44.95 21 LEU B O 1
ATOM 1644 N N . GLU B 1 22 ? 1.577 -18.930 17.077 1.00 46.86 22 GLU B N 1
ATOM 1645 C CA . GLU B 1 22 ? 1.186 -17.643 16.528 1.00 53.06 22 GLU B CA 1
ATOM 1646 C C . GLU B 1 22 ? 0.994 -16.610 17.627 1.00 57.94 22 GLU B C 1
ATOM 1647 O O . GLU B 1 22 ? 1.230 -15.421 17.417 1.00 67.18 22 GLU B O 1
ATOM 1653 N N . SER B 1 23 ? 0.573 -17.068 18.801 1.00 55.36 23 SER B N 1
ATOM 1654 C CA . SER B 1 23 ? 0.346 -16.175 19.936 1.00 57.24 23 SER B CA 1
ATOM 1655 C C . SER B 1 23 ? 1.659 -15.857 20.638 1.00 62.08 23 SER B C 1
ATOM 1656 O O . SER B 1 23 ? 2.724 -16.257 20.175 1.00 61.31 23 SER B O 1
ATOM 1659 N N . ASN B 1 24 ? 1.584 -15.142 21.758 1.00 63.84 24 ASN B N 1
ATOM 1660 C CA . ASN B 1 24 ? 2.786 -14.801 22.512 1.00 66.53 24 ASN B CA 1
ATOM 1661 C C . ASN B 1 24 ? 3.428 -16.050 23.113 1.00 62.02 24 ASN B C 1
ATOM 1662 O O . ASN B 1 24 ? 4.612 -16.051 23.464 1.00 57.64 24 ASN B O 1
ATOM 1667 N N . GLU B 1 25 ? 2.638 -17.113 23.226 1.00 55.50 25 GLU B N 1
ATOM 1668 C CA . GLU B 1 25 ? 3.137 -18.399 23.699 1.00 56.96 25 GLU B CA 1
ATOM 1669 C C . GLU B 1 25 ? 4.316 -18.890 22.856 1.00 50.94 25 GLU B C 1
ATOM 1670 O O . GLU B 1 25 ? 5.203 -19.586 23.354 1.00 48.56 25 GLU B O 1
ATOM 1676 N N . GLY B 1 26 ? 4.313 -18.534 21.575 1.00 47.15 26 GLY B N 1
ATOM 1677 C CA . GLY B 1 26 ? 5.327 -19.006 20.648 1.00 39.87 26 GLY B CA 1
ATOM 1678 C C . GLY B 1 26 ? 6.720 -18.504 20.941 1.00 46.61 26 GLY B C 1
ATOM 1679 O O . GLY B 1 26 ? 7.696 -19.000 20.383 1.00 49.18 26 GLY B O 1
ATOM 1680 N N . ALA B 1 27 ? 6.818 -17.512 21.819 1.00 41.60 27 ALA B N 1
ATOM 1681 C CA . ALA B 1 27 ? 8.106 -16.952 22.191 1.00 44.38 27 ALA B CA 1
ATOM 1682 C C . ALA B 1 27 ? 8.785 -17.803 23.270 1.00 48.17 27 ALA B C 1
ATOM 1683 O O . ALA B 1 27 ? 9.929 -17.549 23.639 1.00 49.84 27 ALA B O 1
ATOM 1685 N N . SER B 1 28 ? 8.075 -18.809 23.774 1.00 40.94 28 SER B N 1
ATOM 1686 C CA . SER B 1 28 ? 8.642 -19.718 24.766 1.00 39.57 28 SER B CA 1
ATOM 1687 C C . SER B 1 28 ? 8.402 -21.169 24.388 1.00 40.87 28 SER B C 1
ATOM 1688 O O . SER B 1 28 ? 7.669 -21.461 23.437 1.00 43.73 28 SER B O 1
ATOM 1691 N N . ARG B 1 29 ? 9.005 -22.079 25.147 1.00 35.34 29 ARG B N 1
ATOM 1692 C CA . ARG B 1 29 ? 8.768 -23.504 24.953 1.00 37.61 29 ARG B CA 1
ATOM 1693 C C . ARG B 1 29 ? 7.273 -23.788 24.933 1.00 42.29 29 ARG B C 1
ATOM 1694 O O . ARG B 1 29 ? 6.544 -23.313 25.791 1.00 43.62 29 ARG B O 1
ATOM 1702 N N . ILE B 1 30 ? 6.811 -24.543 23.934 1.00 36.83 30 ILE B N 1
ATOM 1703 C CA . ILE B 1 30 ? 5.418 -24.977 23.886 1.00 35.18 30 ILE B CA 1
ATOM 1704 C C . ILE B 1 30 ? 5.322 -26.405 24.400 1.00 39.06 30 ILE B C 1
ATOM 1705 O O . ILE B 1 30 ? 5.575 -27.359 23.670 1.00 37.25 30 ILE B O 1
ATOM 1710 N N . THR B 1 31 ? 4.950 -26.549 25.669 1.00 37.92 31 THR B N 1
ATOM 1711 C CA . THR B 1 31 ? 4.958 -27.853 26.320 1.00 36.56 31 THR B CA 1
ATOM 1712 C C . THR B 1 31 ? 3.795 -28.718 25.896 1.00 37.80 31 THR B C 1
ATOM 1713 O O . THR B 1 31 ? 2.747 -28.225 25.468 1.00 38.22 31 THR B O 1
ATOM 1717 N N . THR B 1 32 ? 3.980 -30.023 26.036 1.00 39.21 32 THR B N 1
ATOM 1718 C CA . THR B 1 32 ? 2.920 -30.969 25.742 1.00 42.42 32 THR B CA 1
ATOM 1719 C C . THR B 1 32 ? 1.738 -30.781 26.694 1.00 48.25 32 THR B C 1
ATOM 1720 O O . THR B 1 32 ? 0.586 -30.954 26.289 1.00 48.50 32 THR B O 1
ATOM 1724 N N . ALA B 1 33 ? 2.017 -30.396 27.940 1.00 42.64 33 ALA B N 1
ATOM 1725 C CA . ALA B 1 33 ? 0.942 -30.074 28.874 1.00 49.15 33 ALA B CA 1
ATOM 1726 C C . ALA B 1 33 ? 0.129 -28.897 28.340 1.00 49.92 33 ALA B C 1
ATOM 1727 O O . ALA B 1 33 ? -1.095 -28.951 28.308 1.00 47.67 33 ALA B O 1
ATOM 1729 N N . LYS B 1 34 ? 0.809 -27.844 27.901 1.00 46.07 34 LYS B N 1
ATOM 1730 C CA . LYS B 1 34 ? 0.118 -26.683 27.338 1.00 53.56 34 LYS B CA 1
ATOM 1731 C C . LYS B 1 34 ? -0.594 -27.021 26.031 1.00 52.43 34 LYS B C 1
ATOM 1732 O O . LYS B 1 34 ? -1.734 -26.615 25.807 1.00 52.09 34 LYS B O 1
ATOM 1738 N N . LEU B 1 35 ? 0.080 -27.766 25.163 1.00 51.98 35 LEU B N 1
ATOM 1739 C CA . LEU B 1 35 ? -0.530 -28.157 23.899 1.00 49.00 35 LEU B CA 1
ATOM 1740 C C . LEU B 1 35 ? -1.786 -28.992 24.149 1.00 49.84 35 LEU B C 1
ATOM 1741 O O . LEU B 1 35 ? -2.843 -28.724 23.581 1.00 51.34 35 LEU B O 1
ATOM 1746 N N . ALA B 1 36 ? -1.667 -29.999 25.007 1.00 48.48 36 ALA B N 1
ATOM 1747 C CA . ALA B 1 36 ? -2.802 -30.858 25.341 1.00 57.97 36 ALA B CA 1
ATOM 1748 C C . ALA B 1 36 ? -4.005 -30.032 25.801 1.00 59.71 36 ALA B C 1
ATOM 1749 O O . ALA B 1 36 ? -5.144 -30.309 25.427 1.00 59.21 36 ALA B O 1
ATOM 1751 N N . LYS B 1 37 ? -3.737 -29.014 26.612 1.00 58.65 37 LYS B N 1
ATOM 1752 C CA . LYS B 1 37 ? -4.779 -28.144 27.137 1.00 60.68 37 LYS B CA 1
ATOM 1753 C C . LYS B 1 37 ? -5.426 -27.321 26.033 1.00 57.95 37 LYS B C 1
ATOM 1754 O O . LYS B 1 37 ? -6.649 -27.232 25.959 1.00 60.93 37 LYS B O 1
ATOM 1760 N N . GLN B 1 38 ? -4.603 -26.729 25.169 1.00 59.53 38 GLN B N 1
ATOM 1761 C CA . GLN B 1 38 ? -5.103 -25.949 24.039 1.00 55.38 38 GLN B CA 1
ATOM 1762 C C . GLN B 1 38 ? -5.992 -26.791 23.133 1.00 59.96 38 GLN B C 1
ATOM 1763 O O . GLN B 1 38 ? -6.953 -26.287 22.552 1.00 63.16 38 GLN B O 1
ATOM 1769 N N . VAL B 1 39 ? -5.658 -28.072 23.002 1.00 57.87 39 VAL B N 1
ATOM 1770 C CA . VAL B 1 39 ? -6.434 -28.987 22.173 1.00 58.27 39 VAL B CA 1
ATOM 1771 C C . VAL B 1 39 ? -7.718 -29.409 22.883 1.00 69.48 39 VAL B C 1
ATOM 1772 O O . VAL B 1 39 ? -8.779 -29.524 22.263 1.00 66.67 39 VAL B O 1
ATOM 1776 N N . GLY B 1 40 ? -7.609 -29.645 24.187 1.00 74.48 40 GLY B N 1
ATOM 1777 C CA . GLY B 1 40 ? -8.742 -30.065 24.989 1.00 79.46 40 GLY B CA 1
ATOM 1778 C C . GLY B 1 40 ? -8.739 -31.555 25.270 1.00 80.97 40 GLY B C 1
ATOM 1779 O O . GLY B 1 40 ? -9.794 -32.156 25.464 1.00 92.20 40 GLY B O 1
ATOM 1780 N N . VAL B 1 41 ? -7.553 -32.154 25.285 1.00 71.52 41 VAL B N 1
ATOM 1781 C CA . VAL B 1 41 ? -7.413 -33.574 25.590 1.00 63.83 41 VAL B CA 1
ATOM 1782 C C . VAL B 1 41 ? -6.294 -33.800 26.600 1.00 63.68 41 VAL B C 1
ATOM 1783 O O . VAL B 1 41 ? -5.683 -32.851 27.087 1.00 66.05 41 VAL B O 1
ATOM 1787 N N . SER B 1 42 ? -6.037 -35.062 26.922 1.00 63.17 42 SER B N 1
ATOM 1788 C CA . SER B 1 42 ? -4.944 -35.409 27.818 1.00 58.61 42 SER B CA 1
ATOM 1789 C C . SER B 1 42 ? -3.665 -35.509 27.008 1.00 53.44 42 SER B C 1
ATOM 1790 O O . SER B 1 42 ? -3.712 -35.691 25.797 1.00 55.32 42 SER B O 1
ATOM 1793 N N . GLU B 1 43 ? -2.522 -35.406 27.673 1.00 50.10 43 GLU B N 1
ATOM 1794 C CA . GLU B 1 43 ? -1.250 -35.583 26.989 1.00 60.09 43 GLU B CA 1
ATOM 1795 C C . GLU B 1 43 ? -1.189 -36.955 26.321 1.00 68.27 43 GLU B C 1
ATOM 1796 O O . GLU B 1 43 ? -0.725 -37.087 25.187 1.00 68.33 43 GLU B O 1
ATOM 1802 N N . ALA B 1 44 ? -1.675 -37.970 27.028 1.00 66.92 44 ALA B N 1
ATOM 1803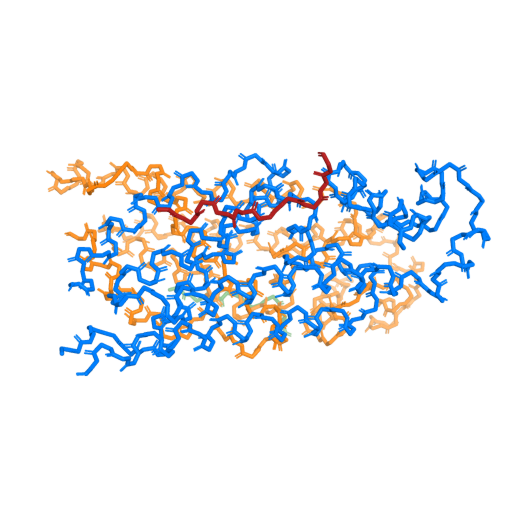 C CA . ALA B 1 44 ? -1.708 -39.332 26.502 1.00 66.27 44 ALA B CA 1
ATOM 1804 C C . ALA B 1 44 ? -2.398 -39.374 25.148 1.00 60.07 44 ALA B C 1
ATOM 1805 O O . ALA B 1 44 ? -1.937 -40.039 24.219 1.00 63.95 44 ALA B O 1
ATOM 1807 N N . ALA B 1 45 ? -3.513 -38.664 25.043 1.00 57.67 45 ALA B N 1
ATOM 1808 C CA . ALA B 1 45 ? -4.269 -38.622 23.804 1.00 59.63 45 ALA B CA 1
ATOM 1809 C C . ALA B 1 45 ? -3.400 -38.078 22.670 1.00 60.15 45 ALA B C 1
ATOM 1810 O O . ALA B 1 45 ? -3.407 -38.608 21.557 1.00 60.11 45 ALA B O 1
ATOM 1812 N N . LEU B 1 46 ? -2.650 -37.019 22.964 1.00 55.46 46 LEU B N 1
ATOM 1813 C CA . LEU B 1 46 ? -1.707 -36.448 22.008 1.00 53.77 46 LEU B CA 1
ATOM 1814 C C . LEU B 1 46 ? -0.798 -37.530 21.435 1.00 53.73 46 LEU B C 1
ATOM 1815 O O . LEU B 1 46 ? -0.587 -37.611 20.220 1.00 51.93 46 LEU B O 1
ATOM 1820 N N . TYR B 1 47 ? -0.265 -38.366 22.318 1.00 54.86 47 TYR B N 1
ATOM 1821 C CA . TYR B 1 47 ? 0.717 -39.368 21.922 1.00 55.96 47 TYR B CA 1
ATOM 1822 C C . TYR B 1 47 ? 0.122 -40.607 21.265 1.00 65.18 47 TYR B C 1
ATOM 1823 O O . TYR B 1 47 ? 0.827 -41.588 21.030 1.00 69.06 47 TYR B O 1
ATOM 1832 N N . ARG B 1 48 ? -1.169 -40.552 20.953 1.00 67.52 48 ARG B N 1
ATOM 1833 C CA . ARG B 1 48 ? -1.800 -41.614 20.177 1.00 70.41 48 ARG B CA 1
ATOM 1834 C C . ARG B 1 48 ? -1.800 -41.263 18.695 1.00 67.77 48 ARG B C 1
ATOM 1835 O O . ARG B 1 48 ? -2.047 -42.120 17.846 1.00 67.02 48 ARG B O 1
ATOM 1843 N N . HIS B 1 49 ? -1.508 -40.004 18.386 1.00 60.61 49 HIS B N 1
ATOM 1844 C CA . HIS B 1 49 ? -1.486 -39.554 16.997 1.00 63.99 49 HIS B CA 1
ATOM 1845 C C . HIS B 1 49 ? -0.075 -39.215 16.515 1.00 61.75 49 HIS B C 1
ATOM 1846 O O . HIS B 1 49 ? 0.245 -39.380 15.336 1.00 56.76 49 HIS B O 1
ATOM 1853 N N . PHE B 1 50 ? 0.766 -38.750 17.435 1.00 53.47 50 PHE B N 1
ATOM 1854 C CA . PHE B 1 50 ? 2.166 -38.471 17.133 1.00 52.78 50 PHE B CA 1
ATOM 1855 C C . PHE B 1 50 ? 3.055 -39.162 18.153 1.00 54.58 50 PHE B C 1
ATOM 1856 O O . PHE B 1 50 ? 2.746 -39.164 19.337 1.00 59.59 50 PHE B O 1
ATOM 1864 N N . PRO B 1 51 ? 4.171 -39.742 17.703 1.00 56.04 51 PRO B N 1
ATOM 1865 C CA . PRO B 1 51 ? 5.081 -40.430 18.627 1.00 53.03 51 PRO B CA 1
ATOM 1866 C C . PRO B 1 51 ? 5.923 -39.441 19.432 1.00 52.88 51 PRO B C 1
ATOM 1867 O O . PRO B 1 51 ? 6.466 -39.797 20.477 1.00 50.17 51 PRO B O 1
ATOM 1871 N N . SER B 1 52 ? 6.051 -38.214 18.939 1.00 41.81 52 SER B N 1
ATOM 1872 C CA . SER B 1 52 ? 6.891 -37.232 19.607 1.00 41.36 52 SER B CA 1
ATOM 1873 C C . SER B 1 52 ? 6.478 -35.825 19.234 1.00 42.06 52 SER B C 1
ATOM 1874 O O . SER B 1 52 ? 5.749 -35.624 18.257 1.00 39.51 52 SER B O 1
ATOM 1877 N N . LYS B 1 53 ? 6.948 -34.852 20.012 1.00 39.12 53 LYS B N 1
ATOM 1878 C CA . LYS B 1 53 ? 6.760 -33.449 19.674 1.00 41.63 53 LYS B CA 1
ATOM 1879 C C . LYS B 1 53 ? 7.394 -33.140 18.328 1.00 42.98 53 LYS B C 1
ATOM 1880 O O . LYS B 1 53 ? 6.852 -32.370 17.540 1.00 40.15 53 LYS B O 1
ATOM 1886 N N . THR B 1 54 ? 8.563 -33.720 18.087 1.00 38.00 54 THR B N 1
ATOM 1887 C CA . THR B 1 54 ? 9.293 -33.477 16.852 1.00 39.34 54 THR B CA 1
ATOM 1888 C C . THR B 1 54 ? 8.440 -33.831 15.627 1.00 40.25 54 THR B C 1
ATOM 1889 O O . THR B 1 54 ? 8.444 -33.103 14.639 1.00 42.26 54 THR B O 1
ATOM 1893 N N . ARG B 1 55 ? 7.688 -34.927 15.700 1.00 39.97 55 ARG B N 1
ATOM 1894 C CA . ARG B 1 55 ? 6.835 -35.333 14.584 1.00 41.66 55 ARG B CA 1
ATOM 1895 C C . ARG B 1 55 ? 5.676 -34.369 14.393 1.00 43.76 55 ARG B C 1
ATOM 1896 O O . ARG B 1 55 ? 5.171 -34.205 13.287 1.00 40.40 55 ARG B O 1
ATOM 1904 N N . MET B 1 56 ? 5.244 -33.747 15.479 1.00 41.75 56 MET B N 1
ATOM 1905 C CA . MET B 1 56 ? 4.237 -32.698 15.406 1.00 45.01 56 MET B CA 1
ATOM 1906 C C . MET B 1 56 ? 4.779 -31.494 14.647 1.00 42.39 56 MET B C 1
ATOM 1907 O O . MET B 1 56 ? 4.103 -30.939 13.784 1.00 45.27 56 MET B O 1
ATOM 1912 N N . PHE B 1 57 ? 5.999 -31.079 14.971 1.00 36.38 57 PHE B N 1
ATOM 1913 C CA . PHE B 1 57 ? 6.601 -29.958 14.263 1.00 37.89 57 PHE B CA 1
ATOM 1914 C C . PHE B 1 57 ? 6.857 -30.307 12.794 1.00 42.71 57 PHE B C 1
ATOM 1915 O O . PHE B 1 57 ? 6.743 -29.453 11.916 1.00 39.04 57 PHE B O 1
ATOM 1923 N N . GLU B 1 58 ? 7.189 -31.566 12.530 1.00 41.01 58 GLU B N 1
ATOM 1924 C CA . GLU B 1 58 ? 7.401 -32.019 11.158 1.00 38.07 58 GLU B CA 1
ATOM 1925 C C . GLU B 1 58 ? 6.127 -31.906 10.330 1.00 42.94 58 GLU B C 1
ATOM 1926 O O . GLU B 1 58 ? 6.177 -31.689 9.118 1.00 44.43 58 GLU B O 1
ATOM 1932 N N . GLY B 1 59 ? 4.982 -32.047 10.986 1.00 42.24 59 GLY B N 1
ATOM 1933 C CA . GLY B 1 59 ? 3.713 -31.860 10.313 1.00 42.89 59 GLY B CA 1
ATOM 1934 C C . GLY B 1 59 ? 3.586 -30.442 9.795 1.00 47.84 59 GLY B C 1
ATOM 1935 O O . GLY B 1 59 ? 3.128 -30.231 8.684 1.00 44.89 59 GLY B O 1
ATOM 1936 N N . LEU B 1 60 ? 3.993 -29.462 10.595 1.00 45.28 60 LEU B N 1
ATOM 1937 C CA . LEU B 1 60 ? 3.914 -28.076 10.163 1.00 43.74 60 LEU B CA 1
ATOM 1938 C C . LEU B 1 60 ? 4.964 -27.769 9.096 1.00 42.12 60 LEU B C 1
ATOM 1939 O O . LEU B 1 60 ? 4.708 -27.019 8.163 1.00 42.30 60 LEU B O 1
ATOM 1944 N N . ILE B 1 61 ? 6.153 -28.336 9.247 1.00 36.95 61 ILE B N 1
ATOM 1945 C CA . ILE B 1 61 ? 7.216 -28.098 8.294 1.00 35.52 61 ILE B CA 1
ATOM 1946 C C . ILE B 1 61 ? 6.804 -28.651 6.932 1.00 42.91 61 ILE B C 1
ATOM 1947 O O . ILE B 1 61 ? 7.136 -28.071 5.900 1.00 39.09 61 ILE B O 1
ATOM 1952 N N . GLU B 1 62 ? 6.059 -29.755 6.925 1.00 37.95 62 GLU B N 1
ATOM 1953 C CA . GLU B 1 62 ? 5.583 -30.322 5.663 1.00 43.62 62 GLU B CA 1
ATOM 1954 C C . GLU B 1 62 ? 4.690 -29.336 4.920 1.00 45.14 62 GLU B C 1
ATOM 1955 O O . GLU B 1 62 ? 4.791 -29.188 3.695 1.00 40.70 62 GLU B O 1
ATOM 1961 N N . PHE B 1 63 ? 3.800 -28.681 5.658 1.00 43.37 63 PHE B N 1
ATOM 1962 C CA . PHE B 1 63 ? 2.922 -27.682 5.068 1.00 40.93 63 PHE B CA 1
ATOM 1963 C C . PHE B 1 63 ? 3.745 -26.521 4.527 1.00 42.22 63 PHE B C 1
ATOM 1964 O O . PHE B 1 63 ? 3.494 -26.039 3.413 1.00 41.91 63 PHE B O 1
ATOM 1972 N N . ILE B 1 64 ? 4.742 -26.082 5.293 1.00 34.62 64 ILE B N 1
ATOM 1973 C CA . ILE B 1 64 ? 5.644 -25.028 4.804 1.00 37.54 64 ILE B CA 1
ATOM 1974 C C . ILE B 1 64 ? 6.356 -25.437 3.500 1.00 40.43 64 ILE B C 1
ATOM 1975 O O . ILE B 1 64 ? 6.350 -24.689 2.527 1.00 38.86 64 ILE B O 1
ATOM 1980 N N . GLU B 1 65 ? 6.975 -26.614 3.492 1.00 41.32 65 GLU B N 1
ATOM 1981 C CA . GLU B 1 65 ? 7.717 -27.085 2.326 1.00 42.49 65 GLU B CA 1
ATOM 1982 C C . GLU B 1 65 ? 6.843 -27.171 1.084 1.00 40.24 65 GLU B C 1
ATOM 1983 O O . GLU B 1 65 ? 7.225 -26.688 0.028 1.00 37.86 65 GLU B O 1
ATOM 1989 N N . GLU B 1 66 ? 5.676 -27.787 1.223 1.00 40.40 66 GLU B N 1
ATOM 1990 C CA . GLU B 1 66 ? 4.788 -28.020 0.094 1.00 42.96 66 GLU B CA 1
ATOM 1991 C C . GLU B 1 66 ? 4.213 -26.698 -0.411 1.00 45.74 66 GLU B C 1
ATOM 1992 O O . GLU B 1 66 ? 4.141 -26.465 -1.623 1.00 42.86 66 GLU B O 1
ATOM 1998 N N . SER B 1 67 ? 3.830 -25.828 0.520 1.00 40.13 67 SER B N 1
ATOM 1999 C CA . SER B 1 67 ? 3.315 -24.499 0.186 1.00 42.74 67 SER B CA 1
ATOM 2000 C C . SER B 1 67 ? 4.305 -23.673 -0.625 1.00 44.33 67 SER B C 1
ATOM 2001 O O . SER B 1 67 ? 3.943 -23.079 -1.644 1.00 44.05 67 SER B O 1
ATOM 2004 N N . LEU B 1 68 ? 5.551 -23.609 -0.166 1.00 36.78 68 LEU B N 1
ATOM 2005 C CA . LEU B 1 68 ? 6.543 -22.787 -0.849 1.00 38.83 68 LEU B CA 1
ATOM 2006 C C . LEU B 1 68 ? 7.057 -23.428 -2.141 1.00 41.07 68 LEU B C 1
ATOM 2007 O O . LEU B 1 68 ? 7.117 -22.768 -3.177 1.00 37.21 68 LEU B O 1
ATOM 2012 N N . MET B 1 69 ? 7.430 -24.702 -2.088 1.00 34.54 69 MET B N 1
ATOM 2013 C CA . MET B 1 69 ? 8.015 -25.350 -3.264 1.00 39.64 69 MET B CA 1
ATOM 2014 C C . MET B 1 69 ? 7.017 -25.509 -4.407 1.00 45.86 69 MET B C 1
ATOM 2015 O O . MET B 1 69 ? 7.376 -25.331 -5.571 1.00 43.27 69 MET B O 1
ATOM 2020 N N . SER B 1 70 ? 5.766 -25.833 -4.091 1.00 41.79 70 SER B N 1
ATOM 2021 C CA . SER B 1 70 ? 4.753 -25.985 -5.132 1.00 42.84 70 SER B CA 1
ATOM 2022 C C . SER B 1 70 ? 4.536 -24.662 -5.861 1.00 47.06 70 SER B C 1
ATOM 2023 O O . SER B 1 70 ? 4.426 -24.619 -7.087 1.00 40.56 70 SER B O 1
ATOM 2026 N N . ARG B 1 71 ? 4.485 -23.575 -5.107 1.00 40.93 71 ARG B N 1
ATOM 2027 C CA . ARG B 1 71 ? 4.323 -22.261 -5.710 1.00 41.61 71 ARG B CA 1
ATOM 2028 C C . ARG B 1 71 ? 5.563 -21.757 -6.446 1.00 42.42 71 ARG B C 1
ATOM 2029 O O . ARG B 1 71 ? 5.444 -21.042 -7.438 1.00 44.21 71 ARG B O 1
ATOM 2037 N N . ILE B 1 72 ? 6.751 -22.132 -5.986 1.00 38.58 72 ILE B N 1
ATOM 2038 C CA . ILE B 1 72 ? 7.948 -21.767 -6.737 1.00 39.70 72 ILE B CA 1
ATOM 2039 C C . ILE B 1 72 ? 7.894 -22.450 -8.106 1.00 40.11 72 ILE B C 1
ATOM 2040 O O . ILE B 1 72 ? 8.175 -21.826 -9.132 1.00 37.58 72 ILE B O 1
ATOM 2045 N N . ASN B 1 73 ? 7.505 -23.720 -8.131 1.00 40.66 73 ASN B N 1
ATOM 2046 C CA . ASN B 1 73 ? 7.371 -24.421 -9.416 1.00 44.50 73 ASN B CA 1
ATOM 2047 C C . ASN B 1 73 ? 6.337 -23.792 -10.347 1.00 42.24 73 ASN B C 1
ATOM 2048 O O . ASN B 1 73 ? 6.548 -23.697 -11.555 1.00 47.23 73 ASN B O 1
ATOM 2053 N N . ARG B 1 74 ? 5.213 -23.375 -9.782 1.00 42.58 74 ARG B N 1
ATOM 2054 C CA . ARG B 1 74 ? 4.177 -22.701 -10.546 1.00 46.41 74 ARG B CA 1
ATOM 2055 C C . ARG B 1 74 ? 4.706 -21.426 -11.210 1.00 50.14 74 ARG B C 1
ATOM 2056 O O . ARG B 1 74 ? 4.461 -21.177 -12.397 1.00 48.94 74 ARG B O 1
ATOM 2064 N N . ILE B 1 75 ? 5.436 -20.627 -10.441 1.00 44.03 75 ILE B N 1
ATOM 2065 C CA . ILE B 1 75 ? 6.031 -19.390 -10.936 1.00 42.58 75 ILE B CA 1
ATOM 2066 C C . ILE B 1 75 ? 6.989 -19.662 -12.094 1.00 44.47 75 ILE B C 1
ATOM 2067 O O . ILE B 1 75 ? 6.976 -18.965 -13.113 1.00 46.33 75 ILE B O 1
ATOM 2072 N N . PHE B 1 76 ? 7.821 -20.683 -11.927 1.00 43.11 76 PHE B N 1
ATOM 2073 C CA . PHE B 1 76 ? 8.792 -21.055 -12.942 1.00 43.70 76 PHE B CA 1
ATOM 2074 C C . PHE B 1 76 ? 8.084 -21.481 -14.225 1.00 46.75 76 PHE B C 1
ATOM 2075 O O . PHE B 1 76 ? 8.537 -21.191 -15.335 1.00 44.95 76 PHE B O 1
ATOM 2083 N N . ASP B 1 77 ? 6.954 -22.158 -14.067 1.00 45.13 77 ASP B N 1
ATOM 2084 C CA . ASP B 1 77 ? 6.208 -22.650 -15.219 1.00 51.51 77 ASP B CA 1
ATOM 2085 C C . ASP B 1 77 ? 5.313 -21.601 -15.887 1.00 50.24 77 ASP B C 1
ATOM 2086 O O . ASP B 1 77 ? 5.176 -21.592 -17.106 1.00 52.48 77 ASP B O 1
ATOM 2091 N N . GLU B 1 78 ? 4.711 -20.717 -15.101 1.00 43.96 78 GLU B N 1
ATOM 2092 C CA . GLU B 1 78 ? 3.760 -19.742 -15.642 1.00 50.82 78 GLU B CA 1
ATOM 2093 C C . GLU B 1 78 ? 4.402 -18.431 -16.104 1.00 51.13 78 GLU B C 1
ATOM 2094 O O . GLU B 1 78 ? 3.892 -17.765 -17.002 1.00 53.18 78 GLU B O 1
ATOM 2100 N N . GLU B 1 79 ? 5.513 -18.060 -15.486 1.00 46.81 79 GLU B N 1
ATOM 2101 C CA . GLU B 1 79 ? 6.168 -16.795 -15.782 1.00 43.65 79 GLU B CA 1
ATOM 2102 C C . GLU B 1 79 ? 7.566 -17.043 -16.325 1.00 49.07 79 GLU B C 1
ATOM 2103 O O . GLU B 1 79 ? 8.371 -17.728 -15.690 1.00 52.67 79 GLU B O 1
ATOM 2109 N N . LYS B 1 80 ? 7.857 -16.466 -17.490 1.00 44.62 80 LYS B N 1
ATOM 2110 C CA . LYS B 1 80 ? 9.123 -16.711 -18.179 1.00 44.85 80 LYS B CA 1
ATOM 2111 C C . LYS B 1 80 ? 10.142 -15.571 -18.062 1.00 45.86 80 LYS B C 1
ATOM 2112 O O . LYS B 1 80 ? 11.330 -15.775 -18.304 1.00 50.80 80 LYS B O 1
ATOM 2118 N N . ASP B 1 81 ? 9.686 -14.372 -17.713 1.00 48.91 81 ASP B N 1
ATOM 2119 C CA . ASP B 1 81 ? 10.606 -13.246 -17.546 1.00 44.41 81 ASP B CA 1
ATOM 2120 C C . ASP B 1 81 ? 11.439 -13.426 -16.272 1.00 43.07 81 ASP B C 1
ATOM 2121 O O . ASP B 1 81 ? 10.898 -13.723 -15.201 1.00 37.49 81 ASP B O 1
ATOM 2126 N N . THR B 1 82 ? 12.754 -13.264 -16.389 1.00 35.71 82 THR B N 1
ATOM 2127 C CA . THR B 1 82 ? 13.641 -13.536 -15.258 1.00 45.72 82 THR B CA 1
ATOM 2128 C C . THR B 1 82 ? 13.397 -12.635 -14.049 1.00 42.78 82 THR B C 1
ATOM 2129 O O . THR B 1 82 ? 13.242 -13.127 -12.924 1.00 41.73 82 THR B O 1
ATOM 2133 N N . LEU B 1 83 ? 13.377 -11.325 -14.261 1.00 39.80 83 LEU B N 1
ATOM 2134 C CA . LEU B 1 83 ? 13.177 -10.411 -13.143 1.00 45.85 83 LEU B CA 1
ATOM 2135 C C . LEU B 1 83 ? 11.806 -10.585 -12.498 1.00 47.43 83 LEU B C 1
ATOM 2136 O O . LEU B 1 83 ? 11.673 -10.440 -11.285 1.00 42.22 83 LEU B O 1
ATOM 2141 N N . ASN B 1 84 ? 10.791 -10.899 -13.297 1.00 40.38 84 ASN B N 1
ATOM 2142 C CA . ASN B 1 84 ? 9.451 -11.101 -12.752 1.00 44.63 84 ASN B CA 1
ATOM 2143 C C . ASN B 1 84 ? 9.386 -12.381 -11.944 1.00 45.23 84 ASN B C 1
ATOM 2144 O O . ASN B 1 84 ? 8.659 -12.468 -10.954 1.00 41.47 84 ASN B O 1
ATOM 2149 N N . ARG B 1 85 ? 10.153 -13.377 -12.372 1.00 37.68 85 ARG B N 1
ATOM 2150 C CA . ARG B 1 85 ? 10.245 -14.617 -11.629 1.00 37.94 85 ARG B CA 1
ATOM 2151 C C . ARG B 1 85 ? 10.817 -14.331 -10.250 1.00 38.08 85 ARG B C 1
ATOM 2152 O O . ARG B 1 85 ? 10.297 -14.799 -9.233 1.00 35.45 85 ARG B O 1
ATOM 2160 N N . ILE B 1 86 ? 11.902 -13.566 -10.222 1.00 34.57 86 ILE B N 1
ATOM 2161 C CA . ILE B 1 86 ? 12.558 -13.227 -8.963 1.00 36.17 86 ILE B CA 1
ATOM 2162 C C . ILE B 1 86 ? 11.630 -12.460 -8.032 1.00 41.75 86 ILE B C 1
ATOM 2163 O O . ILE B 1 86 ? 11.557 -12.748 -6.829 1.00 38.10 86 ILE B O 1
ATOM 2168 N N . ARG B 1 87 ? 10.937 -11.472 -8.584 1.00 36.46 87 ARG B N 1
ATOM 2169 C CA . ARG B 1 87 ? 10.031 -10.649 -7.796 1.00 42.01 87 ARG B CA 1
ATOM 2170 C C . ARG B 1 87 ? 8.916 -11.488 -7.188 1.00 44.52 87 ARG B C 1
ATOM 2171 O O . ARG B 1 87 ? 8.563 -11.304 -6.022 1.00 43.51 87 ARG B O 1
ATOM 2179 N N . LEU B 1 88 ? 8.376 -12.419 -7.968 1.00 39.70 88 LEU B N 1
ATOM 2180 C CA . LEU B 1 88 ? 7.297 -13.282 -7.486 1.00 36.52 88 LEU B CA 1
ATOM 2181 C C . LEU B 1 88 ? 7.765 -14.293 -6.444 1.00 39.81 88 LEU B C 1
ATOM 2182 O O . LEU B 1 88 ? 7.023 -14.625 -5.523 1.00 37.47 88 LEU B O 1
ATOM 2187 N N . VAL B 1 89 ? 8.985 -14.800 -6.578 1.00 38.06 89 VAL B N 1
ATOM 2188 C CA . VAL B 1 89 ? 9.494 -15.729 -5.567 1.00 35.10 89 VAL B CA 1
ATOM 2189 C C . VAL B 1 89 ? 9.772 -14.999 -4.247 1.00 36.70 89 VAL B C 1
ATOM 2190 O O . VAL B 1 89 ? 9.437 -15.495 -3.172 1.00 36.22 89 VAL B O 1
ATOM 2194 N N . MET B 1 90 ? 10.373 -13.813 -4.317 1.00 35.04 90 MET B N 1
ATOM 2195 C CA . MET B 1 90 ? 10.641 -13.071 -3.087 1.00 36.03 90 MET B CA 1
ATOM 2196 C C . MET B 1 90 ? 9.338 -12.681 -2.418 1.00 39.27 90 MET B C 1
ATOM 2197 O O . MET B 1 90 ? 9.193 -12.814 -1.212 1.00 35.75 90 MET B O 1
ATOM 2202 N N . GLN B 1 91 ? 8.393 -12.202 -3.216 1.00 38.39 91 GLN B N 1
ATOM 2203 C CA . GLN B 1 91 ? 7.069 -11.839 -2.734 1.00 42.65 91 GLN B CA 1
ATOM 2204 C C . GLN B 1 91 ? 6.376 -13.026 -2.072 1.00 43.37 91 GLN B C 1
ATOM 2205 O O . GLN B 1 91 ? 5.707 -12.874 -1.045 1.00 43.33 91 GLN B O 1
ATOM 2211 N N . LEU B 1 92 ? 6.544 -14.208 -2.663 1.00 38.35 92 LEU B N 1
ATOM 2212 C CA . LEU B 1 92 ? 5.941 -15.429 -2.134 1.00 37.08 92 LEU B CA 1
ATOM 2213 C C . LEU B 1 92 ? 6.445 -15.766 -0.729 1.00 34.55 92 LEU B C 1
ATOM 2214 O O . LEU B 1 92 ? 5.661 -16.139 0.148 1.00 32.16 92 LEU B O 1
ATOM 2219 N N . LEU B 1 93 ? 7.753 -15.66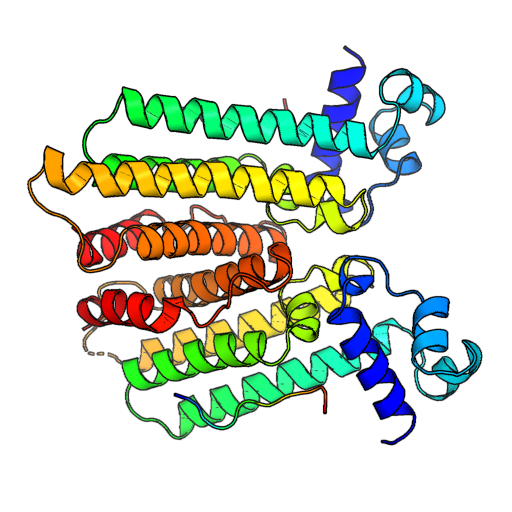2 -0.524 1.00 37.19 93 LEU B N 1
ATOM 2220 C CA . LEU B 1 93 ? 8.346 -16.048 0.758 1.00 38.87 93 LEU B CA 1
ATOM 2221 C C . LEU B 1 93 ? 7.925 -15.059 1.832 1.00 37.28 93 LEU B C 1
ATOM 2222 O O . LEU B 1 93 ? 7.587 -15.441 2.953 1.00 36.58 93 LEU B O 1
ATOM 2227 N N . LEU B 1 94 ? 7.943 -13.783 1.472 1.00 35.38 94 LEU B N 1
ATOM 2228 C CA . LEU B 1 94 ? 7.569 -12.705 2.381 1.00 39.94 94 LEU B CA 1
ATOM 2229 C C . LEU B 1 94 ? 6.082 -12.764 2.761 1.00 39.70 94 LEU B C 1
ATOM 2230 O O . LEU B 1 94 ? 5.734 -12.676 3.930 1.00 35.21 94 LEU B O 1
ATOM 2235 N N . ALA B 1 95 ? 5.209 -12.927 1.773 1.00 37.23 95 ALA B N 1
ATOM 2236 C CA . ALA B 1 95 ? 3.765 -12.957 2.015 1.00 37.28 95 ALA B CA 1
ATOM 2237 C C . ALA B 1 95 ? 3.319 -14.223 2.744 1.00 41.07 95 ALA B C 1
ATOM 2238 O O . ALA B 1 95 ? 2.399 -14.179 3.558 1.00 44.53 95 ALA B O 1
ATOM 2240 N N . PHE B 1 96 ? 3.961 -15.351 2.448 1.00 37.28 96 PHE B N 1
ATOM 2241 C CA . PHE B 1 96 ? 3.640 -16.585 3.147 1.00 39.56 96 PHE B CA 1
ATOM 2242 C C . PHE B 1 96 ? 3.936 -16.428 4.637 1.00 38.30 96 PHE B C 1
ATOM 2243 O O . PHE B 1 96 ? 3.162 -16.883 5.478 1.00 37.26 96 PHE B O 1
ATOM 2251 N N . ALA B 1 97 ? 5.058 -15.788 4.953 1.00 38.11 97 ALA B N 1
ATOM 2252 C CA . ALA B 1 97 ? 5.455 -15.567 6.348 1.00 42.57 97 ALA B CA 1
ATOM 2253 C C . ALA B 1 97 ? 4.472 -14.633 7.037 1.00 41.92 97 ALA B C 1
ATOM 2254 O O . ALA B 1 97 ? 4.051 -14.874 8.168 1.00 41.70 97 ALA B O 1
ATOM 2256 N N . GLU B 1 98 ? 4.115 -13.558 6.349 1.00 40.67 98 GLU B N 1
ATOM 2257 C CA . GLU B 1 98 ? 3.161 -12.601 6.884 1.00 47.90 98 GLU B CA 1
ATOM 2258 C C . GLU B 1 98 ? 1.815 -13.263 7.175 1.00 51.13 98 GLU B C 1
ATOM 2259 O O . GLU B 1 98 ? 1.193 -12.993 8.202 1.00 51.05 98 GLU B O 1
ATOM 2265 N N . ARG B 1 99 ? 1.376 -14.129 6.267 1.00 45.79 99 ARG B N 1
ATOM 2266 C CA . ARG B 1 99 ? 0.109 -14.840 6.421 1.00 45.69 99 ARG B CA 1
ATOM 2267 C C . ARG B 1 99 ? 0.184 -15.968 7.444 1.00 44.15 99 ARG B C 1
ATOM 2268 O O . ARG B 1 99 ? -0.845 -16.479 7.890 1.00 47.09 99 ARG B O 1
ATOM 2276 N N . ASN B 1 100 ? 1.401 -16.361 7.808 1.00 43.02 100 ASN B N 1
ATOM 2277 C CA . ASN B 1 100 ? 1.601 -17.449 8.763 1.00 39.54 100 ASN B CA 1
ATOM 2278 C C . ASN B 1 100 ? 2.645 -17.080 9.820 1.00 38.59 100 ASN B C 1
ATOM 2279 O O . ASN B 1 100 ? 3.737 -17.646 9.852 1.00 40.90 100 ASN B O 1
ATOM 2284 N N . PRO B 1 101 ? 2.315 -16.112 10.686 1.00 36.38 101 PRO B N 1
ATOM 2285 C CA . PRO B 1 101 ? 3.266 -15.627 11.689 1.00 36.35 101 PRO B CA 1
ATOM 2286 C C . PRO B 1 101 ? 3.862 -16.745 12.532 1.00 31.67 101 PRO B C 1
ATOM 2287 O O . PRO B 1 101 ? 5.069 -16.764 12.761 1.00 37.63 101 PRO B O 1
ATOM 2291 N N . GLY B 1 102 ? 3.033 -17.665 12.997 1.00 36.30 102 GLY B N 1
ATOM 2292 C CA . GLY B 1 102 ? 3.519 -18.715 13.874 1.00 37.54 102 GLY B CA 1
ATOM 2293 C C . GLY B 1 102 ? 4.492 -19.635 13.163 1.00 38.48 102 GLY B C 1
ATOM 2294 O O . GLY B 1 102 ? 5.506 -20.050 13.731 1.00 35.78 102 GLY B O 1
ATOM 2295 N N . LEU B 1 103 ? 4.179 -19.972 11.915 1.00 35.26 103 LEU B N 1
ATOM 2296 C CA . LEU B 1 103 ? 5.077 -20.807 11.118 1.00 33.16 103 LEU B CA 1
ATOM 2297 C C . LEU B 1 103 ? 6.373 -20.069 10.825 1.00 33.60 103 LEU B C 1
ATOM 2298 O O . LEU B 1 103 ? 7.401 -20.687 10.538 1.00 38.06 103 LEU B O 1
ATOM 2303 N N . THR B 1 104 ? 6.338 -18.743 10.900 1.00 34.18 104 THR B N 1
ATOM 2304 C CA . THR B 1 104 ? 7.550 -17.965 10.643 1.00 38.82 104 THR B CA 1
ATOM 2305 C C . THR B 1 104 ? 8.570 -18.135 11.774 1.00 35.35 104 THR B C 1
ATOM 2306 O O . THR B 1 104 ? 9.773 -17.993 11.558 1.00 33.81 104 THR B O 1
ATOM 2310 N N . ARG B 1 105 ? 8.090 -18.450 12.976 1.00 31.92 105 ARG B N 1
ATOM 2311 C CA . ARG B 1 105 ? 8.982 -18.746 14.092 1.00 29.83 105 ARG B CA 1
ATOM 2312 C C . ARG B 1 105 ? 9.736 -20.039 13.846 1.00 30.15 105 ARG B C 1
ATOM 2313 O O . ARG B 1 105 ? 10.818 -20.254 14.394 1.00 34.27 105 ARG B O 1
ATOM 2321 N N . ILE B 1 106 ? 9.135 -20.916 13.051 1.00 33.80 106 ILE B N 1
ATOM 2322 C CA . ILE B 1 106 ? 9.777 -22.152 12.647 1.00 33.86 106 ILE B CA 1
ATOM 2323 C C . ILE B 1 106 ? 10.804 -21.858 11.555 1.00 36.86 106 ILE B C 1
ATOM 2324 O O . ILE B 1 106 ? 11.939 -22.322 11.614 1.00 33.42 106 ILE B O 1
ATOM 2329 N N . LEU B 1 107 ? 10.406 -21.074 10.561 1.00 37.71 107 LEU B N 1
ATOM 2330 C CA . LEU B 1 107 ? 11.325 -20.699 9.490 1.00 42.32 107 LEU B CA 1
ATOM 2331 C C . LEU B 1 107 ? 12.550 -19.978 10.023 1.00 39.71 107 LEU B C 1
ATOM 2332 O O . LEU B 1 107 ? 13.662 -20.207 9.545 1.00 39.65 107 LEU B O 1
ATOM 2337 N N . SER B 1 108 ? 12.356 -19.113 11.017 1.00 35.79 108 SER B N 1
ATOM 2338 C CA . SER B 1 108 ? 13.447 -18.301 11.510 1.00 33.13 108 SER B CA 1
ATOM 2339 C C . SER B 1 108 ? 14.325 -19.117 12.455 1.00 37.79 108 SER B C 1
ATOM 2340 O O . SER B 1 108 ? 15.405 -18.671 12.832 1.00 33.01 108 SER B O 1
ATOM 2343 N N . GLY B 1 109 ? 13.843 -20.298 12.843 1.00 36.45 109 GLY B N 1
ATOM 2344 C CA . GLY B 1 109 ? 14.585 -21.202 13.710 1.00 32.58 109 GLY B CA 1
ATOM 2345 C C . GLY B 1 109 ? 14.327 -21.069 15.206 1.00 37.00 109 GLY B C 1
ATOM 2346 O O . GLY B 1 109 ? 14.707 -21.949 15.975 1.00 33.93 109 GLY B O 1
ATOM 2347 N N . HIS B 1 110 ? 13.687 -19.980 15.621 1.00 31.60 110 HIS B N 1
ATOM 2348 C CA . HIS B 1 110 ? 13.520 -19.672 17.050 1.00 35.87 110 HIS B CA 1
ATOM 2349 C C . HIS B 1 110 ? 12.641 -20.659 17.810 1.00 34.47 110 HIS B C 1
ATOM 2350 O O . HIS B 1 110 ? 12.982 -21.090 18.917 1.00 36.47 110 HIS B O 1
ATOM 2357 N N . ALA B 1 111 ? 11.523 -21.044 17.210 1.00 34.14 111 ALA B N 1
ATOM 2358 C CA . ALA B 1 111 ? 10.619 -21.981 17.863 1.00 37.40 111 ALA B CA 1
ATOM 2359 C C . ALA B 1 111 ? 11.238 -23.378 17.890 1.00 40.89 111 ALA B C 1
ATOM 2360 O O . ALA B 1 111 ? 10.865 -24.214 18.708 1.00 38.94 111 ALA B O 1
ATOM 2362 N N . LEU B 1 112 ? 12.181 -23.630 16.986 1.00 33.80 112 LEU B N 1
ATOM 2363 C CA . LEU B 1 112 ? 12.789 -24.956 16.889 1.00 31.77 112 LEU B CA 1
ATOM 2364 C C . LEU B 1 112 ? 13.932 -25.167 17.889 1.00 31.22 112 LEU B C 1
ATOM 2365 O O . LEU B 1 112 ? 14.393 -26.294 18.085 1.00 31.96 112 LEU B O 1
ATOM 2370 N N . MET B 1 113 ? 14.396 -24.087 18.517 1.00 32.66 113 MET B N 1
ATOM 2371 C CA . MET B 1 113 ? 15.460 -24.189 19.521 1.00 35.86 113 MET B CA 1
ATOM 2372 C C . MET B 1 113 ? 15.134 -25.180 20.635 1.00 34.40 113 MET B C 1
ATOM 2373 O O . MET B 1 113 ? 16.038 -25.786 21.211 1.00 33.34 113 MET B O 1
ATOM 2378 N N . PHE B 1 114 ? 13.847 -25.344 20.928 1.00 38.92 114 PHE B N 1
ATOM 2379 C CA . PHE B 1 114 ? 13.393 -26.229 22.003 1.00 40.77 114 PHE B CA 1
ATOM 2380 C C . PHE B 1 114 ? 13.274 -27.696 21.593 1.00 46.57 114 PHE B C 1
ATOM 2381 O O . PHE B 1 114 ? 13.030 -28.569 22.433 1.00 40.17 114 PHE B O 1
ATOM 2389 N N . GLU B 1 115 ? 13.452 -27.966 20.305 1.00 36.22 115 GLU B N 1
ATOM 2390 C CA . GLU B 1 115 ? 13.135 -29.277 19.758 1.00 35.57 115 GLU B CA 1
ATOM 2391 C C . GLU B 1 115 ? 14.334 -29.981 19.135 1.00 36.00 115 GLU B C 1
ATOM 2392 O O . GLU B 1 115 ? 15.401 -29.389 18.939 1.00 41.75 115 GLU B O 1
ATOM 2398 N N . ASN B 1 116 ? 14.131 -31.255 18.824 1.00 34.11 116 ASN B N 1
ATOM 2399 C CA . ASN B 1 116 ? 15.121 -32.088 18.159 1.00 39.70 116 ASN B CA 1
ATOM 2400 C C . ASN B 1 116 ? 15.815 -31.311 17.052 1.00 34.74 116 ASN B C 1
ATOM 2401 O O . ASN B 1 116 ? 15.175 -30.631 16.250 1.00 34.52 116 ASN B O 1
ATOM 2406 N N . GLU B 1 117 ? 17.137 -31.403 17.034 1.00 34.88 117 GLU B N 1
ATOM 2407 C CA . GLU B 1 117 ? 17.973 -30.594 16.156 1.00 37.50 117 GLU B CA 1
ATOM 2408 C C . GLU B 1 117 ? 17.759 -30.975 14.696 1.00 37.91 117 GLU B C 1
ATOM 2409 O O . GLU B 1 117 ? 18.017 -30.182 13.787 1.00 35.20 117 GLU B O 1
ATOM 2415 N N . ARG B 1 118 ? 17.259 -32.185 14.470 1.00 34.71 118 ARG B N 1
ATOM 2416 C CA . ARG B 1 118 ? 17.034 -32.645 13.106 1.00 39.26 118 ARG B CA 1
ATOM 2417 C C . ARG B 1 118 ? 15.993 -31.768 12.410 1.00 36.35 118 ARG B C 1
ATOM 2418 O O . ARG B 1 118 ? 15.964 -31.692 11.180 1.00 34.63 118 ARG B O 1
ATOM 2426 N N . LEU B 1 119 ? 15.170 -31.069 13.188 1.00 34.31 119 LEU B N 1
ATOM 2427 C CA . LEU B 1 119 ? 14.186 -30.153 12.603 1.00 34.42 119 LEU B CA 1
ATOM 2428 C C . LEU B 1 119 ? 14.849 -28.908 12.026 1.00 39.30 119 LEU B C 1
ATOM 2429 O O . LEU B 1 119 ? 14.429 -28.387 10.977 1.00 34.98 119 LEU B O 1
ATOM 2434 N N . ARG B 1 120 ? 15.883 -28.418 12.701 1.00 35.42 120 ARG B N 1
ATOM 2435 C CA . ARG B 1 120 ? 16.664 -27.305 12.138 1.00 33.56 120 ARG B CA 1
ATOM 2436 C C . ARG B 1 120 ? 17.394 -27.721 10.852 1.00 31.90 120 ARG B C 1
ATOM 2437 O O . ARG B 1 120 ? 17.474 -26.944 9.887 1.00 28.93 120 ARG B O 1
ATOM 2445 N N . ASP B 1 121 ? 17.912 -28.946 10.825 1.00 35.78 121 ASP B N 1
ATOM 2446 C CA . ASP B 1 121 ? 18.514 -29.481 9.599 1.00 36.50 121 ASP B CA 1
ATOM 2447 C C . ASP B 1 121 ? 17.505 -29.485 8.463 1.00 34.38 121 ASP B C 1
ATOM 2448 O O . ASP B 1 121 ? 17.854 -29.244 7.319 1.00 31.39 121 ASP B O 1
ATOM 2453 N N . ARG B 1 122 ? 16.258 -29.793 8.787 1.00 35.17 122 ARG B N 1
ATOM 2454 C CA . ARG B 1 122 ? 15.197 -29.835 7.800 1.00 38.74 122 ARG B CA 1
ATOM 2455 C C . ARG B 1 122 ? 14.896 -28.453 7.221 1.00 36.79 122 ARG B C 1
ATOM 2456 O O . ARG B 1 122 ? 14.738 -28.301 6.000 1.00 32.18 122 ARG B O 1
ATOM 2464 N N . ILE B 1 123 ? 14.831 -27.441 8.081 1.00 34.16 123 ILE B N 1
ATOM 2465 C CA . ILE B 1 123 ? 14.682 -26.058 7.623 1.00 33.79 123 ILE B CA 1
ATOM 2466 C C . ILE B 1 123 ? 15.888 -25.605 6.787 1.00 33.41 123 ILE B C 1
ATOM 2467 O O . ILE B 1 123 ? 15.733 -24.910 5.770 1.00 33.01 123 ILE B O 1
ATOM 2472 N N . ASN B 1 124 ? 17.092 -26.009 7.184 1.00 28.81 124 ASN B N 1
ATOM 2473 C CA . ASN B 1 124 ? 18.266 -25.676 6.369 1.00 28.99 124 ASN B CA 1
ATOM 2474 C C . ASN B 1 124 ? 18.132 -26.272 4.969 1.00 28.68 124 ASN B C 1
ATOM 2475 O O . ASN B 1 124 ? 18.464 -25.622 3.977 1.00 29.39 124 ASN B O 1
ATOM 2480 N N . GLN B 1 125 ? 17.633 -27.500 4.896 1.00 31.39 125 GLN B N 1
ATOM 2481 C CA . GLN B 1 125 ? 17.467 -28.162 3.608 1.00 32.91 125 GLN B CA 1
ATOM 2482 C C . GLN B 1 125 ? 16.434 -27.425 2.751 1.00 35.15 125 GLN B C 1
ATOM 2483 O O . GLN B 1 125 ? 16.611 -27.274 1.537 1.00 32.54 125 GLN B O 1
ATOM 2489 N N . LEU B 1 126 ? 15.358 -26.958 3.372 1.00 31.91 126 LEU B N 1
ATOM 2490 C CA . LEU B 1 126 ? 14.375 -26.146 2.651 1.00 33.31 126 LEU B CA 1
ATOM 2491 C C . LEU B 1 126 ? 14.988 -24.866 2.088 1.00 37.52 126 LEU B C 1
ATOM 2492 O O . LEU B 1 126 ? 14.765 -24.521 0.926 1.00 33.41 126 LEU B O 1
ATOM 2497 N N . PHE B 1 127 ? 15.745 -24.139 2.906 1.00 30.00 127 PHE B N 1
ATOM 2498 C CA . PHE B 1 127 ? 16.429 -22.961 2.398 1.00 34.22 127 PHE B CA 1
ATOM 2499 C C . PHE B 1 127 ? 17.396 -23.282 1.258 1.00 33.71 127 PHE B C 1
ATOM 2500 O O . PHE B 1 127 ? 17.540 -22.476 0.335 1.00 31.79 127 PHE B O 1
ATOM 2508 N N . GLU B 1 128 ? 18.061 -24.434 1.308 1.00 35.06 128 GLU B N 1
ATOM 2509 C CA . GLU B 1 128 ? 18.927 -24.834 0.183 1.00 37.07 128 GLU B CA 1
ATOM 2510 C C . GLU B 1 128 ? 18.126 -25.066 -1.090 1.00 34.05 128 GLU B C 1
ATOM 2511 O O . GLU B 1 128 ? 18.564 -24.699 -2.185 1.00 32.60 128 GLU B O 1
ATOM 2517 N N . ARG B 1 129 ? 16.951 -25.676 -0.957 1.00 34.01 129 ARG B N 1
ATOM 2518 C CA . ARG B 1 129 ? 16.096 -25.929 -2.121 1.00 37.08 129 ARG B CA 1
ATOM 2519 C C . ARG B 1 129 ? 15.611 -24.603 -2.690 1.00 37.18 129 ARG B C 1
ATOM 2520 O O . ARG B 1 129 ? 15.550 -24.417 -3.906 1.00 36.11 129 ARG B O 1
ATOM 2528 N N . ILE B 1 130 ? 15.293 -23.662 -1.811 1.00 34.05 130 ILE B N 1
ATOM 2529 C CA . ILE B 1 130 ? 14.888 -22.331 -2.267 1.00 34.40 130 ILE B CA 1
ATOM 2530 C C . ILE B 1 130 ? 16.039 -21.570 -2.927 1.00 35.47 130 ILE B C 1
ATOM 2531 O O . ILE B 1 130 ? 15.864 -20.934 -3.973 1.00 34.50 130 ILE B O 1
ATOM 2536 N N . GLU B 1 131 ? 17.226 -21.643 -2.331 1.00 31.53 131 GLU B N 1
ATOM 2537 C CA . GLU B 1 131 ? 18.367 -20.905 -2.864 1.00 34.84 131 GLU B CA 1
ATOM 2538 C C . GLU B 1 131 ? 18.800 -21.464 -4.225 1.00 34.94 131 GLU B C 1
ATOM 2539 O O . GLU B 1 131 ? 19.141 -20.693 -5.141 1.00 34.36 131 GLU B O 1
ATOM 2545 N N . THR B 1 132 ? 18.779 -22.788 -4.391 1.00 29.95 132 THR B N 1
ATOM 2546 C CA . THR B 1 132 ? 19.125 -23.332 -5.725 1.00 35.93 132 THR B CA 1
ATOM 2547 C C . THR B 1 132 ? 18.086 -22.941 -6.778 1.00 35.70 132 THR B C 1
ATOM 2548 O O . THR B 1 132 ? 18.420 -22.722 -7.955 1.00 37.42 132 THR B O 1
ATOM 2552 N N . SER B 1 133 ? 16.833 -22.822 -6.352 1.00 31.88 133 SER B N 1
ATOM 2553 C CA . SER B 1 133 ? 15.767 -22.361 -7.238 1.00 38.65 133 SER B CA 1
ATOM 2554 C C . SER B 1 133 ? 16.048 -20.965 -7.774 1.00 36.63 133 SER B C 1
ATOM 2555 O O . SER B 1 133 ? 15.918 -20.727 -8.969 1.00 33.99 133 SER B O 1
ATOM 2558 N N . LEU B 1 134 ? 16.425 -20.050 -6.885 1.00 33.86 134 LEU B N 1
ATOM 2559 C CA . LEU B 1 134 ? 16.759 -18.679 -7.268 1.00 33.15 134 LEU B CA 1
ATOM 2560 C C . LEU B 1 134 ? 17.972 -18.657 -8.184 1.00 34.22 134 LEU B C 1
ATOM 2561 O O . LEU B 1 134 ? 18.003 -17.930 -9.168 1.00 31.49 134 LEU B O 1
ATOM 2566 N N . ARG B 1 135 ? 18.984 -19.446 -7.848 1.00 30.50 135 ARG B N 1
ATOM 2567 C CA . ARG 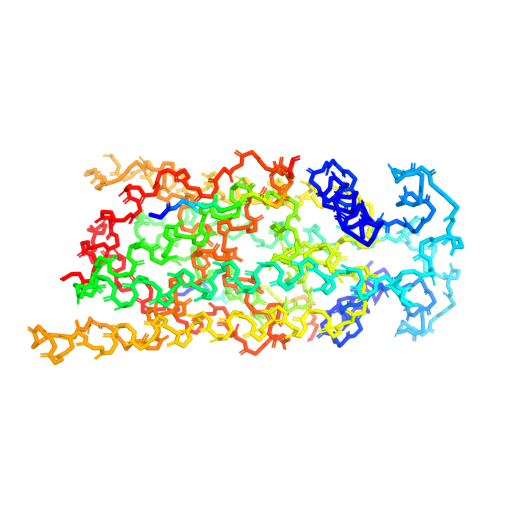B 1 135 ? 20.147 -19.616 -8.728 1.00 34.37 135 ARG B CA 1
ATOM 2568 C C . ARG B 1 135 ? 19.777 -20.060 -10.153 1.00 36.57 135 ARG B C 1
ATOM 2569 O O . ARG B 1 135 ? 20.323 -19.560 -11.148 1.00 30.90 135 ARG B O 1
ATOM 2577 N N . GLN B 1 136 ? 18.883 -21.037 -10.259 1.00 35.24 136 GLN B N 1
ATOM 2578 C CA . GLN B 1 136 ? 18.474 -21.556 -11.563 1.00 38.33 136 GLN B CA 1
ATOM 2579 C C . GLN B 1 136 ? 17.705 -20.504 -12.347 1.00 36.18 136 GLN B C 1
ATOM 2580 O O . GLN B 1 136 ? 17.911 -20.334 -13.547 1.00 38.83 136 GLN B O 1
ATOM 2586 N N . ILE B 1 137 ? 16.830 -19.786 -11.659 1.00 35.52 137 ILE B N 1
ATOM 2587 C CA . ILE B 1 137 ? 16.104 -18.679 -12.274 1.00 37.13 137 ILE B CA 1
ATOM 2588 C C . ILE B 1 137 ? 17.067 -17.610 -12.808 1.00 38.29 137 ILE B C 1
ATOM 2589 O O . ILE B 1 137 ? 16.966 -17.180 -13.957 1.00 38.60 137 ILE B O 1
ATOM 2594 N N . LEU B 1 138 ? 18.010 -17.185 -11.979 1.00 39.31 138 LEU B N 1
ATOM 2595 C CA . LEU B 1 138 ? 18.994 -16.188 -12.398 1.00 34.42 138 LEU B CA 1
ATOM 2596 C C . LEU B 1 138 ? 19.818 -16.665 -13.593 1.00 39.48 138 LEU B C 1
ATOM 2597 O O . LEU B 1 138 ? 20.061 -15.902 -14.533 1.00 39.51 138 LEU B O 1
ATOM 2602 N N . ARG B 1 139 ? 20.247 -17.925 -13.576 1.00 39.74 139 ARG B N 1
ATOM 2603 C CA . ARG B 1 139 ? 21.109 -18.421 -14.653 1.00 41.69 139 ARG B CA 1
ATOM 2604 C C . ARG B 1 139 ? 20.440 -18.493 -16.028 1.00 43.40 139 ARG B C 1
ATOM 2605 O O . ARG B 1 139 ? 21.126 -18.451 -17.048 1.00 41.40 139 ARG B O 1
ATOM 2613 N N . GLU B 1 140 ? 19.116 -18.593 -16.076 1.00 40.44 140 GLU B N 1
ATOM 2614 C CA . GLU B 1 140 ? 18.428 -18.655 -17.368 1.00 41.67 140 GLU B CA 1
ATOM 2615 C C . GLU B 1 140 ? 18.390 -17.320 -18.093 1.00 48.21 140 GLU B C 1
ATOM 2616 O O . GLU B 1 140 ? 18.097 -17.270 -19.283 1.00 48.35 140 GLU B O 1
ATOM 2622 N N . ARG B 1 141 ? 18.693 -16.235 -17.392 1.00 41.56 141 ARG B N 1
ATOM 2623 C CA . ARG B 1 141 ? 18.632 -14.924 -18.024 1.00 41.07 141 ARG B CA 1
ATOM 2624 C C . ARG B 1 141 ? 19.556 -14.805 -19.237 1.00 49.22 141 ARG B C 1
ATOM 2625 O O . ARG B 1 141 ? 19.203 -14.173 -20.236 1.00 46.98 141 ARG B O 1
ATOM 2633 N N . LYS B 1 142 ? 20.743 -15.395 -19.146 1.00 47.78 142 LYS B N 1
ATOM 2634 C CA . LYS B 1 142 ? 21.732 -15.238 -20.202 1.00 52.64 142 LYS B CA 1
ATOM 2635 C C . LYS B 1 142 ? 21.200 -15.762 -21.541 1.00 51.58 142 LYS B C 1
ATOM 2636 O O . LYS B 1 142 ? 21.355 -15.125 -22.573 1.00 49.49 142 LYS B O 1
ATOM 2642 N N . LEU B 1 143 ? 20.547 -16.915 -21.511 1.00 55.53 143 LEU B N 1
ATOM 2643 C CA . LEU B 1 143 ? 19.992 -17.496 -22.724 1.00 58.70 143 LEU B CA 1
ATOM 2644 C C . LEU B 1 143 ? 18.706 -16.790 -23.156 1.00 57.58 143 LEU B C 1
ATOM 2645 O O . LEU B 1 143 ? 18.494 -16.544 -24.341 1.00 56.33 143 LEU B O 1
ATOM 2650 N N . ARG B 1 144 ? 17.853 -16.454 -22.195 1.00 52.41 144 ARG B N 1
ATOM 2651 C CA . ARG B 1 144 ? 16.564 -15.849 -22.512 1.00 54.79 144 ARG B CA 1
ATOM 2652 C C . ARG B 1 144 ? 16.668 -14.416 -23.015 1.00 56.91 144 ARG B C 1
ATOM 2653 O O . ARG B 1 144 ? 15.845 -13.986 -23.818 1.00 55.28 144 ARG B O 1
ATOM 2661 N N . GLU B 1 145 ? 17.663 -13.679 -22.531 1.00 55.68 145 GLU B N 1
ATOM 2662 C CA . GLU B 1 145 ? 17.753 -12.246 -22.797 1.00 57.21 145 GLU B CA 1
ATOM 2663 C C . GLU B 1 145 ? 19.121 -11.844 -23.330 1.00 58.59 145 GLU B C 1
ATOM 2664 O O . GLU B 1 145 ? 19.329 -10.695 -23.701 1.00 61.91 145 GLU B O 1
ATOM 2670 N N . GLY B 1 146 ? 20.053 -12.791 -23.357 1.00 58.91 146 GLY B N 1
ATOM 2671 C CA . GLY B 1 146 ? 21.383 -12.522 -23.873 1.00 58.40 146 GLY B CA 1
ATOM 2672 C C . GLY B 1 146 ? 22.175 -11.631 -22.942 1.00 59.10 146 GLY B C 1
ATOM 2673 O O . GLY B 1 146 ? 23.161 -11.020 -23.342 1.00 57.84 146 GLY B O 1
ATOM 2674 N N . LYS B 1 147 ? 21.745 -11.577 -21.685 1.00 58.73 147 LYS B N 1
ATOM 2675 C CA . LYS B 1 147 ? 22.358 -10.720 -20.680 1.00 57.33 147 LYS B CA 1
ATOM 2676 C C . LYS B 1 147 ? 22.476 -11.486 -19.361 1.00 53.03 147 LYS B C 1
ATOM 2677 O O . LYS B 1 147 ? 21.703 -12.400 -19.099 1.00 53.90 147 LYS B O 1
ATOM 2683 N N . SER B 1 148 ? 23.451 -11.125 -18.537 1.00 58.42 148 SER B N 1
ATOM 2684 C CA . SER B 1 148 ? 23.600 -11.765 -17.234 1.00 66.65 148 SER B CA 1
ATOM 2685 C C . SER B 1 148 ? 23.361 -10.754 -16.115 1.00 62.52 148 SER B C 1
ATOM 2686 O O . SER B 1 148 ? 22.354 -10.041 -16.109 1.00 60.33 148 SER B O 1
ATOM 2689 N N . PHE B 1 149 ? 24.296 -10.692 -15.175 1.00 51.91 149 PHE B N 1
ATOM 2690 C CA . PHE B 1 149 ? 24.193 -9.775 -14.049 1.00 49.15 149 PHE B CA 1
ATOM 2691 C C . PHE B 1 149 ? 25.566 -9.193 -13.759 1.00 52.92 149 PHE B C 1
ATOM 2692 O O . PHE B 1 149 ? 26.581 -9.749 -14.184 1.00 52.48 149 PHE B O 1
ATOM 2700 N N . PRO B 1 150 ? 25.609 -8.060 -13.045 1.00 58.51 150 PRO B N 1
ATOM 2701 C CA . PRO B 1 150 ? 26.901 -7.469 -12.693 1.00 60.81 150 PRO B CA 1
ATOM 2702 C C . PRO B 1 150 ? 27.637 -8.267 -11.611 1.00 55.68 150 PRO B C 1
ATOM 2703 O O . PRO B 1 150 ? 28.807 -8.000 -11.351 1.00 59.09 150 PRO B O 1
ATOM 2707 N N . VAL B 1 151 ? 26.971 -9.238 -10.993 1.00 50.96 151 VAL B N 1
ATOM 2708 C CA . VAL B 1 151 ? 27.667 -10.155 -10.090 1.00 42.84 151 VAL B CA 1
ATOM 2709 C C . VAL B 1 151 ? 27.279 -11.604 -10.358 1.00 43.27 151 VAL B C 1
ATOM 2710 O O . VAL B 1 151 ? 26.291 -11.872 -11.040 1.00 43.87 151 VAL B O 1
ATOM 2714 N N . ASP B 1 152 ? 28.081 -12.531 -9.841 1.00 42.59 152 ASP B N 1
ATOM 2715 C CA . ASP B 1 152 ? 27.846 -13.959 -10.013 1.00 49.42 152 ASP B CA 1
ATOM 2716 C C . ASP B 1 152 ? 26.466 -14.341 -9.492 1.00 49.56 152 ASP B C 1
ATOM 2717 O O . ASP B 1 152 ? 26.034 -13.862 -8.444 1.00 43.12 152 ASP B O 1
ATOM 2722 N N . GLU B 1 153 ? 25.771 -15.200 -10.229 1.00 44.43 153 GLU B N 1
ATOM 2723 C CA . GLU B 1 153 ? 24.425 -15.607 -9.846 1.00 43.12 153 GLU B CA 1
ATOM 2724 C C . GLU B 1 153 ? 24.377 -16.231 -8.459 1.00 37.52 153 GLU B C 1
ATOM 2725 O O . GLU B 1 153 ? 23.367 -16.121 -7.758 1.00 35.84 153 GLU B O 1
ATOM 2731 N N . ASN B 1 154 ? 25.442 -16.927 -8.077 1.00 34.38 154 ASN B N 1
ATOM 2732 C CA . ASN B 1 154 ? 25.484 -17.563 -6.764 1.00 41.01 154 ASN B CA 1
ATOM 2733 C C . ASN B 1 154 ? 25.468 -16.521 -5.651 1.00 34.16 154 ASN B C 1
ATOM 2734 O O . ASN B 1 154 ? 24.832 -16.712 -4.616 1.00 34.41 154 ASN B O 1
ATOM 2739 N N . ILE B 1 155 ? 26.172 -15.417 -5.866 1.00 35.78 155 ILE B N 1
ATOM 2740 C CA . ILE B 1 155 ? 26.216 -14.338 -4.874 1.00 38.83 155 ILE B CA 1
ATOM 2741 C C . ILE B 1 155 ? 24.857 -13.646 -4.770 1.00 36.44 155 ILE B C 1
ATOM 2742 O O . ILE B 1 155 ? 24.370 -13.397 -3.684 1.00 33.26 155 ILE B O 1
ATOM 2747 N N . LEU B 1 156 ? 24.256 -13.325 -5.913 1.00 30.22 156 LEU B N 1
ATOM 2748 C CA . LEU B 1 156 ? 22.956 -12.649 -5.931 1.00 35.21 156 LEU B CA 1
ATOM 2749 C C . LEU B 1 156 ? 21.854 -13.461 -5.258 1.00 35.63 156 LEU B C 1
ATOM 2750 O O . LEU B 1 156 ? 21.037 -12.909 -4.531 1.00 35.59 156 LEU B O 1
ATOM 2755 N N . ALA B 1 157 ? 21.805 -14.761 -5.530 1.00 31.64 157 ALA B N 1
ATOM 2756 C CA . ALA B 1 157 ? 20.789 -15.614 -4.924 1.00 29.50 157 ALA B CA 1
ATOM 2757 C C . ALA B 1 157 ? 20.937 -15.636 -3.396 1.00 35.00 157 ALA B C 1
ATOM 2758 O O . ALA B 1 157 ? 19.939 -15.596 -2.671 1.00 29.12 157 ALA B O 1
ATOM 2760 N N . ALA B 1 158 ? 22.180 -15.707 -2.917 1.00 31.70 158 ALA B N 1
ATOM 2761 C CA . ALA B 1 158 ? 22.460 -15.694 -1.482 1.00 32.99 158 ALA B CA 1
ATOM 2762 C C . ALA B 1 158 ? 22.041 -14.380 -0.846 1.00 33.02 158 ALA B C 1
ATOM 2763 O O . ALA B 1 158 ? 21.534 -14.359 0.276 1.00 34.82 158 ALA B O 1
ATOM 2765 N N . GLN B 1 159 ? 22.288 -13.287 -1.559 1.00 31.07 159 GLN B N 1
ATOM 2766 C CA . GLN B 1 159 ? 21.975 -11.955 -1.065 1.00 36.94 159 GLN B CA 1
ATOM 2767 C C . GLN B 1 159 ? 20.469 -11.760 -1.004 1.00 38.58 159 GLN B C 1
ATOM 2768 O O . GLN B 1 159 ? 19.963 -11.179 -0.054 1.00 35.50 159 GLN B O 1
ATOM 2774 N N . LEU B 1 160 ? 19.756 -12.245 -2.021 1.00 30.44 160 LEU B N 1
ATOM 2775 C CA . LEU B 1 160 ? 18.294 -12.173 -2.054 1.00 31.56 160 LEU B CA 1
ATOM 2776 C C . LEU B 1 160 ? 17.641 -13.017 -0.960 1.00 33.73 160 LEU B C 1
ATOM 2777 O O . LEU B 1 160 ? 16.713 -12.568 -0.281 1.00 36.08 160 LEU B O 1
ATOM 2782 N N . LEU B 1 161 ? 18.090 -14.254 -0.796 1.00 35.44 161 LEU B N 1
ATOM 2783 C CA . LEU B 1 161 ? 17.513 -15.082 0.257 1.00 35.26 161 LEU B CA 1
ATOM 2784 C C . LEU B 1 161 ? 17.888 -14.505 1.614 1.00 36.18 161 LEU B C 1
ATOM 2785 O O . LEU B 1 161 ? 17.117 -14.575 2.562 1.00 34.59 161 LEU B O 1
ATOM 2790 N N . GLY B 1 162 ? 19.079 -13.935 1.714 1.00 32.81 162 GLY B N 1
ATOM 2791 C CA . GLY B 1 162 ? 19.492 -13.329 2.974 1.00 36.86 162 GLY B CA 1
ATOM 2792 C C . GLY B 1 162 ? 18.610 -12.143 3.327 1.00 32.80 162 GLY B C 1
ATOM 2793 O O . GLY B 1 162 ? 18.273 -11.928 4.484 1.00 31.64 162 GLY B O 1
ATOM 2794 N N . GLN B 1 163 ? 18.230 -11.366 2.320 1.00 30.27 163 GLN B N 1
ATOM 2795 C CA . GLN B 1 163 ? 17.354 -10.229 2.547 1.00 30.96 163 GLN B CA 1
ATOM 2796 C C . GLN B 1 163 ? 16.027 -10.736 3.087 1.00 35.88 163 GLN B C 1
ATOM 2797 O O . GLN B 1 163 ? 15.472 -10.178 4.039 1.00 33.38 163 GLN B O 1
ATOM 2803 N N . VAL B 1 164 ? 15.531 -11.819 2.496 1.00 31.86 164 VAL B N 1
ATOM 2804 C CA . VAL B 1 164 ? 14.290 -12.418 2.959 1.00 28.01 164 VAL B CA 1
ATOM 2805 C C . VAL B 1 164 ? 14.433 -12.954 4.378 1.00 28.69 164 VAL B C 1
ATOM 2806 O O . VAL B 1 164 ? 13.551 -12.768 5.218 1.00 33.60 164 VAL B O 1
ATOM 2810 N N . GLU B 1 165 ? 15.542 -13.624 4.662 1.00 29.74 165 GLU B N 1
ATOM 2811 C CA . GLU B 1 165 ? 15.722 -14.172 6.002 1.00 27.93 165 GLU B CA 1
ATOM 2812 C C . GLU B 1 165 ? 15.759 -13.056 7.037 1.00 35.23 165 GLU B C 1
ATOM 2813 O O . GLU B 1 165 ? 15.282 -13.233 8.151 1.00 33.80 165 GLU B O 1
ATOM 2819 N N . GLY B 1 166 ? 16.302 -11.903 6.651 1.00 31.32 166 GLY B N 1
ATOM 2820 C CA . GLY B 1 166 ? 16.353 -10.746 7.526 1.00 35.39 166 GLY B CA 1
ATOM 2821 C C . GLY B 1 166 ? 14.971 -10.211 7.845 1.00 39.15 166 GLY B C 1
ATOM 2822 O O . GLY B 1 166 ? 14.691 -9.843 8.993 1.00 34.50 166 GLY B O 1
ATOM 2823 N N . SER B 1 167 ? 14.112 -10.164 6.828 1.00 30.53 167 SER B N 1
ATOM 2824 C CA . SER B 1 167 ? 12.724 -9.737 6.997 1.00 32.37 167 SER B CA 1
ATOM 2825 C C . SER B 1 167 ? 11.982 -10.687 7.921 1.00 35.40 167 SER B C 1
ATOM 2826 O O . SER B 1 167 ? 11.197 -10.254 8.768 1.00 33.60 167 SER B O 1
ATOM 2829 N N . LEU B 1 168 ? 12.226 -11.983 7.755 1.00 30.89 168 LEU B N 1
ATOM 2830 C CA . LEU B 1 168 ? 11.582 -12.970 8.620 1.00 35.42 168 LEU B CA 1
ATOM 2831 C C . LEU B 1 168 ? 12.035 -12.819 10.075 1.00 36.67 168 LEU B C 1
ATOM 2832 O O . LEU B 1 168 ? 11.224 -12.917 10.999 1.00 33.63 168 LEU B O 1
ATOM 2837 N N . ASN B 1 169 ? 13.329 -12.593 10.286 1.00 32.25 169 ASN B N 1
ATOM 2838 C CA . ASN B 1 169 ? 13.839 -12.413 11.645 1.00 37.30 169 ASN B CA 1
ATOM 2839 C C . ASN B 1 169 ? 13.268 -11.158 12.312 1.00 36.37 169 ASN B C 1
ATOM 2840 O O . ASN B 1 169 ? 12.916 -11.171 13.495 1.00 38.74 169 ASN B O 1
ATOM 2845 N N . ARG B 1 170 ? 13.186 -10.078 11.544 1.00 33.22 170 ARG B N 1
ATOM 2846 C CA . ARG B 1 170 ? 12.646 -8.814 12.030 1.00 37.45 170 ARG B CA 1
ATOM 2847 C C . ARG B 1 170 ? 11.169 -8.934 12.402 1.00 40.45 170 ARG B C 1
ATOM 2848 O O . ARG B 1 170 ? 10.728 -8.356 13.395 1.00 45.07 170 ARG B O 1
ATOM 2856 N N . PHE B 1 171 ? 10.423 -9.682 11.594 1.00 37.26 171 PHE B N 1
ATOM 2857 C CA . PHE B 1 171 ? 9.012 -9.986 11.840 1.00 35.24 171 PHE B CA 1
ATOM 2858 C C . PHE B 1 171 ? 8.884 -10.666 13.195 1.00 36.01 171 PHE B C 1
ATOM 2859 O O . PHE B 1 171 ? 8.108 -10.245 14.051 1.00 39.92 171 PHE B O 1
ATOM 2867 N N . VAL B 1 172 ? 9.672 -11.715 13.394 1.00 35.80 172 VAL B N 1
ATOM 2868 C CA . VAL B 1 172 ? 9.635 -12.475 14.642 1.00 37.25 172 VAL B CA 1
ATOM 2869 C C . VAL B 1 172 ? 10.101 -11.659 15.862 1.00 36.15 172 VAL B C 1
ATOM 2870 O O . VAL B 1 172 ? 9.389 -11.629 16.866 1.00 37.14 172 VAL B O 1
ATOM 2874 N N . ARG B 1 173 ? 11.265 -11.003 15.765 1.00 35.89 173 ARG B N 1
ATOM 2875 C CA . ARG B 1 173 ? 11.828 -10.148 16.841 1.00 35.97 173 ARG B CA 1
ATOM 2876 C C . ARG B 1 173 ? 10.820 -9.165 17.379 1.00 36.59 173 ARG B C 1
ATOM 2877 O O . ARG B 1 173 ? 10.777 -8.886 18.580 1.00 41.53 173 ARG B O 1
ATOM 2885 N N . SER B 1 174 ? 10.068 -8.570 16.463 1.00 38.00 174 SER B N 1
ATOM 2886 C CA . SER B 1 174 ? 9.226 -7.425 16.789 1.00 44.69 174 SER B CA 1
ATOM 2887 C C . SER B 1 174 ? 7.849 -7.888 17.232 1.00 44.57 174 SER B C 1
ATOM 2888 O O . SER B 1 174 ? 6.912 -7.097 17.296 1.00 43.58 174 SER B O 1
ATOM 2891 N N . ASP B 1 175 ? 7.733 -9.178 17.526 1.00 44.81 175 ASP B N 1
ATOM 2892 C CA . ASP B 1 175 ? 6.446 -9.761 17.873 1.00 44.67 175 ASP B CA 1
ATOM 2893 C C . ASP B 1 175 ? 5.408 -9.444 16.804 1.00 49.18 175 ASP B C 1
ATOM 2894 O O . ASP B 1 175 ? 4.263 -9.103 17.110 1.00 48.58 175 ASP B O 1
ATOM 2899 N N . PHE B 1 176 ? 5.845 -9.542 15.548 1.00 44.54 176 PHE B N 1
ATOM 2900 C CA . PHE B 1 176 ? 4.985 -9.450 14.372 1.00 38.74 176 PHE B CA 1
ATOM 2901 C C . PHE B 1 176 ? 4.538 -8.032 14.031 1.00 44.83 176 PHE B C 1
ATOM 2902 O O . PHE B 1 176 ? 3.567 -7.846 13.306 1.00 48.16 176 PHE B O 1
ATOM 2910 N N . LYS B 1 177 ? 5.256 -7.035 14.534 1.00 46.98 177 LYS B N 1
ATOM 2911 C CA . LYS B 1 177 ? 4.957 -5.645 14.196 1.00 52.13 177 LYS B CA 1
ATOM 2912 C C . LYS B 1 177 ? 5.562 -5.240 12.846 1.00 48.43 177 LYS B C 1
ATOM 2913 O O . LYS B 1 177 ? 4.905 -4.586 12.039 1.00 47.68 177 LYS B O 1
ATOM 2919 N N . TYR B 1 178 ? 6.816 -5.622 12.613 1.00 48.98 178 TYR B N 1
ATOM 2920 C CA . TYR B 1 178 ? 7.500 -5.327 11.352 1.00 46.70 178 TYR B CA 1
ATOM 2921 C C . TYR B 1 178 ? 7.115 -6.322 10.265 1.00 45.22 178 TYR B C 1
ATOM 2922 O O . TYR B 1 178 ? 7.759 -7.360 10.110 1.00 46.13 178 TYR B O 1
ATOM 2931 N N . LEU B 1 179 ? 6.067 -6.001 9.512 1.00 45.11 179 LEU B N 1
ATOM 2932 C CA . LEU B 1 179 ? 5.540 -6.909 8.504 1.00 46.19 179 LEU B CA 1
ATOM 2933 C C . LEU B 1 179 ? 6.556 -7.131 7.387 1.00 42.77 179 LEU B C 1
ATOM 2934 O O . LEU B 1 179 ? 7.162 -6.184 6.907 1.00 45.08 179 LEU B O 1
ATOM 2939 N N . PRO B 1 180 ? 6.751 -8.393 6.985 1.00 38.60 180 PRO B N 1
ATOM 2940 C CA . PRO B 1 180 ? 7.756 -8.778 5.988 1.00 41.65 180 PRO B CA 1
ATOM 2941 C C . PRO B 1 180 ? 7.546 -8.116 4.628 1.00 47.38 180 PRO B C 1
ATOM 2942 O O . PRO B 1 180 ? 8.516 -7.902 3.896 1.00 46.25 180 PRO B O 1
ATOM 2946 N N . THR B 1 181 ? 6.299 -7.808 4.283 1.00 45.16 181 THR B N 1
ATOM 2947 C CA . THR B 1 181 ? 6.013 -7.257 2.962 1.00 46.75 181 THR B CA 1
ATOM 2948 C C . THR B 1 181 ? 6.010 -5.735 2.935 1.00 51.20 181 THR B C 1
ATOM 2949 O O . THR B 1 181 ? 5.801 -5.134 1.878 1.00 53.31 181 THR B O 1
ATOM 2953 N N . ALA B 1 182 ? 6.233 -5.112 4.088 1.00 46.47 182 ALA B N 1
ATOM 2954 C CA . ALA B 1 182 ? 6.206 -3.658 4.174 1.00 45.71 182 ALA B CA 1
ATOM 2955 C C . ALA B 1 182 ? 7.199 -3.045 3.200 1.00 49.96 182 ALA B C 1
ATOM 2956 O O . ALA B 1 182 ? 8.379 -3.382 3.215 1.00 47.90 182 ALA B O 1
ATOM 2958 N N . ASN B 1 183 ? 6.710 -2.157 2.341 1.00 50.18 183 ASN B N 1
ATOM 2959 C CA . ASN B 1 183 ? 7.583 -1.428 1.431 1.00 48.22 183 ASN B CA 1
ATOM 2960 C C . ASN B 1 183 ? 8.346 -2.340 0.477 1.00 46.84 183 ASN B C 1
ATOM 2961 O O . ASN B 1 183 ? 9.477 -2.034 0.092 1.00 47.68 183 ASN B O 1
ATOM 2966 N N . PHE B 1 184 ? 7.733 -3.456 0.092 1.00 44.13 184 PHE B N 1
ATOM 2967 C CA . PHE B 1 184 ? 8.348 -4.346 -0.886 1.00 43.99 184 PHE B CA 1
ATOM 2968 C C . PHE B 1 184 ? 8.507 -3.681 -2.247 1.00 45.22 184 PHE B C 1
ATOM 2969 O O . PHE B 1 184 ? 9.489 -3.919 -2.937 1.00 45.96 184 PHE B O 1
ATOM 2977 N N . ASP B 1 185 ? 7.538 -2.858 -2.637 1.00 50.06 185 ASP B N 1
ATOM 2978 C CA . ASP B 1 185 ? 7.622 -2.140 -3.9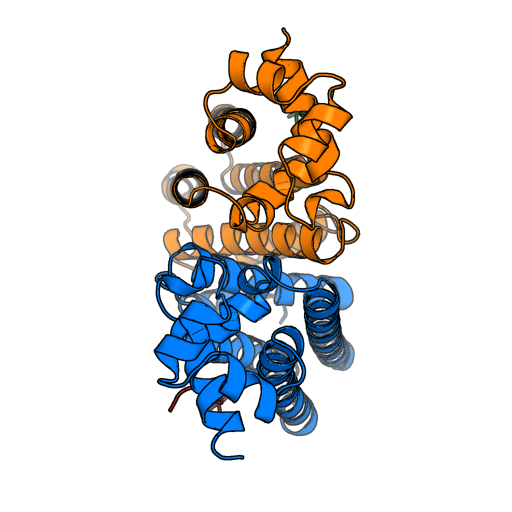09 1.00 54.20 185 ASP B CA 1
ATOM 2979 C C . ASP B 1 185 ? 8.867 -1.259 -3.985 1.00 50.93 185 ASP B C 1
ATOM 2980 O O . ASP B 1 185 ? 9.577 -1.263 -4.993 1.00 48.42 185 ASP B O 1
ATOM 2985 N N . GLU B 1 186 ? 9.129 -0.502 -2.923 1.00 45.91 186 GLU B N 1
ATOM 2986 C CA . GLU B 1 186 ? 10.312 0.346 -2.892 1.00 48.95 186 GLU B CA 1
ATOM 2987 C C . GLU B 1 186 ? 11.576 -0.502 -2.930 1.00 51.23 186 GLU B C 1
ATOM 2988 O O . GLU B 1 186 ? 12.512 -0.192 -3.662 1.00 51.77 186 GLU B O 1
ATOM 2994 N N . TYR B 1 187 ? 11.606 -1.568 -2.135 1.00 46.05 187 TYR B N 1
ATOM 2995 C CA . TYR B 1 187 ? 12.727 -2.489 -2.194 1.00 41.49 187 TYR B CA 1
ATOM 2996 C C . TYR B 1 187 ? 12.890 -3.029 -3.612 1.00 43.24 187 TYR B C 1
ATOM 2997 O O . TYR B 1 187 ? 14.002 -3.065 -4.142 1.00 43.84 187 TYR B O 1
ATOM 3006 N N . TRP B 1 188 ? 11.788 -3.440 -4.233 1.00 40.72 188 TRP B N 1
ATOM 3007 C CA . TRP B 1 188 ? 11.878 -4.002 -5.580 1.00 45.49 188 TRP B CA 1
ATOM 3008 C C . TRP B 1 188 ? 12.388 -2.994 -6.607 1.00 43.63 188 TRP B C 1
ATOM 3009 O O . TRP B 1 188 ? 13.218 -3.323 -7.447 1.00 39.21 188 TRP B O 1
ATOM 3020 N N . ALA B 1 189 ? 11.885 -1.770 -6.538 1.00 45.33 189 ALA B N 1
ATOM 3021 C CA . ALA B 1 189 ? 12.312 -0.725 -7.454 1.00 46.44 189 ALA B CA 1
ATOM 3022 C C . ALA B 1 189 ? 13.812 -0.501 -7.351 1.00 47.24 189 ALA B C 1
ATOM 3023 O O . ALA B 1 189 ? 14.491 -0.299 -8.355 1.00 44.94 189 ALA B O 1
ATOM 3025 N N . LEU B 1 190 ? 14.338 -0.542 -6.135 1.00 44.12 190 LEU B N 1
ATOM 3026 C CA . LEU B 1 190 ? 15.760 -0.310 -5.946 1.00 44.05 190 LEU B CA 1
ATOM 3027 C C . LEU B 1 190 ? 16.585 -1.504 -6.424 1.00 35.55 190 LEU B C 1
ATOM 3028 O O . LEU B 1 190 ? 17.629 -1.336 -7.049 1.00 43.59 190 LEU B O 1
ATOM 3033 N N . LEU B 1 191 ? 16.098 -2.706 -6.149 1.00 33.38 191 LEU B N 1
ATOM 3034 C CA . LEU B 1 191 ? 16.788 -3.929 -6.540 1.00 36.88 191 LEU B CA 1
ATOM 3035 C C . LEU B 1 191 ? 16.820 -4.025 -8.061 1.00 45.04 191 LEU B C 1
ATOM 3036 O O . LEU B 1 191 ? 17.855 -4.311 -8.659 1.00 39.87 191 LEU B O 1
ATOM 3041 N N . SER B 1 192 ? 15.667 -3.792 -8.676 1.00 43.09 192 SER B N 1
ATOM 3042 C CA . SER B 1 192 ? 15.555 -3.810 -10.127 1.00 44.93 192 SER B CA 1
ATOM 3043 C C . SER B 1 192 ? 16.536 -2.827 -10.773 1.00 45.79 192 SER B C 1
ATOM 3044 O O . SER B 1 192 ? 17.205 -3.152 -11.763 1.00 48.91 192 SER B O 1
ATOM 3047 N N . ALA B 1 193 ? 16.623 -1.623 -10.220 1.00 42.99 193 ALA B N 1
ATOM 3048 C CA . ALA B 1 193 ? 17.569 -0.639 -10.728 1.00 45.40 193 ALA B CA 1
ATOM 3049 C C . ALA B 1 193 ? 18.999 -1.149 -10.604 1.00 44.90 193 ALA B C 1
ATOM 3050 O O . ALA B 1 193 ? 19.848 -0.814 -11.422 1.00 48.84 193 ALA B O 1
ATOM 3052 N N . GLN B 1 194 ? 19.260 -1.968 -9.587 1.00 46.44 194 GLN B N 1
ATOM 3053 C CA . GLN B 1 194 ? 20.602 -2.499 -9.355 1.00 41.79 194 GLN B CA 1
ATOM 3054 C C . GLN B 1 194 ? 21.016 -3.591 -10.340 1.00 44.29 194 GLN B C 1
ATOM 3055 O O . GLN B 1 194 ? 22.192 -3.701 -10.680 1.00 49.17 194 GLN B O 1
ATOM 3061 N N . ILE B 1 195 ? 20.068 -4.429 -10.758 1.00 43.59 195 ILE B N 1
ATOM 3062 C CA . ILE B 1 195 ? 20.416 -5.625 -11.530 1.00 47.01 195 ILE B CA 1
ATOM 3063 C C . ILE B 1 195 ? 19.793 -5.732 -12.929 1.00 52.71 195 ILE B C 1
ATOM 3064 O O . ILE B 1 195 ? 20.253 -6.518 -13.758 1.00 50.48 195 ILE B O 1
ATOM 3069 N N . LYS B 1 196 ? 18.751 -4.957 -13.199 1.00 52.13 196 LYS B N 1
ATOM 3070 C CA . LYS B 1 196 ? 18.077 -5.066 -14.485 1.00 54.60 196 LYS B CA 1
ATOM 3071 C C . LYS B 1 196 ? 19.007 -4.674 -15.628 1.00 70.02 196 LYS B C 1
ATOM 3072 O O . LYS B 1 196 ? 19.791 -3.732 -15.510 1.00 75.33 196 LYS B O 1
ATOM 3322 N N . ASP D 3 1 ? 37.443 -0.448 5.456 1.00 41.07 370 ASP L N 1
ATOM 3323 C CA . ASP D 3 1 ? 37.040 -1.338 6.535 1.00 41.59 370 ASP L CA 1
ATOM 3324 C C . ASP D 3 1 ? 37.267 -0.706 7.895 1.00 42.15 370 ASP L C 1
ATOM 3325 O O . ASP D 3 1 ? 38.104 0.181 8.046 1.00 40.47 370 ASP L O 1
ATOM 3330 N N . TYR D 3 2 ? 36.518 -1.174 8.886 1.00 36.45 371 TYR L N 1
ATOM 3331 C CA . TYR D 3 2 ? 36.752 -0.756 10.263 1.00 39.01 371 TYR L CA 1
ATOM 3332 C C . TYR D 3 2 ? 37.746 -1.722 10.883 1.00 37.38 371 TYR L C 1
ATOM 3333 O O . TYR D 3 2 ? 37.438 -2.888 11.077 1.00 44.42 371 TYR L O 1
ATOM 3342 N N . LEU D 3 3 ? 38.945 -1.234 11.171 1.00 37.99 372 LEU L N 1
ATOM 3343 C CA . LEU D 3 3 ? 40.036 -2.090 11.628 1.00 40.33 372 LEU L CA 1
ATOM 3344 C C . LEU D 3 3 ? 39.849 -2.644 13.043 1.00 39.46 372 LEU L C 1
ATOM 3345 O O . LEU D 3 3 ? 40.151 -3.799 13.299 1.00 40.94 372 LEU L O 1
ATOM 3350 N N . ASP D 3 4 ? 39.353 -1.821 13.957 1.00 38.94 373 ASP L N 1
ATOM 3351 C CA . ASP D 3 4 ? 39.284 -2.205 15.369 1.00 39.31 373 ASP L CA 1
ATOM 3352 C C . ASP D 3 4 ? 38.013 -2.997 15.659 1.00 40.33 373 ASP L C 1
ATOM 3353 O O . ASP D 3 4 ? 36.997 -2.444 16.078 1.00 42.25 373 ASP L O 1
ATOM 3358 N N . ILE D 3 5 ? 38.064 -4.297 15.385 1.00 39.22 374 ILE L N 1
ATOM 3359 C CA . ILE D 3 5 ? 36.923 -5.172 15.604 1.00 43.13 374 ILE L CA 1
ATOM 3360 C C . ILE D 3 5 ? 37.178 -5.940 16.894 1.00 39.94 374 ILE L C 1
ATOM 3361 O O . ILE D 3 5 ? 38.111 -6.733 16.972 1.00 46.49 374 ILE L O 1
ATOM 3366 N N . PRO D 3 6 ? 36.353 -5.704 17.917 1.00 44.90 375 PRO L N 1
ATOM 3367 C CA . PRO D 3 6 ? 36.603 -6.356 19.202 1.00 54.06 375 PRO L CA 1
ATOM 3368 C C . PRO D 3 6 ? 36.384 -7.854 19.101 1.00 55.83 375 PRO L C 1
ATOM 3369 O O . PRO D 3 6 ? 35.504 -8.300 18.374 1.00 47.38 375 PRO L O 1
ATOM 3373 N N . ALA D 3 7 ? 37.204 -8.619 19.807 1.00 38.97 376 ALA L N 1
ATOM 3374 C CA . ALA D 3 7 ? 37.028 -10.052 19.889 1.00 41.22 376 ALA L CA 1
ATOM 3375 C C . ALA D 3 7 ? 36.860 -10.403 21.359 1.00 43.26 376 ALA L C 1
ATOM 3376 O O . ALA D 3 7 ? 37.704 -10.052 22.189 1.00 46.55 376 ALA L O 1
ATOM 3378 N N . PHE D 3 8 ? 35.773 -11.079 21.697 1.00 41.51 377 PHE L N 1
ATOM 3379 C CA . PHE D 3 8 ? 35.539 -11.381 23.093 1.00 38.18 377 PHE L CA 1
ATOM 3380 C C . PHE D 3 8 ? 36.424 -12.520 23.598 1.00 44.02 377 PHE L C 1
ATOM 3381 O O . PHE D 3 8 ? 37.067 -12.402 24.645 1.00 44.72 377 PHE L O 1
ATOM 3389 N N . LEU D 3 9 ? 36.444 -13.631 22.869 1.00 40.02 378 LEU L N 1
ATOM 3390 C CA . LEU D 3 9 ? 37.265 -14.769 23.270 1.00 49.33 378 LEU L CA 1
ATOM 3391 C C . LEU D 3 9 ? 38.734 -14.544 22.948 1.00 64.73 378 LEU L C 1
ATOM 3392 O O . LEU D 3 9 ? 39.076 -14.138 21.840 1.00 65.76 378 LEU L O 1
ATOM 3397 N N . ARG D 3 10 ? 39.597 -14.832 23.921 1.00 83.53 379 ARG L N 1
ATOM 3398 C CA . ARG D 3 10 ? 41.039 -14.622 23.779 1.00 97.59 379 ARG L CA 1
ATOM 3399 C C . ARG D 3 10 ? 41.659 -15.409 22.621 1.00 98.48 379 ARG L C 1
ATOM 3400 O O . ARG D 3 10 ? 40.981 -15.830 21.681 1.00 97.57 379 ARG L O 1
ATOM 3409 N N . LEU E 3 3 ? -0.836 -15.569 -7.384 1.00 96.57 370 LEU K N 1
ATOM 3410 C CA . LEU E 3 3 ? -0.998 -16.719 -6.501 1.00 100.46 370 LEU K CA 1
ATOM 3411 C C . LEU E 3 3 ? -1.658 -16.356 -5.174 1.00 105.36 370 LEU K C 1
ATOM 3412 O O . LEU E 3 3 ? -1.432 -15.275 -4.626 1.00 106.44 370 LEU K O 1
ATOM 3417 N N . ASP E 3 4 ? -2.485 -17.266 -4.671 1.00 104.80 371 ASP K N 1
ATOM 3418 C CA . ASP E 3 4 ? -3.133 -17.076 -3.382 1.00 101.15 371 ASP K CA 1
ATOM 3419 C C . ASP E 3 4 ? -2.340 -17.791 -2.296 1.00 87.34 371 ASP K C 1
ATOM 3420 O O . ASP E 3 4 ? -2.246 -19.018 -2.279 1.00 86.23 371 ASP K O 1
ATOM 3425 N N . ILE E 3 5 ? -1.759 -17.011 -1.396 1.00 77.99 372 ILE K N 1
ATOM 3426 C CA . ILE E 3 5 ? -0.951 -17.570 -0.326 1.00 65.53 372 ILE K CA 1
ATOM 3427 C C . ILE E 3 5 ? -1.844 -18.288 0.679 1.00 60.06 372 ILE K C 1
ATOM 3428 O O . ILE E 3 5 ? -2.821 -17.720 1.165 1.00 59.20 372 ILE K O 1
ATOM 3433 N N . PRO E 3 6 ? -1.510 -19.548 0.989 1.00 52.57 373 PRO K N 1
ATOM 3434 C CA . PRO E 3 6 ? -2.289 -20.337 1.944 1.00 57.31 373 PRO K CA 1
ATOM 3435 C C . PRO E 3 6 ? -1.948 -19.979 3.385 1.00 61.25 373 PRO K C 1
ATOM 3436 O O . PRO E 3 6 ? -0.769 -19.828 3.715 1.00 53.14 373 PRO K O 1
ATOM 3440 N N . ALA E 3 7 ? -2.975 -19.834 4.218 1.00 57.79 374 ALA K N 1
ATOM 3441 C CA . ALA E 3 7 ? -2.805 -19.683 5.653 1.00 59.34 374 ALA K CA 1
ATOM 3442 C C . ALA E 3 7 ? -3.166 -21.006 6.301 1.00 59.38 374 ALA K C 1
ATOM 3443 O O . ALA E 3 7 ? -4.262 -21.525 6.099 1.00 59.81 374 ALA K O 1
ATOM 3445 N N . PHE E 3 8 ? -2.233 -21.559 7.067 1.00 61.10 375 PHE K N 1
ATOM 3446 C CA . PHE E 3 8 ? -2.422 -22.865 7.686 1.00 58.01 375 PHE K CA 1
ATOM 3447 C C . PHE E 3 8 ? -3.548 -22.840 8.712 1.00 58.53 375 PHE K C 1
ATOM 3448 O O . PHE E 3 8 ? -4.295 -23.805 8.848 1.00 55.23 375 PHE K O 1
ATOM 3456 N N . LEU E 3 9 ? -3.663 -21.732 9.434 1.00 60.76 376 LEU K N 1
ATOM 3457 C CA . LEU E 3 9 ? -4.709 -21.593 10.439 1.00 69.89 376 LEU K CA 1
ATOM 3458 C C . LEU E 3 9 ? -6.080 -21.460 9.791 1.00 78.04 376 LEU K C 1
ATOM 3459 O O . LEU E 3 9 ? -6.452 -20.387 9.308 1.00 72.33 376 LEU K O 1
ATOM 3464 N N . ARG E 3 10 ? -6.820 -22.565 9.775 1.00 88.59 377 ARG K N 1
ATOM 3465 C CA . ARG E 3 10 ? -8.174 -22.573 9.237 1.00 98.74 377 ARG K CA 1
ATOM 3466 C C . ARG E 3 10 ? -9.100 -21.764 10.143 1.00 101.60 377 ARG K C 1
ATOM 3467 O O . ARG E 3 10 ? -8.768 -21.478 11.295 1.00 97.25 377 ARG K O 1
#

Solvent-accessible surface area: 16860 Å² total; per-residue (Å²): 178,96,94,90,52,75,0,4,24,5,0,2,74,3,2,68,49,134,77,1,9,53,104,6,41,29,55,106,0,4,175,79,24,63,38,70,80,73,30,0,103,196,68,7,93,33,25,26,122,0,3,21,9,0,0,86,55,0,26,115,7,0,10,29,35,0,75,100,2,46,108,108,65,166,82,15,32,49,19,0,60,12,0,0,23,0,7,7,14,0,0,53,115,6,23,2,3,0,9,0,5,6,8,9,3,0,11,24,20,74,91,96,0,40,67,51,5,39,102,2,6,74,116,0,15,44,10,0,39,83,0,0,119,100,45,138,139,63,16,76,15,73,34,68,22,2,0,28,22,0,0,2,15,1,3,0,19,4,6,20,3,10,38,21,94,38,153,73,88,7,42,58,44,19,91,48,16,24,58,9,5,26,76,58,1,133,175,99,94,84,91,0,2,22,4,2,4,68,9,1,67,48,104,83,1,9,57,92,6,45,23,57,101,2,4,172,90,26,62,37,61,76,62,10,0,95,176,72,4,98,34,38,11,115,1,4,20,5,0,0,85,38,0,28,118,7,2,24,44,41,7,84,90,8,63,95,124,46,98,61,0,18,55,0,0,70,43,0,1,70,0,8,8,19,1,0,52,134,6,24,3,3,1,8,0,7,7,9,10,4,0,12,33,18,70,93,93,0,40,91,70,6,35,107,1,7,58,101,1,12,48,15,1,50,89,2,0,116,54,5,118,167,112,83,51,102,40,25,88,23,77,28,63,35,0,0,12,10,0,1,1,16,3,6,0,25,4,3,23,2,11,37,20,90,39,154,90,87,10,42,59,70,17,113,69,24,35,64,13,1,20,55,22,3,151,105,31,163,79,40,16,39,16,29,240,79,111,27,30,29,12,53,220